Protein AF-A0A7V4EL95-F1 (afdb_monomer_lite)

Secondary structure (DSSP, 8-state):
--------------------------HHHHHS---GGGTEEETTEE-HHHHHHHHTTS---TT----TT---GGG--EEEEEEEEEE---SSS---EEEEEEEEEEESSPPPSSEEEEEEEEEEETTEEEEEEEEEEEE-SSTTPPPEEEE------S-HHHHHHTHHHHHHHHHHHTT--THHHHHHHHHHHHTT----HHHHHHHHHHS-B-B-BTTTSSB-HHHHHHTTHHHHHHHHTGGGS-TT-B-TTSSBHHHHHTT---S-TTTB--TTS-SBSS-S-EEEEETTEEEEEEE-GGGS-GGGSEEEEEEEEESSHHHHHHHTT-TTS---TT-EEEE-S-STTTTTS--S--SPPPPHHHHHTT-----EEESS---TT--SSEEEEEES-GGGT-GGGG--TT-EEEEETTTTEEEE-S-HHHHHHHHHH--PPPPS-SSHHHHHHHHHBPPGGGTT-BGGG-S---

Foldseek 3Di:
DDDDDDDDDDDDDPPPPDPPPPPPDDPLCVVPVDDPVQQAPDPPHGDPRVVVCVVVVVDDDPVPDDDPPDDDPVPWPKDWDFDWDWDDDPDPDDDTDTDGPDIDIDTDDDDPQWDKDKDWDWDDDPNDTDGPWIKMWIDHGDDDTDIDIDIDDPPPDDPLVVVCVLVQQQVLLLCFQQLFFPLVLLQVLQVCQQAVHHDFPVSSQVSQLQRFHFFQDAPLHDHHVVVCVVQQHSLQLSQLCCVRHDQCCQDPVRGGSCVVSVPTHGPDCRGGPRPVGGPGRGTQKHWADEQQFPSTWMWGPSQADPVPLWAKAWEDEQAAPVSLVVPLQDPPRPDDQRYAYAHALQACQSVNPQEQCQLRDHHVVNVVVVRPEHHTEACHGHDRNDGYNTIYQRPPGLLVLRSSVLGDTGFMWTRNNVVSYTYGPDDPVSSVVSSVVDDHDPGPDPDDPSVQLNVFFDGSSNSRDGPVSGDYDD

Structure (mmCIF, N/CA/C/O backbone):
data_AF-A0A7V4EL95-F1
#
_entry.id   AF-A0A7V4EL95-F1
#
loop_
_atom_site.group_PDB
_atom_site.id
_atom_site.type_symbol
_atom_site.label_atom_id
_atom_site.label_alt_id
_atom_site.label_comp_id
_atom_site.label_asym_id
_atom_site.label_entity_id
_atom_site.label_seq_id
_atom_site.pdbx_PDB_ins_code
_atom_site.Cartn_x
_atom_site.Cartn_y
_atom_site.Cartn_z
_atom_site.occupancy
_atom_site.B_iso_or_equiv
_atom_site.auth_seq_id
_atom_site.auth_comp_id
_atom_site.auth_asym_id
_atom_site.auth_atom_id
_atom_site.pdbx_PDB_model_num
ATOM 1 N N . MET A 1 1 ? 54.775 64.618 5.449 1.00 32.75 1 MET A N 1
ATOM 2 C CA . MET A 1 1 ? 54.115 64.941 6.729 1.00 32.75 1 MET A CA 1
ATOM 3 C C . MET A 1 1 ? 52.869 64.082 6.859 1.00 32.75 1 MET A C 1
ATOM 5 O O . MET A 1 1 ? 52.110 64.027 5.906 1.00 32.75 1 MET A O 1
ATOM 9 N N . ALA A 1 2 ? 52.730 63.454 8.031 1.00 33.62 2 ALA A N 1
ATOM 10 C CA . ALA A 1 2 ? 51.555 62.782 8.597 1.00 33.62 2 ALA A CA 1
ATOM 11 C C . ALA A 1 2 ? 51.070 61.446 7.983 1.00 33.62 2 ALA A C 1
ATOM 13 O O . ALA A 1 2 ? 50.309 61.424 7.024 1.00 33.62 2 ALA A O 1
ATOM 14 N N . GLY A 1 3 ? 51.390 60.346 8.683 1.00 28.75 3 GLY A N 1
ATOM 15 C CA . GLY A 1 3 ? 50.308 59.630 9.375 1.00 28.75 3 GLY A CA 1
ATOM 16 C C . GLY A 1 3 ? 50.211 58.108 9.233 1.00 28.75 3 GLY A C 1
ATOM 17 O O . GLY A 1 3 ? 49.153 57.618 8.861 1.00 28.75 3 GLY A O 1
ATOM 18 N N . MET A 1 4 ? 51.261 57.358 9.587 1.00 33.44 4 MET A N 1
ATOM 19 C CA . MET A 1 4 ? 51.120 55.966 10.047 1.00 33.44 4 MET A CA 1
ATOM 20 C C . MET A 1 4 ? 50.702 55.917 11.530 1.00 33.44 4 MET A C 1
ATOM 22 O O . MET A 1 4 ? 51.108 56.778 12.306 1.00 33.44 4 MET A O 1
ATOM 26 N N . ALA A 1 5 ? 50.036 54.808 11.880 1.00 30.95 5 ALA A N 1
ATOM 27 C CA . ALA A 1 5 ? 49.885 54.183 13.202 1.00 30.95 5 ALA A CA 1
ATOM 28 C C . ALA A 1 5 ? 48.744 54.657 14.125 1.00 30.95 5 ALA A C 1
ATOM 30 O O . ALA A 1 5 ? 48.794 55.737 14.698 1.00 30.95 5 ALA A O 1
ATOM 31 N N . ALA A 1 6 ? 47.802 53.743 14.394 1.00 28.28 6 ALA A N 1
ATOM 32 C CA . ALA A 1 6 ? 47.385 53.415 15.759 1.00 28.28 6 ALA A CA 1
ATOM 33 C C . ALA A 1 6 ? 46.679 52.049 15.798 1.00 28.28 6 ALA A C 1
ATOM 35 O O . ALA A 1 6 ? 45.597 51.844 15.255 1.00 28.28 6 ALA A O 1
ATOM 36 N N . ILE A 1 7 ? 47.363 51.124 16.458 1.00 36.16 7 ILE A N 1
ATOM 37 C CA . ILE A 1 7 ? 46.903 49.840 16.970 1.00 36.16 7 ILE A CA 1
ATOM 38 C C . ILE A 1 7 ? 45.733 50.079 17.933 1.00 36.16 7 ILE A C 1
ATOM 40 O O . ILE A 1 7 ? 45.865 50.862 18.869 1.00 36.16 7 ILE A O 1
ATOM 44 N N . ALA A 1 8 ? 44.629 49.356 17.754 1.00 27.86 8 ALA A N 1
ATOM 45 C CA . ALA A 1 8 ? 43.612 49.189 18.787 1.00 27.86 8 ALA A CA 1
ATOM 46 C C . ALA A 1 8 ? 43.347 47.693 18.981 1.00 27.86 8 ALA A C 1
ATOM 48 O O . ALA A 1 8 ? 42.418 47.107 18.431 1.00 27.86 8 ALA A O 1
ATOM 49 N N . CYS A 1 9 ? 44.224 47.076 19.775 1.00 30.22 9 CYS A N 1
ATOM 50 C CA . CYS A 1 9 ? 43.921 45.859 20.508 1.00 30.22 9 CYS A CA 1
ATOM 51 C C . CYS A 1 9 ? 42.709 46.124 21.404 1.00 30.22 9 CYS A C 1
ATOM 53 O O . CYS A 1 9 ? 42.774 46.942 22.319 1.00 30.22 9 CYS A O 1
ATOM 55 N N . SER A 1 10 ? 41.615 45.407 21.182 1.00 30.09 10 SER A N 1
ATOM 56 C CA . SER A 1 10 ? 40.566 45.226 22.182 1.00 30.09 10 SER A CA 1
ATOM 57 C C . SER A 1 10 ? 39.974 43.838 21.998 1.00 30.09 10 SER A C 1
ATOM 59 O O . SER A 1 10 ? 39.140 43.595 21.135 1.00 30.09 10 SER A O 1
ATOM 61 N N . ALA A 1 11 ? 40.546 42.926 22.782 1.00 35.44 11 ALA A N 1
ATOM 62 C CA . ALA A 1 11 ? 40.002 41.668 23.263 1.00 35.44 11 ALA A CA 1
ATOM 63 C C . ALA A 1 11 ? 38.585 41.306 22.782 1.00 35.44 11 ALA A C 1
ATOM 65 O O . ALA A 1 11 ? 37.594 41.803 23.311 1.00 35.44 11 ALA A O 1
ATOM 66 N N . VAL A 1 12 ? 38.495 40.305 21.907 1.00 31.30 12 VAL A N 1
ATOM 67 C CA . VAL A 1 12 ? 37.400 39.339 21.993 1.00 31.30 12 VAL A CA 1
ATOM 68 C C . VAL A 1 12 ? 38.033 38.017 22.376 1.00 31.30 12 VAL A C 1
ATOM 70 O O . VAL A 1 12 ? 38.687 37.342 21.586 1.00 31.30 12 VAL A O 1
ATOM 73 N N . TRP A 1 13 ? 37.899 37.747 23.668 1.00 31.55 13 TRP A N 1
ATOM 74 C CA . TRP A 1 13 ? 38.055 36.458 24.304 1.00 31.55 13 TRP A CA 1
ATOM 75 C C . TRP A 1 13 ? 37.705 35.305 23.357 1.00 31.55 13 TRP A C 1
ATOM 77 O O . TRP A 1 13 ? 36.546 35.096 22.999 1.00 31.55 13 TRP A O 1
ATOM 87 N N . LEU A 1 14 ? 38.725 34.515 23.031 1.00 32.78 14 LEU A N 1
ATOM 88 C CA . LEU A 1 14 ? 38.597 33.111 22.670 1.00 32.78 14 LEU A CA 1
ATOM 89 C C . LEU A 1 14 ? 38.022 32.368 23.884 1.00 32.78 14 LEU A C 1
ATOM 91 O O . LEU A 1 14 ? 38.728 31.676 24.612 1.00 32.78 14 LEU A O 1
ATOM 95 N N . VAL A 1 15 ? 36.715 32.509 24.110 1.00 33.03 15 VAL A N 1
ATOM 96 C CA . VAL A 1 15 ? 35.971 31.447 24.775 1.00 33.03 15 VAL A CA 1
ATOM 97 C C . VAL A 1 15 ? 35.810 30.373 23.718 1.00 33.03 15 VAL A C 1
ATOM 99 O O . VAL A 1 15 ? 34.860 30.359 22.938 1.00 33.03 15 VAL A O 1
ATOM 102 N N . ILE A 1 16 ? 36.781 29.466 23.693 1.00 36.12 16 ILE A N 1
ATOM 103 C CA . ILE A 1 16 ? 36.550 28.096 23.261 1.00 36.12 16 ILE A CA 1
ATOM 104 C C . ILE A 1 16 ? 35.526 27.543 24.263 1.00 36.12 16 ILE A C 1
ATOM 106 O O . ILE A 1 16 ? 35.873 26.849 25.216 1.00 36.12 16 ILE A O 1
ATOM 110 N N . VAL A 1 17 ? 34.249 27.908 24.094 1.00 33.19 17 VAL A N 1
ATOM 111 C CA . VAL A 1 17 ? 33.162 27.073 24.586 1.00 33.19 17 VAL A CA 1
ATOM 112 C C . VAL A 1 17 ? 33.240 25.866 23.686 1.00 33.19 17 VAL A C 1
ATOM 114 O O . VAL A 1 17 ? 32.842 25.896 22.525 1.00 33.19 17 VAL A O 1
ATOM 117 N N . SER A 1 18 ? 33.885 24.852 24.238 1.00 38.53 18 SER A N 1
ATOM 118 C CA . SER A 1 18 ? 33.745 23.445 23.938 1.00 38.53 18 SER A CA 1
ATOM 119 C C . SER A 1 18 ? 32.467 23.165 23.143 1.00 38.53 18 SER A C 1
ATOM 121 O O . SER A 1 18 ? 31.408 22.911 23.716 1.00 38.53 18 SER A O 1
ATOM 123 N N . ILE A 1 19 ? 32.563 23.161 21.812 1.00 33.53 19 ILE A N 1
ATOM 124 C CA . ILE A 1 19 ? 31.626 22.387 21.009 1.00 33.53 19 ILE A CA 1
ATOM 125 C C . ILE A 1 19 ? 32.013 20.947 21.311 1.00 33.53 19 ILE A C 1
ATOM 127 O O . ILE A 1 19 ? 32.903 20.372 20.686 1.00 33.53 19 ILE A O 1
ATOM 131 N N . GLN A 1 20 ? 31.408 20.395 22.360 1.00 34.44 20 GLN A N 1
ATOM 132 C CA . GLN A 1 20 ? 31.413 18.964 22.564 1.00 34.44 20 GLN A CA 1
ATOM 133 C C . GLN A 1 20 ? 30.711 18.366 21.352 1.00 34.44 20 GLN A C 1
ATOM 135 O O . GLN A 1 20 ? 29.486 18.412 21.237 1.00 34.44 20 GLN A O 1
ATOM 140 N N . THR A 1 21 ? 31.491 17.794 20.443 1.00 36.81 21 THR A N 1
ATOM 141 C CA . THR A 1 21 ? 31.006 16.783 19.516 1.00 36.81 21 THR A CA 1
ATOM 142 C C . THR A 1 21 ? 30.572 15.582 20.348 1.00 36.81 21 THR A C 1
ATOM 144 O O . THR A 1 21 ? 31.295 14.612 20.546 1.00 36.81 21 THR A O 1
ATOM 147 N N . THR A 1 22 ? 29.355 15.643 20.878 1.00 38.53 22 THR A N 1
ATOM 148 C CA . THR A 1 22 ? 28.668 14.475 21.423 1.00 38.53 22 THR A CA 1
ATOM 149 C C . THR A 1 22 ? 28.094 13.675 20.263 1.00 38.53 22 THR A C 1
ATOM 151 O O . THR A 1 22 ? 26.892 13.535 20.079 1.00 38.53 22 THR A O 1
ATOM 154 N N . THR A 1 23 ? 28.982 13.096 19.462 1.00 45.16 23 THR A N 1
ATOM 155 C CA . THR A 1 23 ? 28.649 11.839 18.799 1.00 45.16 23 THR A CA 1
ATOM 156 C C . THR A 1 23 ? 28.744 10.780 19.877 1.00 45.16 23 THR A C 1
ATOM 158 O O . THR A 1 23 ? 29.808 10.637 20.477 1.00 45.16 23 THR A O 1
ATOM 161 N N . ALA A 1 24 ? 27.648 10.085 20.175 1.00 47.34 24 ALA A N 1
ATOM 162 C CA . ALA A 1 24 ? 27.628 8.992 21.136 1.00 47.34 24 ALA A CA 1
ATOM 163 C C . ALA A 1 24 ? 28.669 7.932 20.738 1.00 47.34 24 ALA A C 1
ATOM 165 O O . ALA A 1 24 ? 28.384 7.016 19.971 1.00 47.34 24 ALA A O 1
ATOM 166 N N . THR A 1 25 ? 29.902 8.072 21.229 1.00 50.28 25 THR A N 1
ATOM 167 C CA . THR A 1 25 ? 30.954 7.084 21.026 1.00 50.28 25 THR A CA 1
ATOM 168 C C . THR A 1 25 ? 30.463 5.812 21.716 1.00 50.28 25 THR A C 1
ATOM 170 O O . THR A 1 25 ? 30.098 5.876 22.896 1.00 50.28 25 THR A O 1
ATOM 173 N N . PRO A 1 26 ? 30.384 4.659 21.041 1.00 56.19 26 PRO A N 1
ATOM 174 C CA . PRO A 1 26 ? 30.002 3.423 21.706 1.00 56.19 26 PRO A CA 1
ATOM 175 C C . PRO A 1 26 ? 30.938 3.168 22.896 1.00 56.19 26 PRO A C 1
ATOM 177 O O . PRO A 1 26 ? 32.137 3.434 22.805 1.00 56.19 26 PRO A O 1
ATOM 180 N N . TYR A 1 27 ? 30.410 2.664 24.017 1.00 59.59 27 TYR A N 1
ATOM 181 C CA . TYR A 1 27 ? 31.194 2.369 25.232 1.00 59.59 27 TYR A CA 1
ATOM 182 C C . TYR A 1 27 ? 32.474 1.568 24.925 1.00 59.59 27 TYR A C 1
ATOM 184 O O . TYR A 1 27 ? 33.525 1.828 25.503 1.00 59.59 27 TYR A O 1
ATOM 192 N N . PHE A 1 28 ? 32.390 0.670 23.943 1.00 68.19 28 PHE A N 1
ATOM 193 C CA . PHE A 1 28 ? 33.501 -0.090 23.379 1.00 68.19 28 PHE A CA 1
ATOM 194 C C . PHE A 1 28 ? 34.683 0.778 22.916 1.00 68.19 28 PHE A C 1
ATOM 196 O O . PHE A 1 28 ? 35.798 0.590 23.394 1.00 68.19 28 PHE A O 1
ATOM 203 N N . SER A 1 29 ? 34.435 1.754 22.037 1.00 62.38 29 SER A N 1
ATOM 204 C CA . SER A 1 29 ? 35.480 2.623 21.482 1.00 62.38 29 SER A CA 1
ATOM 205 C C . SER A 1 29 ? 36.148 3.492 22.544 1.00 62.38 29 SER A C 1
ATOM 207 O O . SER A 1 29 ? 37.305 3.854 22.382 1.00 62.38 29 SER A O 1
ATOM 209 N N . ARG A 1 30 ? 35.446 3.793 23.646 1.00 65.62 30 ARG A N 1
ATOM 210 C CA . ARG A 1 30 ? 36.040 4.483 24.802 1.00 65.62 30 ARG A CA 1
ATOM 211 C C . ARG A 1 30 ? 36.877 3.560 25.681 1.00 65.62 30 ARG A C 1
ATOM 213 O O . ARG A 1 30 ? 37.902 3.985 26.184 1.00 65.62 30 ARG A O 1
ATOM 220 N N . LYS A 1 31 ? 36.424 2.324 25.902 1.00 68.31 31 LYS A N 1
ATOM 221 C CA . LYS A 1 31 ? 37.093 1.378 26.803 1.00 68.31 31 LYS A CA 1
ATOM 222 C C . LYS A 1 31 ? 38.404 0.838 26.226 1.00 68.31 31 LYS A C 1
ATOM 224 O O . LYS A 1 31 ? 39.326 0.583 26.988 1.00 68.31 31 LYS A O 1
ATOM 229 N N . TYR A 1 32 ? 38.453 0.636 24.911 1.00 71.69 32 TYR A N 1
ATOM 230 C CA . TYR A 1 32 ? 39.578 -0.003 24.218 1.00 71.69 32 TYR A CA 1
ATOM 231 C C . TYR A 1 32 ? 40.268 0.919 23.201 1.00 71.69 32 TYR A C 1
ATOM 233 O O . TYR A 1 32 ? 41.041 0.438 22.383 1.00 71.69 32 TYR A O 1
ATOM 241 N N . GLU A 1 33 ? 39.945 2.218 23.211 1.00 68.19 33 GLU A N 1
ATOM 242 C CA . GLU A 1 33 ? 40.554 3.254 22.354 1.00 68.19 33 GLU A CA 1
ATOM 243 C C . GLU A 1 33 ? 40.607 2.897 20.856 1.00 68.19 33 GLU A C 1
ATOM 245 O O . GLU A 1 33 ? 41.557 3.208 20.143 1.00 68.19 33 GLU A O 1
ATOM 250 N N . THR A 1 34 ? 39.567 2.226 20.350 1.00 68.25 34 THR A N 1
ATOM 251 C CA . THR A 1 34 ? 39.580 1.650 19.000 1.00 68.25 34 THR A CA 1
ATOM 252 C C . THR A 1 34 ? 38.309 1.949 18.202 1.00 68.25 34 THR A C 1
ATOM 254 O O . THR A 1 34 ? 37.228 2.173 18.756 1.00 68.25 34 THR A O 1
ATOM 257 N N . GLY A 1 35 ? 38.426 1.990 16.873 1.00 68.56 35 GLY A N 1
ATOM 258 C CA . GLY A 1 35 ? 37.335 2.339 15.961 1.00 68.56 35 GLY A CA 1
ATOM 259 C C . GLY A 1 35 ? 36.354 1.191 15.697 1.00 68.56 35 GLY A C 1
ATOM 260 O O . GLY A 1 35 ? 36.624 0.024 15.965 1.00 68.56 35 GLY A O 1
ATOM 261 N N . CYS A 1 36 ? 35.200 1.502 15.099 1.00 66.25 36 CYS A N 1
ATOM 262 C CA . CYS A 1 36 ? 34.222 0.477 14.700 1.00 66.25 36 CYS A CA 1
ATOM 263 C C . CYS A 1 36 ? 34.787 -0.516 13.663 1.00 66.25 36 CYS A C 1
ATOM 265 O O . CYS A 1 36 ? 34.379 -1.675 13.626 1.00 66.25 36 CYS A O 1
ATOM 267 N N . SER A 1 37 ? 35.751 -0.081 12.849 1.00 68.56 37 SER A N 1
ATOM 268 C CA . SER A 1 37 ? 36.452 -0.904 11.855 1.00 68.56 37 SER A CA 1
ATOM 269 C C . SER A 1 37 ? 37.306 -2.017 12.465 1.00 68.56 37 SER A C 1
ATOM 271 O O . SER A 1 37 ? 37.661 -2.962 11.770 1.00 68.56 37 SER A O 1
ATOM 273 N N . THR A 1 38 ? 37.611 -1.946 13.762 1.00 73.75 38 THR A N 1
ATOM 274 C CA . THR A 1 38 ? 38.392 -2.976 14.457 1.00 73.75 38 THR A CA 1
ATOM 275 C C . THR A 1 38 ? 37.622 -4.290 14.538 1.00 73.75 38 THR A C 1
ATOM 277 O O . THR A 1 38 ? 38.194 -5.352 14.319 1.00 73.75 38 THR A O 1
ATOM 280 N N . CYS A 1 39 ? 36.304 -4.234 14.760 1.00 68.38 39 CYS A N 1
ATOM 281 C CA . CYS A 1 39 ? 35.448 -5.424 14.834 1.00 68.38 39 CYS A CA 1
ATOM 282 C C . CYS A 1 39 ? 34.650 -5.691 13.549 1.00 68.38 39 CYS A C 1
ATOM 284 O O . CYS A 1 39 ? 34.125 -6.789 13.376 1.00 68.38 39 CYS A O 1
ATOM 286 N N . HIS A 1 40 ? 34.530 -4.717 12.643 1.00 70.69 40 HIS A N 1
ATOM 287 C CA . HIS A 1 40 ? 33.654 -4.813 11.475 1.00 70.69 40 HIS A CA 1
ATOM 288 C C . HIS A 1 40 ? 34.405 -4.609 10.158 1.00 70.69 40 HIS A C 1
ATOM 290 O O . HIS A 1 40 ? 35.148 -3.645 10.007 1.00 70.69 40 HIS A O 1
ATOM 296 N N . TRP A 1 41 ? 34.122 -5.459 9.164 1.00 53.84 41 TRP A N 1
ATOM 297 C CA . TRP A 1 41 ? 34.497 -5.181 7.767 1.00 53.84 41 TRP A CA 1
ATOM 298 C C . TRP A 1 41 ? 33.646 -4.050 7.185 1.00 53.84 41 TRP A C 1
ATOM 300 O O . TRP A 1 41 ? 34.136 -3.163 6.496 1.00 53.84 41 TRP A O 1
ATOM 310 N N . GLN A 1 42 ? 32.352 -4.105 7.479 1.00 56.69 42 GLN A N 1
ATOM 311 C CA . GLN A 1 42 ? 31.336 -3.126 7.128 1.00 56.69 42 GLN A CA 1
ATOM 312 C C . GLN A 1 42 ? 30.189 -3.380 8.096 1.00 56.69 42 GLN A C 1
ATOM 314 O O . GLN A 1 42 ? 29.756 -4.524 8.222 1.00 56.69 42 GLN A O 1
ATOM 319 N N . GLN A 1 43 ? 29.716 -2.372 8.822 1.00 45.84 43 GLN A N 1
ATOM 320 C CA . GLN A 1 43 ? 28.612 -2.573 9.762 1.00 45.84 43 GLN A CA 1
ATOM 321 C C . GLN A 1 43 ? 27.383 -3.119 9.006 1.00 45.84 43 GLN A C 1
ATOM 323 O O . GLN A 1 43 ? 27.043 -2.573 7.956 1.00 45.84 43 GLN A O 1
ATOM 328 N N . PRO A 1 44 ? 26.728 -4.197 9.485 1.00 50.28 44 PRO A N 1
ATOM 329 C CA . PRO A 1 44 ? 26.917 -4.874 10.778 1.00 50.28 44 PRO A CA 1
ATOM 330 C C . PRO A 1 44 ? 27.846 -6.112 10.754 1.00 50.28 44 PRO A C 1
ATOM 332 O O . PRO A 1 44 ? 28.004 -6.783 11.771 1.00 50.28 44 PRO A O 1
ATOM 335 N N . LYS A 1 45 ? 28.471 -6.455 9.623 1.00 63.28 45 LYS A N 1
ATOM 336 C CA . LYS A 1 45 ? 29.267 -7.679 9.430 1.00 63.28 45 LYS A CA 1
ATOM 337 C C . LYS A 1 45 ? 30.588 -7.651 10.210 1.00 63.28 45 LYS A C 1
ATOM 339 O O . LYS A 1 45 ? 31.466 -6.831 9.934 1.00 63.28 45 LYS A O 1
ATOM 344 N N . LEU A 1 46 ? 30.739 -8.581 11.157 1.00 67.56 46 LEU A N 1
ATOM 345 C CA . LEU A 1 46 ? 31.964 -8.748 11.945 1.00 67.56 46 LEU A CA 1
ATOM 346 C C . LEU A 1 46 ? 33.107 -9.338 11.102 1.00 67.56 46 LEU A C 1
ATOM 348 O O . LEU A 1 46 ? 32.891 -10.246 10.287 1.00 67.56 46 LEU A O 1
ATOM 352 N N . ASN A 1 47 ? 34.320 -8.828 11.312 1.00 73.38 47 ASN A N 1
ATOM 353 C CA . ASN A 1 47 ? 35.550 -9.447 10.820 1.00 73.38 47 ASN A CA 1
ATOM 354 C C . ASN A 1 47 ? 35.974 -10.612 11.741 1.00 73.38 47 ASN A C 1
ATOM 356 O O . ASN A 1 47 ? 35.258 -10.953 12.683 1.00 73.38 47 ASN A O 1
ATOM 360 N N . SER A 1 48 ? 37.083 -11.286 11.433 1.00 73.94 48 SER A N 1
ATOM 361 C CA . SER A 1 48 ? 37.587 -12.407 12.246 1.00 73.94 48 SER A CA 1
ATOM 362 C C . SER A 1 48 ? 37.792 -11.996 13.705 1.00 73.94 48 SER A C 1
ATOM 364 O O . SER A 1 48 ? 37.252 -12.648 14.594 1.00 73.94 48 SER A O 1
ATOM 366 N N . PHE A 1 49 ? 38.437 -10.850 13.926 1.00 77.44 49 PHE A N 1
ATOM 367 C CA . PHE A 1 49 ? 38.640 -10.275 15.253 1.00 77.44 49 PHE A CA 1
ATOM 368 C C . PHE A 1 49 ? 37.318 -9.957 15.967 1.00 77.44 49 PHE A C 1
ATOM 370 O O . PHE A 1 49 ? 37.131 -10.313 17.120 1.00 77.44 49 PHE A O 1
ATOM 377 N N . GLY A 1 50 ? 36.352 -9.334 15.290 1.00 77.62 50 GLY A N 1
ATOM 378 C CA . GLY A 1 50 ? 35.056 -8.985 15.867 1.00 77.62 50 GLY A CA 1
ATOM 379 C C . GLY A 1 50 ? 34.222 -10.203 16.261 1.00 77.62 50 GLY A C 1
ATOM 380 O O . GLY A 1 50 ? 33.498 -10.148 17.252 1.00 77.62 50 GLY A O 1
ATOM 381 N N . LYS A 1 51 ? 34.344 -11.313 15.521 1.00 76.31 51 LYS A N 1
ATOM 382 C CA . LYS A 1 51 ? 33.736 -12.600 15.892 1.00 76.31 51 LYS A CA 1
ATOM 383 C C . LYS A 1 51 ? 34.405 -13.192 17.129 1.00 76.31 51 LYS A C 1
ATOM 385 O O . LYS A 1 51 ? 33.716 -13.677 18.015 1.00 76.31 51 LYS A O 1
ATOM 390 N N . GLU A 1 52 ? 35.726 -13.127 17.207 1.00 74.44 52 GLU A N 1
ATOM 391 C CA . GLU A 1 52 ? 36.497 -13.619 18.350 1.00 74.44 52 GLU A CA 1
ATOM 392 C C . GLU A 1 52 ? 36.252 -12.779 19.611 1.00 74.44 52 GLU A C 1
ATOM 394 O O . GLU A 1 52 ? 35.942 -13.317 20.668 1.00 74.44 52 GLU A O 1
ATOM 399 N N . PHE A 1 53 ? 36.215 -11.455 19.474 1.00 76.25 53 PHE A N 1
ATOM 400 C CA . PHE A 1 53 ? 35.810 -10.512 20.513 1.00 76.25 53 PHE A CA 1
ATOM 401 C C . PHE A 1 53 ? 34.378 -10.764 21.008 1.00 76.25 53 PHE A C 1
ATOM 403 O O . PHE A 1 53 ? 34.123 -10.739 22.214 1.00 76.25 53 PHE A O 1
ATOM 410 N N . GLN A 1 54 ? 33.439 -11.037 20.094 1.00 77.75 54 GLN A N 1
ATOM 411 C CA . GLN A 1 54 ? 32.079 -11.444 20.452 1.00 77.75 54 GLN A CA 1
ATOM 412 C C . GLN A 1 54 ? 32.083 -12.772 21.226 1.00 77.75 54 GLN A C 1
ATOM 414 O O . GLN A 1 54 ? 31.431 -12.869 22.265 1.00 77.75 54 GLN A O 1
ATOM 419 N N . ASN A 1 55 ? 32.838 -13.768 20.757 1.00 75.56 55 ASN A N 1
ATOM 420 C CA . ASN A 1 55 ? 32.956 -15.077 21.403 1.00 75.56 55 ASN A CA 1
ATOM 421 C C . ASN A 1 55 ? 33.624 -14.987 22.787 1.00 75.56 55 ASN A C 1
ATOM 423 O O . ASN A 1 55 ? 33.261 -15.738 23.688 1.00 75.56 55 ASN A O 1
ATOM 427 N N . ASN A 1 56 ? 34.510 -14.010 22.990 1.00 75.88 56 ASN A N 1
ATOM 428 C CA . ASN A 1 56 ? 35.181 -13.719 24.261 1.00 75.88 56 ASN A CA 1
ATOM 429 C C . ASN A 1 56 ? 34.362 -12.790 25.183 1.00 75.88 56 ASN A C 1
ATOM 431 O O . ASN A 1 56 ? 34.888 -12.199 26.130 1.00 75.88 56 ASN A O 1
ATOM 435 N N . GLY A 1 57 ? 33.056 -12.642 24.928 1.00 77.19 57 GLY A N 1
ATOM 436 C CA . GLY A 1 57 ? 32.148 -11.879 25.786 1.00 77.19 57 GLY A CA 1
ATOM 437 C C . GLY A 1 57 ? 32.392 -10.369 25.755 1.00 77.19 57 GLY A C 1
ATOM 438 O O . GLY A 1 57 ? 32.197 -9.693 26.767 1.00 77.19 57 GLY A O 1
ATOM 439 N N . PHE A 1 58 ? 32.820 -9.838 24.606 1.00 77.81 58 PHE A N 1
ATOM 440 C CA . PHE A 1 58 ? 33.117 -8.421 24.381 1.00 77.81 58 PHE A CA 1
ATOM 441 C C . PHE A 1 58 ? 34.250 -7.882 25.274 1.00 77.81 58 PHE A C 1
ATOM 443 O O . PHE A 1 58 ? 34.180 -6.762 25.799 1.00 77.81 58 PHE A O 1
ATOM 450 N N . ARG A 1 59 ? 35.313 -8.678 25.448 1.00 76.06 59 ARG A N 1
ATOM 451 C CA . ARG A 1 59 ? 36.539 -8.299 26.167 1.00 76.06 59 ARG A CA 1
ATOM 452 C C . ARG A 1 59 ? 37.770 -8.544 25.292 1.00 76.06 59 ARG A C 1
ATOM 454 O O . ARG A 1 59 ? 37.866 -9.594 24.675 1.00 76.06 59 ARG A O 1
ATOM 461 N N . MET A 1 60 ? 38.692 -7.580 25.252 1.00 70.00 60 MET A N 1
ATOM 462 C CA . MET A 1 60 ? 40.041 -7.767 24.694 1.00 70.00 60 MET A CA 1
ATOM 463 C C . MET A 1 60 ? 41.004 -8.148 25.821 1.00 70.00 60 MET A C 1
ATOM 465 O O . MET A 1 60 ? 40.871 -7.592 26.921 1.00 70.00 60 MET A O 1
ATOM 469 N N . THR A 1 61 ? 41.951 -9.056 25.577 1.00 60.91 61 THR A N 1
ATOM 470 C CA . THR A 1 61 ? 43.083 -9.242 26.495 1.00 60.91 61 THR A CA 1
ATOM 471 C C . THR A 1 61 ? 44.176 -8.198 26.198 1.00 60.91 61 THR A C 1
ATOM 473 O O . THR A 1 61 ? 44.238 -7.694 25.075 1.00 60.91 61 THR A O 1
ATOM 476 N N . PRO A 1 62 ? 45.001 -7.794 27.186 1.00 53.44 62 PRO A N 1
ATOM 477 C CA . PRO A 1 62 ? 45.963 -6.691 27.031 1.00 53.44 62 PRO A CA 1
ATOM 478 C C . PRO A 1 62 ? 46.976 -6.862 25.888 1.00 53.44 62 PRO A C 1
ATOM 480 O O . PRO A 1 62 ? 47.490 -5.864 25.391 1.00 53.44 62 PRO A O 1
ATOM 483 N N . ASP A 1 63 ? 47.217 -8.099 25.449 1.00 56.03 63 ASP A N 1
ATOM 484 C CA . ASP A 1 63 ? 48.251 -8.448 24.469 1.00 56.03 63 ASP A CA 1
ATOM 485 C C . ASP A 1 63 ? 47.710 -8.592 23.027 1.00 56.03 63 ASP A C 1
ATOM 487 O O . ASP A 1 63 ? 48.466 -8.894 22.107 1.00 56.03 63 ASP A O 1
ATOM 491 N N . GLU A 1 64 ? 46.408 -8.365 22.801 1.00 56.41 64 GLU A N 1
ATOM 492 C CA . GLU A 1 64 ? 45.722 -8.617 21.518 1.00 56.41 64 GLU A CA 1
ATOM 493 C C . GLU A 1 64 ? 45.405 -7.353 20.699 1.00 56.41 64 GLU A C 1
ATOM 495 O O . GLU A 1 64 ? 44.675 -7.431 19.708 1.00 56.41 64 GLU A O 1
ATOM 500 N N . ALA A 1 65 ? 45.915 -6.177 21.080 1.00 52.44 65 ALA A N 1
ATOM 501 C CA . ALA A 1 65 ? 45.689 -4.956 20.304 1.00 52.44 65 ALA A CA 1
ATOM 502 C C . ALA A 1 65 ? 46.305 -5.103 18.893 1.00 52.44 65 ALA A C 1
ATOM 504 O O . ALA A 1 65 ? 47.526 -5.236 18.775 1.00 52.44 65 ALA A O 1
ATOM 505 N N . PRO A 1 66 ? 45.502 -5.091 17.810 1.00 48.06 66 PRO A N 1
ATOM 506 C CA . PRO A 1 66 ? 46.039 -5.273 16.474 1.00 48.06 66 PRO A CA 1
ATOM 507 C C . PRO A 1 66 ? 46.864 -4.055 16.059 1.00 48.06 66 PRO A C 1
ATOM 509 O O . PRO A 1 66 ? 46.451 -2.907 16.241 1.00 48.06 66 PRO A O 1
ATOM 512 N N . ASP A 1 67 ? 48.019 -4.334 15.458 1.00 43.41 67 ASP A N 1
ATOM 513 C CA . ASP A 1 67 ? 48.869 -3.344 14.813 1.00 43.41 67 ASP A CA 1
ATOM 514 C C . ASP A 1 67 ? 48.056 -2.527 13.792 1.00 43.41 67 ASP A C 1
ATOM 516 O O . ASP A 1 67 ? 47.289 -3.053 12.980 1.00 43.41 67 ASP A O 1
ATOM 520 N N . SER A 1 68 ? 48.216 -1.208 13.854 1.00 44.88 68 SER A N 1
ATOM 521 C CA . SER A 1 68 ? 47.440 -0.189 13.131 1.00 44.88 68 SER A CA 1
ATOM 522 C C . SER A 1 68 ? 47.672 -0.158 11.606 1.00 44.88 68 SER A C 1
ATOM 524 O O . SER A 1 68 ? 47.368 0.828 10.930 1.00 44.88 68 SER A O 1
ATOM 526 N N . SER A 1 69 ? 48.210 -1.233 11.030 1.00 37.91 69 SER A N 1
ATOM 527 C CA . SER A 1 69 ? 48.771 -1.276 9.680 1.00 37.91 69 SER A CA 1
ATOM 528 C C . SER A 1 69 ? 47.779 -1.651 8.563 1.00 37.91 69 SER A C 1
ATOM 530 O O . SER A 1 69 ? 48.133 -1.573 7.385 1.00 37.91 69 SER A O 1
ATOM 532 N N . PHE A 1 70 ? 46.501 -1.928 8.856 1.00 34.44 70 PHE A N 1
ATOM 533 C CA . PHE A 1 70 ? 45.476 -2.135 7.817 1.00 34.44 70 PHE A CA 1
ATOM 534 C C . PHE A 1 70 ? 44.879 -0.810 7.299 1.00 34.44 70 PHE A C 1
ATOM 536 O O . PHE A 1 70 ? 43.829 -0.338 7.742 1.00 34.44 70 PHE A O 1
ATOM 543 N N . LYS A 1 71 ? 45.541 -0.202 6.306 1.00 36.81 71 LYS A N 1
ATOM 544 C CA . LYS A 1 71 ? 45.013 0.948 5.551 1.00 36.81 71 LYS A CA 1
ATOM 545 C C . LYS A 1 71 ? 43.990 0.483 4.507 1.00 36.81 71 LYS A C 1
ATOM 547 O O . LYS A 1 71 ? 44.354 -0.046 3.462 1.00 36.81 71 LYS A O 1
ATOM 552 N N . SER A 1 72 ? 42.706 0.710 4.783 1.00 36.25 72 SER A N 1
ATOM 553 C CA . SER A 1 72 ? 41.649 0.669 3.764 1.00 36.25 72 SER A CA 1
ATOM 554 C C . SER A 1 72 ? 41.747 1.878 2.814 1.00 36.25 72 SER A C 1
ATOM 556 O O . SER A 1 72 ? 42.428 2.862 3.107 1.00 36.25 72 SER A O 1
ATOM 558 N N . ILE A 1 73 ? 41.041 1.800 1.684 1.00 39.53 73 ILE A N 1
ATOM 559 C CA . ILE A 1 73 ? 41.008 2.724 0.527 1.00 39.53 73 ILE A CA 1
ATOM 560 C C . ILE A 1 73 ? 40.770 4.208 0.900 1.00 39.53 73 ILE A C 1
ATOM 562 O O . ILE A 1 73 ? 41.050 5.102 0.107 1.00 39.53 73 ILE A O 1
ATOM 566 N N . ASN A 1 74 ? 40.361 4.499 2.136 1.00 37.25 74 ASN A N 1
ATOM 567 C CA . ASN A 1 74 ? 40.220 5.857 2.668 1.00 37.25 74 ASN A CA 1
ATOM 568 C C . ASN A 1 74 ? 41.553 6.621 2.847 1.00 37.25 74 ASN A C 1
ATOM 570 O O . ASN A 1 74 ? 41.518 7.804 3.166 1.00 37.25 74 ASN A O 1
ATOM 574 N N . ASN A 1 75 ? 42.708 5.974 2.633 1.00 37.97 75 ASN A N 1
ATOM 575 C CA . ASN A 1 75 ? 44.046 6.577 2.727 1.00 37.97 75 ASN A CA 1
ATOM 576 C C . ASN A 1 75 ? 44.802 6.662 1.383 1.00 37.97 75 ASN A C 1
ATOM 578 O O . ASN A 1 75 ? 46.025 6.811 1.391 1.00 37.97 75 ASN A O 1
ATOM 582 N N . MET A 1 76 ? 44.130 6.568 0.228 1.00 39.47 76 MET A N 1
ATOM 583 C CA . MET A 1 76 ? 44.779 6.922 -1.044 1.00 39.47 76 MET A CA 1
ATOM 584 C C . MET A 1 76 ? 45.108 8.425 -1.031 1.00 39.47 76 MET A C 1
ATOM 586 O O . MET A 1 76 ? 44.177 9.226 -0.924 1.00 39.47 76 MET A O 1
ATOM 590 N N . PRO A 1 77 ? 46.384 8.846 -1.152 1.00 35.44 77 PRO A N 1
ATOM 591 C CA . PRO A 1 77 ? 46.707 10.248 -1.369 1.00 35.44 77 PRO A CA 1
ATOM 592 C C . PRO A 1 77 ? 46.239 10.606 -2.784 1.00 35.44 77 PRO A C 1
ATOM 594 O O . PRO A 1 77 ? 46.933 10.369 -3.775 1.00 35.44 77 PRO A O 1
ATOM 597 N N . LEU A 1 78 ? 45.001 11.087 -2.864 1.00 38.25 78 LEU A N 1
ATOM 598 C CA . LEU A 1 78 ? 44.372 11.570 -4.078 1.00 38.25 78 LEU A CA 1
ATOM 599 C C . LEU A 1 78 ? 44.680 13.061 -4.202 1.00 38.25 78 LEU A C 1
ATOM 601 O O . LEU A 1 78 ? 44.235 13.866 -3.385 1.00 38.25 78 LEU A O 1
ATOM 605 N N . SER A 1 79 ? 45.446 13.420 -5.224 1.00 34.09 79 SER A N 1
ATOM 606 C CA . SER A 1 79 ? 45.682 14.809 -5.605 1.00 34.09 79 SER A CA 1
ATOM 607 C C . SER A 1 79 ? 44.837 15.122 -6.837 1.00 34.09 79 SER A C 1
ATOM 609 O O . SER A 1 79 ? 44.968 14.465 -7.874 1.00 34.09 79 SER A O 1
ATOM 611 N N . LEU A 1 80 ? 43.954 16.115 -6.711 1.00 37.97 80 LEU A N 1
ATOM 612 C CA . LEU A 1 80 ? 43.204 16.688 -7.823 1.00 37.97 80 LEU A CA 1
ATOM 613 C C . LEU A 1 80 ? 43.751 18.089 -8.090 1.00 37.97 80 LEU A C 1
ATOM 615 O O . LEU A 1 80 ? 43.537 19.003 -7.292 1.00 37.97 80 LEU A O 1
ATOM 619 N N . LYS A 1 81 ? 44.438 18.267 -9.221 1.00 30.89 81 LYS A N 1
ATOM 620 C CA . LYS A 1 81 ? 44.880 19.588 -9.675 1.00 30.89 81 LYS A CA 1
ATOM 621 C C . LYS A 1 81 ? 43.965 20.064 -10.800 1.00 30.89 81 LYS A C 1
ATOM 623 O O . LYS A 1 81 ? 43.820 19.399 -11.824 1.00 30.89 81 LYS A O 1
ATOM 628 N N . MET A 1 82 ? 43.349 21.226 -10.600 1.00 37.72 82 MET A N 1
ATOM 629 C CA . MET A 1 82 ? 42.531 21.903 -11.606 1.00 37.72 82 MET A CA 1
ATOM 630 C C . MET A 1 82 ? 43.188 23.237 -11.956 1.00 37.72 82 MET A C 1
ATOM 632 O O . MET A 1 82 ? 43.468 24.035 -11.064 1.00 37.72 82 MET A O 1
ATOM 636 N N . GLU A 1 83 ? 43.411 23.498 -13.244 1.00 32.62 83 GLU A N 1
ATOM 637 C CA . GLU A 1 83 ? 43.928 24.783 -13.733 1.00 32.62 83 GLU A CA 1
ATOM 638 C C . GLU A 1 83 ? 42.838 25.525 -14.521 1.00 32.62 83 GLU A C 1
ATOM 640 O O . GLU A 1 83 ? 42.768 25.426 -15.751 1.00 32.62 83 GLU A O 1
ATOM 645 N N . PRO A 1 84 ? 41.931 26.251 -13.842 1.00 37.50 84 PRO A N 1
ATOM 646 C CA . PRO A 1 84 ? 40.955 27.071 -14.535 1.00 37.50 84 PRO A CA 1
ATOM 647 C C . PRO A 1 84 ? 41.620 28.350 -15.056 1.00 37.50 84 PRO A C 1
ATOM 649 O O . PRO A 1 84 ? 42.318 29.052 -14.321 1.00 37.50 84 PRO A O 1
ATOM 652 N N . ARG A 1 85 ? 41.360 28.699 -16.320 1.00 37.25 85 ARG A N 1
ATOM 653 C CA . ARG A 1 85 ? 41.719 30.007 -16.879 1.00 37.25 85 ARG A CA 1
ATOM 654 C C . ARG A 1 85 ? 40.455 30.778 -17.223 1.00 37.25 85 ARG A C 1
ATOM 656 O O . ARG A 1 85 ? 39.656 30.347 -18.050 1.00 37.25 85 ARG A O 1
ATOM 663 N N . PHE A 1 86 ? 40.298 31.936 -16.597 1.00 42.09 86 PHE A N 1
ATOM 664 C CA . PHE A 1 86 ? 39.203 32.854 -16.875 1.00 42.09 86 PHE A CA 1
ATOM 665 C C . PHE A 1 86 ? 39.699 33.931 -17.833 1.00 42.09 86 PHE A C 1
ATOM 667 O O . PHE A 1 86 ? 40.593 34.705 -17.496 1.00 42.09 86 PHE A O 1
ATOM 674 N N . VAL A 1 87 ? 39.127 33.979 -19.034 1.00 41.97 87 VAL A N 1
ATOM 675 C CA . VAL A 1 87 ? 39.364 35.072 -19.979 1.00 41.97 87 VAL A CA 1
ATOM 676 C C . VAL A 1 87 ? 38.059 35.839 -20.123 1.00 41.97 87 VAL A C 1
ATOM 678 O O . VAL A 1 87 ? 37.176 35.458 -20.887 1.00 41.97 87 VAL A O 1
ATOM 681 N N . ALA A 1 88 ? 37.928 36.921 -19.359 1.00 42.59 88 ALA A N 1
ATOM 682 C CA . ALA A 1 88 ? 36.857 37.885 -19.548 1.00 42.59 88 ALA A CA 1
ATOM 683 C C . ALA A 1 88 ? 37.279 38.856 -20.658 1.00 42.59 88 ALA A C 1
ATOM 685 O O . ALA A 1 88 ? 38.109 39.738 -20.439 1.00 42.59 88 ALA A O 1
ATOM 686 N N . LYS A 1 89 ? 36.743 38.687 -21.871 1.00 42.75 89 LYS A N 1
ATOM 687 C CA . LYS A 1 89 ? 36.855 39.719 -22.909 1.00 42.75 89 LYS A CA 1
ATOM 688 C C . LYS A 1 89 ? 35.727 40.719 -22.704 1.00 42.75 89 LYS A C 1
ATOM 690 O O . LYS A 1 89 ? 34.567 40.398 -22.935 1.00 42.75 89 LYS A O 1
ATOM 695 N N . ASN A 1 90 ? 36.077 41.922 -22.258 1.00 46.00 90 ASN A N 1
ATOM 696 C CA . ASN A 1 90 ? 35.123 43.014 -22.144 1.00 46.00 90 ASN A CA 1
ATOM 697 C C . ASN A 1 90 ? 34.933 43.664 -23.522 1.00 46.00 90 ASN A C 1
ATOM 699 O O . ASN A 1 90 ? 35.626 44.607 -23.893 1.00 46.00 90 ASN A O 1
ATOM 703 N N . THR A 1 91 ? 34.022 43.104 -24.306 1.00 45.31 91 THR A N 1
ATOM 704 C CA . THR A 1 91 ? 33.422 43.750 -25.478 1.00 45.31 91 THR A CA 1
ATOM 705 C C . THR A 1 91 ? 31.913 43.577 -25.351 1.00 45.31 91 THR A C 1
ATOM 707 O O . THR A 1 91 ? 31.492 42.557 -24.816 1.00 45.31 91 THR A O 1
ATOM 710 N N . ASN A 1 92 ? 31.119 44.549 -25.817 1.00 48.88 92 ASN A N 1
ATOM 711 C CA . ASN A 1 92 ? 29.654 44.709 -25.652 1.00 48.88 92 ASN A CA 1
ATOM 712 C C . ASN A 1 92 ? 28.740 43.524 -26.070 1.00 48.88 92 ASN A C 1
ATOM 714 O O . ASN A 1 92 ? 27.533 43.683 -26.213 1.00 48.88 92 ASN A O 1
ATOM 718 N N . THR A 1 93 ? 29.280 42.327 -26.244 1.00 47.53 93 THR A N 1
ATOM 719 C CA . THR A 1 93 ? 28.572 41.059 -26.368 1.00 47.53 93 THR A CA 1
ATOM 720 C C . THR A 1 93 ? 29.023 40.163 -25.218 1.00 47.53 93 THR A C 1
ATOM 722 O O . THR A 1 93 ? 30.161 39.694 -25.199 1.00 47.53 93 THR A O 1
ATOM 725 N N . SER A 1 94 ? 28.150 39.939 -24.238 1.00 44.62 94 SER A N 1
ATOM 726 C CA . SER A 1 94 ? 28.408 39.085 -23.077 1.00 44.62 94 SER A CA 1
ATOM 727 C C . SER A 1 94 ? 28.609 37.625 -23.495 1.00 44.62 94 SER A C 1
ATOM 729 O O . SER A 1 94 ? 27.665 36.840 -23.524 1.00 44.62 94 SER A O 1
ATOM 731 N N . SER A 1 95 ? 29.848 37.259 -23.817 1.00 39.66 95 SER A N 1
ATOM 732 C CA . SER A 1 95 ? 30.280 35.871 -23.960 1.00 39.66 95 SER A CA 1
ATOM 733 C C . SER A 1 95 ? 31.441 35.602 -23.007 1.00 39.66 95 SER A C 1
ATOM 735 O O . SER A 1 95 ? 32.584 35.977 -23.273 1.00 39.66 95 SER A O 1
ATOM 737 N N . SER A 1 96 ? 31.144 34.934 -21.897 1.00 41.22 96 SER A N 1
ATOM 738 C CA . SER A 1 96 ? 32.152 34.347 -21.015 1.00 41.22 96 SER A CA 1
ATOM 739 C C . SER A 1 96 ? 32.459 32.942 -21.528 1.00 41.22 96 SER A C 1
ATOM 741 O O . SER A 1 96 ? 31.594 32.071 -21.484 1.00 41.22 96 SER A O 1
ATOM 743 N N . SER A 1 97 ? 33.668 32.698 -22.035 1.00 41.22 97 SER A N 1
ATOM 744 C CA . SER A 1 97 ? 34.079 31.346 -22.424 1.00 41.22 97 SER A CA 1
ATOM 745 C C . SER A 1 97 ? 34.793 30.661 -21.262 1.00 41.22 97 SER A C 1
ATOM 747 O O . SER A 1 97 ? 35.890 31.071 -20.880 1.00 41.22 97 SER A O 1
ATOM 749 N N . PHE A 1 98 ? 34.188 29.605 -20.722 1.00 38.97 98 PHE A N 1
ATOM 750 C CA . PHE A 1 98 ? 34.847 28.687 -19.797 1.00 38.97 98 PHE A CA 1
ATOM 751 C C . PHE A 1 98 ? 35.564 27.599 -20.602 1.00 38.97 98 PHE A C 1
ATOM 753 O O . PHE A 1 98 ? 34.918 26.813 -21.295 1.00 38.97 98 PHE A O 1
ATOM 760 N N . GLN A 1 99 ? 36.893 27.553 -20.523 1.00 39.84 99 GLN A N 1
ATOM 761 C CA . GLN A 1 99 ? 37.689 26.474 -21.105 1.00 39.84 99 GLN A CA 1
ATOM 762 C C . GLN A 1 99 ? 38.445 25.746 -19.994 1.00 39.84 99 GLN A C 1
ATOM 764 O O . GLN A 1 99 ? 39.273 26.335 -19.300 1.00 39.84 99 GLN A O 1
ATOM 769 N N . LEU A 1 100 ? 38.139 24.458 -19.824 1.00 37.81 100 LEU A N 1
ATOM 770 C CA . LEU A 1 100 ? 38.851 23.566 -18.915 1.00 37.81 100 LEU A CA 1
ATOM 771 C C . LEU A 1 100 ? 39.990 22.908 -19.696 1.00 37.81 100 LEU A C 1
ATOM 773 O O . LEU A 1 100 ? 39.743 22.055 -20.545 1.00 37.81 100 LEU A O 1
ATOM 777 N N . HIS A 1 101 ? 41.218 23.360 -19.455 1.00 36.53 101 HIS A N 1
ATOM 778 C CA . HIS A 1 101 ? 42.373 22.971 -20.266 1.00 36.53 101 HIS A CA 1
ATOM 779 C C . HIS A 1 101 ? 42.899 21.567 -19.934 1.00 36.53 101 HIS A C 1
ATOM 781 O O . HIS A 1 101 ? 43.312 20.840 -20.836 1.00 36.53 101 HIS A O 1
ATOM 787 N N . SER A 1 102 ? 42.868 21.173 -18.659 1.00 37.00 102 SER A N 1
ATOM 788 C CA . SER A 1 102 ? 43.246 19.836 -18.200 1.00 37.00 102 SER A CA 1
ATOM 789 C C . SER A 1 102 ? 42.570 19.500 -16.867 1.00 37.00 102 SER A C 1
ATOM 791 O O . SER A 1 102 ? 42.272 20.378 -16.054 1.00 37.00 102 SER A O 1
ATOM 793 N N . ILE A 1 103 ? 42.313 18.209 -16.657 1.00 43.44 103 ILE A N 1
ATOM 794 C CA . ILE A 1 103 ? 42.050 17.619 -15.342 1.00 43.44 103 ILE A CA 1
ATOM 795 C C . ILE A 1 103 ? 43.139 16.572 -15.156 1.00 43.44 103 ILE A C 1
ATOM 797 O O . ILE A 1 103 ? 43.233 15.648 -15.964 1.00 43.44 103 ILE A O 1
ATOM 801 N N . GLU A 1 104 ? 43.956 16.718 -14.120 1.00 36.38 104 GLU A N 1
ATOM 802 C CA . GLU A 1 104 ? 45.007 15.754 -13.811 1.00 36.38 104 GLU A CA 1
ATOM 803 C C . GLU A 1 104 ? 44.718 15.104 -12.458 1.00 36.38 104 GLU A C 1
ATOM 805 O O . GLU A 1 104 ? 44.563 15.784 -11.439 1.00 36.38 104 GLU A O 1
ATOM 810 N N . LEU A 1 105 ? 44.601 13.775 -12.473 1.00 42.34 105 LEU A N 1
ATOM 811 C CA . LEU A 1 105 ? 44.361 12.956 -11.293 1.00 42.34 105 LEU A CA 1
ATOM 812 C C . LEU A 1 105 ? 45.647 12.202 -10.970 1.00 42.34 105 LEU A C 1
ATOM 814 O O . LEU A 1 105 ? 46.072 11.344 -11.744 1.00 42.34 105 LEU A O 1
ATOM 818 N N . GLN A 1 106 ? 46.260 12.517 -9.834 1.00 38.38 106 GLN A N 1
ATOM 819 C CA . GLN A 1 106 ? 47.479 11.852 -9.387 1.00 38.38 106 GLN A CA 1
ATOM 820 C C . GLN A 1 106 ? 47.184 11.013 -8.147 1.00 38.38 106 GLN A C 1
ATOM 822 O O . GLN A 1 106 ? 46.549 11.470 -7.194 1.00 38.38 106 GLN A O 1
ATOM 827 N N . ILE A 1 107 ? 47.638 9.762 -8.186 1.00 42.25 107 ILE A N 1
ATOM 828 C CA . ILE A 1 107 ? 47.409 8.759 -7.150 1.00 42.25 107 ILE A CA 1
ATOM 829 C C . ILE A 1 107 ? 48.772 8.288 -6.652 1.00 42.25 107 ILE A C 1
ATOM 831 O O . ILE A 1 107 ? 49.567 7.754 -7.424 1.00 42.25 107 ILE A O 1
ATOM 835 N N . GLY A 1 108 ? 49.041 8.454 -5.358 1.00 33.75 108 GLY A N 1
ATOM 836 C CA . GLY A 1 108 ? 50.214 7.844 -4.727 1.00 33.75 108 GLY A CA 1
ATOM 837 C C . GLY A 1 108 ? 49.925 6.400 -4.321 1.00 33.75 108 GLY A C 1
ATOM 838 O O . GLY A 1 108 ? 49.512 6.149 -3.192 1.00 33.75 108 GLY A O 1
ATOM 839 N N . GLY A 1 109 ? 50.118 5.458 -5.247 1.00 44.25 109 GLY A N 1
ATOM 840 C CA . GLY A 1 109 ? 49.970 4.021 -4.999 1.00 44.25 109 GLY A CA 1
ATOM 841 C C . GLY A 1 109 ? 49.527 3.229 -6.230 1.00 44.25 109 GLY A C 1
ATOM 842 O O . GLY A 1 109 ? 49.210 3.796 -7.275 1.00 44.25 109 GLY A O 1
ATOM 843 N N . SER A 1 110 ? 49.508 1.902 -6.110 1.00 40.38 110 SER A N 1
ATOM 844 C CA . SER A 1 110 ? 49.042 0.998 -7.167 1.00 40.38 110 SER A CA 1
ATOM 845 C C . SER A 1 110 ? 47.513 1.020 -7.257 1.00 40.38 110 SER A C 1
ATOM 847 O O . SER A 1 110 ? 46.830 0.856 -6.246 1.00 40.38 110 SER A O 1
ATOM 849 N N . LEU A 1 111 ? 46.968 1.215 -8.462 1.00 48.09 111 LEU A N 1
ATOM 850 C CA . LEU A 1 111 ? 45.531 1.066 -8.705 1.00 48.09 111 LEU A CA 1
ATOM 851 C C . LEU A 1 111 ? 45.098 -0.394 -8.465 1.00 48.09 111 LEU A C 1
ATOM 853 O O . LEU A 1 111 ? 45.859 -1.304 -8.796 1.00 48.09 111 LEU A O 1
ATOM 857 N N . PRO A 1 112 ? 43.880 -0.633 -7.945 1.00 51.41 112 PRO A N 1
ATOM 858 C CA . PRO A 1 112 ? 43.303 -1.973 -7.899 1.00 51.41 112 PRO A CA 1
ATOM 859 C C . PRO A 1 112 ? 43.182 -2.591 -9.303 1.00 51.41 112 PRO A C 1
ATOM 861 O O . PRO A 1 112 ? 43.046 -1.869 -10.299 1.00 51.41 112 PRO A O 1
ATOM 864 N N . ASP A 1 113 ? 43.164 -3.926 -9.371 1.00 46.72 113 ASP A N 1
ATOM 865 C CA . ASP A 1 113 ? 42.963 -4.708 -10.598 1.00 46.72 113 ASP A CA 1
ATOM 866 C C . ASP A 1 113 ? 41.529 -4.553 -11.139 1.00 46.72 113 ASP A C 1
ATOM 868 O O . ASP A 1 113 ? 40.683 -5.437 -11.031 1.00 46.72 113 ASP A O 1
ATOM 872 N N . GLY A 1 114 ? 41.269 -3.400 -11.753 1.00 49.34 114 GLY A N 1
ATOM 873 C CA . GLY A 1 114 ? 39.997 -3.006 -12.346 1.00 49.34 114 GLY A CA 1
ATOM 874 C C . GLY A 1 114 ? 39.157 -2.099 -11.443 1.00 49.34 114 GLY A C 1
ATOM 875 O O . GLY A 1 114 ? 39.080 -2.283 -10.230 1.00 49.34 114 GLY A O 1
ATOM 876 N N . GLY A 1 115 ? 38.495 -1.113 -12.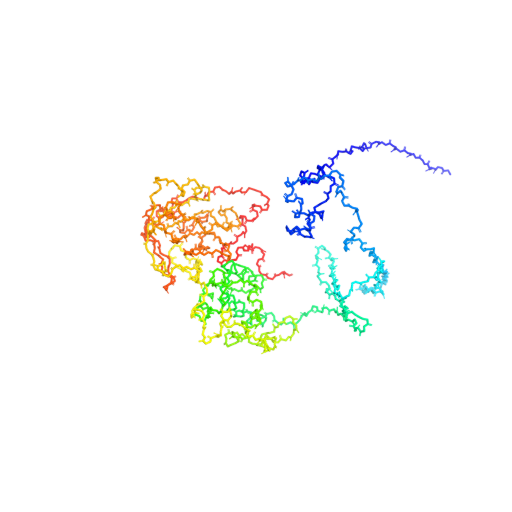048 1.00 51.47 115 GLY A N 1
ATOM 877 C CA . GLY A 1 115 ? 37.649 -0.168 -11.325 1.00 51.47 115 GLY A CA 1
ATOM 878 C C . GLY A 1 115 ? 36.920 0.818 -12.234 1.00 51.47 115 GLY A C 1
ATOM 879 O O . GLY A 1 115 ? 37.210 0.942 -13.425 1.00 51.47 115 GLY A O 1
ATOM 880 N N . THR A 1 116 ? 35.921 1.498 -11.670 1.00 44.88 116 THR A N 1
ATOM 881 C CA . THR A 1 116 ? 35.196 2.590 -12.336 1.00 44.88 116 THR A CA 1
ATOM 882 C C . THR A 1 116 ? 35.190 3.812 -11.432 1.00 44.88 116 THR A C 1
ATOM 884 O O . THR A 1 116 ? 34.782 3.722 -10.277 1.00 44.88 116 THR A O 1
ATOM 887 N N . LEU A 1 117 ? 35.631 4.944 -11.971 1.00 50.12 117 LEU A N 1
ATOM 888 C CA . LEU A 1 117 ? 35.553 6.252 -11.339 1.00 50.12 117 LEU A CA 1
ATOM 889 C C . LEU A 1 117 ? 34.386 7.031 -11.950 1.00 50.12 117 LEU A C 1
ATOM 891 O O . LEU A 1 117 ? 34.316 7.174 -13.173 1.00 50.12 117 LEU A O 1
ATOM 895 N N . PHE A 1 118 ? 33.504 7.542 -11.094 1.00 42.59 118 PHE A N 1
ATOM 896 C CA . PHE A 1 118 ? 32.402 8.427 -11.464 1.00 42.59 118 PHE A CA 1
ATOM 897 C C . PHE A 1 118 ? 32.699 9.852 -11.005 1.00 42.59 118 PHE A C 1
ATOM 899 O O . PHE A 1 118 ? 33.191 10.059 -9.896 1.00 42.59 118 PHE A O 1
ATOM 906 N N . ILE A 1 119 ? 32.408 10.823 -11.868 1.00 50.62 119 ILE A N 1
ATOM 907 C CA . ILE A 1 119 ? 32.581 12.248 -11.598 1.00 50.62 119 ILE A CA 1
ATOM 908 C C . ILE A 1 119 ? 31.246 12.936 -11.878 1.00 50.62 119 ILE A C 1
ATOM 910 O O . ILE A 1 119 ? 30.803 12.988 -13.027 1.00 50.62 119 ILE A O 1
ATOM 914 N N . GLU A 1 120 ? 30.630 13.474 -10.830 1.00 41.50 120 GLU A N 1
ATOM 915 C CA . GLU A 1 120 ? 29.420 14.293 -10.924 1.00 41.50 120 GLU A CA 1
ATOM 916 C C . GLU A 1 120 ? 29.801 15.774 -10.929 1.00 41.50 120 GLU A C 1
ATOM 918 O O . GLU A 1 120 ? 30.603 16.223 -10.103 1.00 41.50 120 GLU A O 1
ATOM 923 N N . LYS A 1 121 ? 29.236 16.549 -11.862 1.00 44.94 121 LYS A N 1
ATOM 924 C CA . LYS A 1 121 ? 29.495 17.987 -11.966 1.00 44.94 121 LYS A CA 1
ATOM 925 C C . LYS A 1 121 ? 28.221 18.789 -11.729 1.00 44.94 121 LYS A C 1
ATOM 927 O O . LYS A 1 121 ? 27.304 18.784 -12.547 1.00 44.94 121 LYS A O 1
ATOM 932 N N . TYR A 1 122 ? 28.238 19.593 -10.674 1.00 37.41 122 TYR A N 1
ATOM 933 C CA . TYR A 1 122 ? 27.198 20.576 -10.390 1.00 37.41 122 TYR A CA 1
ATOM 934 C C . TYR A 1 122 ? 27.700 21.972 -10.774 1.00 37.41 122 TYR A C 1
ATOM 936 O O . TYR A 1 122 ? 28.800 22.371 -10.392 1.00 37.41 122 TYR A O 1
ATOM 944 N N . LEU A 1 123 ? 26.915 22.700 -11.568 1.00 37.97 123 LEU A N 1
ATOM 945 C CA . LEU A 1 123 ? 27.112 24.126 -11.813 1.00 37.97 123 LEU A CA 1
ATOM 946 C C . LEU A 1 123 ? 26.088 24.878 -10.967 1.00 37.97 123 LEU A C 1
ATOM 948 O O . LEU A 1 123 ? 24.882 24.709 -11.147 1.00 37.97 123 LEU A O 1
ATOM 952 N N . GLU A 1 124 ? 26.580 25.675 -10.025 1.00 33.94 124 GLU A N 1
ATOM 953 C CA . GLU A 1 124 ? 25.748 26.577 -9.240 1.00 33.94 124 GLU A CA 1
ATOM 954 C C . GLU A 1 124 ? 25.688 27.926 -9.954 1.00 33.94 124 GLU A C 1
ATOM 956 O O . GLU A 1 124 ? 26.697 28.619 -10.094 1.00 33.94 124 GLU A O 1
ATOM 961 N N . GLU A 1 125 ? 24.500 28.300 -10.422 1.00 33.12 125 GLU A N 1
ATOM 962 C CA . GLU A 1 125 ? 24.263 29.616 -11.004 1.00 33.12 125 GLU A CA 1
ATOM 963 C C . GLU A 1 125 ? 23.083 30.260 -10.275 1.00 33.12 125 GLU A C 1
ATOM 965 O O . GLU A 1 125 ? 21.968 29.742 -10.280 1.00 33.12 125 GLU A O 1
ATOM 970 N N . ARG A 1 126 ? 23.343 31.383 -9.589 1.00 33.06 126 ARG A N 1
ATOM 971 C CA . ARG A 1 126 ? 22.343 32.149 -8.816 1.00 33.06 126 ARG A CA 1
ATOM 972 C C . ARG A 1 126 ? 21.558 31.314 -7.786 1.00 33.06 126 ARG A C 1
ATOM 974 O O . ARG A 1 126 ? 20.362 31.524 -7.606 1.00 33.06 126 ARG A O 1
ATOM 981 N N . GLY A 1 127 ? 22.233 30.393 -7.096 1.00 33.25 127 GLY A N 1
ATOM 982 C CA . GLY A 1 127 ? 21.639 29.583 -6.026 1.00 33.25 127 GLY A CA 1
ATOM 983 C C . GLY A 1 127 ? 20.778 28.408 -6.505 1.00 33.25 127 GLY A C 1
ATOM 984 O O . GLY A 1 127 ? 20.119 27.771 -5.687 1.00 33.25 127 GLY A O 1
ATOM 985 N N . ALA A 1 128 ? 20.783 28.101 -7.807 1.00 30.16 128 ALA A N 1
ATOM 986 C CA . ALA A 1 128 ? 20.210 26.877 -8.356 1.00 30.16 128 ALA A CA 1
ATOM 987 C C . ALA A 1 128 ? 21.329 25.912 -8.781 1.00 30.16 128 ALA A C 1
ATOM 989 O O . ALA A 1 128 ? 22.245 26.290 -9.516 1.00 30.16 128 ALA A O 1
ATOM 990 N N . TYR A 1 129 ? 21.245 24.657 -8.330 1.00 38.88 129 TYR A N 1
ATOM 991 C CA . TYR A 1 129 ? 22.135 23.581 -8.766 1.00 38.88 129 TYR A CA 1
ATOM 992 C C . TYR A 1 129 ? 21.630 22.995 -10.083 1.00 38.88 129 TYR A C 1
ATOM 994 O O . TYR A 1 129 ? 20.627 22.284 -10.107 1.00 38.88 129 TYR A O 1
ATOM 1002 N N . ASN A 1 130 ? 22.348 23.251 -11.173 1.00 39.06 130 ASN A N 1
ATOM 1003 C CA . ASN A 1 130 ? 22.102 22.600 -12.454 1.00 39.06 130 ASN A CA 1
ATOM 1004 C C . ASN A 1 130 ? 23.143 21.489 -12.658 1.00 39.06 130 ASN A C 1
ATOM 1006 O O . ASN A 1 130 ? 24.349 21.750 -12.646 1.00 39.06 130 ASN A O 1
ATOM 1010 N N . ASN A 1 131 ? 22.691 20.238 -12.831 1.00 43.59 131 ASN A N 1
ATOM 1011 C CA . ASN A 1 131 ? 23.588 19.133 -13.187 1.00 43.59 131 ASN A CA 1
ATOM 1012 C C . ASN A 1 131 ? 24.145 19.397 -14.597 1.00 43.59 131 ASN A C 1
ATOM 1014 O O . ASN A 1 131 ? 23.399 19.450 -15.577 1.00 43.59 131 ASN A O 1
ATOM 1018 N N . ALA A 1 132 ? 25.459 19.591 -14.687 1.00 41.78 132 ALA A N 1
ATOM 1019 C CA . ALA A 1 132 ? 26.157 19.921 -15.925 1.00 41.78 132 ALA A CA 1
ATOM 1020 C C . ALA A 1 132 ? 26.656 18.683 -16.694 1.00 41.78 132 ALA A C 1
ATOM 1022 O O . ALA A 1 132 ? 27.328 18.827 -17.720 1.00 41.78 132 ALA A O 1
ATOM 1023 N N . GLY A 1 133 ? 26.310 17.485 -16.220 1.00 48.38 133 GLY A N 1
ATOM 1024 C CA . GLY A 1 133 ? 26.590 16.196 -16.839 1.00 48.38 133 GLY A CA 1
ATOM 1025 C C . GLY A 1 133 ? 27.540 15.334 -16.010 1.00 48.38 133 GLY A C 1
ATOM 1026 O O . GLY A 1 133 ? 28.451 15.837 -15.351 1.00 48.38 133 GLY A O 1
ATOM 1027 N N . ASP A 1 134 ? 27.344 14.022 -16.120 1.00 50.53 134 ASP A N 1
ATOM 1028 C CA . ASP A 1 134 ? 28.126 13.009 -15.414 1.00 50.53 134 ASP A CA 1
ATOM 1029 C C . ASP A 1 134 ? 29.204 12.440 -16.348 1.00 50.53 134 ASP A C 1
ATOM 1031 O O . ASP A 1 134 ? 28.965 12.220 -17.542 1.00 50.53 134 ASP A O 1
ATOM 1035 N N . ALA A 1 135 ? 30.398 12.176 -15.822 1.00 53.31 135 ALA A N 1
ATOM 1036 C CA . ALA A 1 135 ? 31.475 11.517 -16.557 1.00 53.31 135 ALA A CA 1
ATOM 1037 C C . ALA A 1 135 ? 31.929 10.245 -15.839 1.00 53.31 135 ALA A C 1
ATOM 1039 O O . ALA A 1 135 ? 31.873 10.150 -14.612 1.00 53.31 135 ALA A O 1
ATOM 1040 N N . PHE A 1 136 ? 32.400 9.267 -16.611 1.00 53.09 136 PHE A N 1
ATOM 1041 C CA . PHE A 1 136 ? 32.945 8.031 -16.063 1.00 53.09 136 PHE A CA 1
ATOM 1042 C C . PHE A 1 136 ? 34.237 7.618 -16.761 1.00 53.09 136 PHE A C 1
ATOM 1044 O O . PHE A 1 136 ? 34.428 7.840 -17.962 1.00 53.09 136 PHE A O 1
ATOM 1051 N N . VAL A 1 137 ? 35.104 6.958 -15.999 1.00 47.50 137 VAL A N 1
ATOM 1052 C CA . VAL A 1 137 ? 36.293 6.271 -16.503 1.00 47.50 137 VAL A CA 1
ATOM 1053 C C . VAL A 1 137 ? 36.318 4.867 -15.920 1.00 47.50 137 VAL A C 1
ATOM 1055 O O . VAL A 1 137 ? 36.293 4.694 -14.706 1.00 47.50 137 VAL A O 1
ATOM 1058 N N . THR A 1 138 ? 36.390 3.860 -16.782 1.00 46.22 138 THR A N 1
ATOM 1059 C CA . THR A 1 138 ? 36.483 2.450 -16.403 1.00 46.22 138 THR A CA 1
ATOM 1060 C C . THR A 1 138 ? 37.795 1.875 -16.912 1.00 46.22 138 THR A C 1
ATOM 1062 O O . THR A 1 138 ? 38.099 1.976 -18.106 1.00 46.22 138 THR A O 1
ATOM 1065 N N . TRP A 1 139 ? 38.543 1.208 -16.035 1.00 67.00 139 TRP A N 1
ATOM 1066 C CA . TRP A 1 139 ? 39.659 0.360 -16.438 1.00 67.00 139 TRP A CA 1
ATOM 1067 C C . TRP A 1 139 ? 39.381 -1.098 -16.045 1.00 67.00 139 TRP A C 1
ATOM 1069 O O . TRP A 1 139 ? 38.855 -1.365 -14.964 1.00 67.00 139 TRP A O 1
ATOM 1079 N N . PRO A 1 140 ? 39.667 -2.056 -16.936 1.00 52.09 140 PRO A N 1
ATOM 1080 C CA . PRO A 1 140 ? 39.477 -3.479 -16.663 1.00 52.09 140 PRO A CA 1
ATOM 1081 C C . PRO A 1 140 ? 40.605 -4.055 -15.793 1.00 52.09 140 PRO A C 1
ATOM 1083 O O . PRO A 1 140 ? 41.691 -3.486 -15.704 1.00 52.09 140 PRO A O 1
ATOM 1086 N N . ALA A 1 141 ? 40.348 -5.218 -15.194 1.00 47.53 141 ALA A N 1
ATOM 1087 C CA . ALA A 1 141 ? 41.341 -5.976 -14.440 1.00 47.53 141 ALA A CA 1
ATOM 1088 C C . ALA A 1 141 ? 42.418 -6.571 -15.368 1.00 47.53 141 ALA A C 1
ATOM 1090 O O . ALA A 1 141 ? 42.093 -7.222 -16.365 1.00 47.53 141 ALA A O 1
ATOM 1091 N N . GLY A 1 142 ? 43.695 -6.375 -15.025 1.00 51.56 142 GLY A N 1
ATOM 1092 C CA . GLY A 1 142 ? 44.842 -6.990 -15.699 1.00 51.56 142 GLY A CA 1
ATOM 1093 C C . GLY A 1 142 ? 45.565 -6.128 -16.759 1.00 51.56 142 GLY A C 1
ATOM 1094 O O . GLY A 1 142 ? 45.054 -5.113 -17.233 1.00 51.56 142 GLY A O 1
ATOM 1095 N N . PRO A 1 143 ? 46.776 -6.543 -17.183 1.00 42.38 143 PRO A N 1
ATOM 1096 C CA . PRO A 1 143 ? 47.788 -5.671 -17.802 1.00 42.38 143 PRO A CA 1
ATOM 1097 C C . PRO A 1 143 ? 47.551 -5.277 -19.275 1.00 42.38 143 PRO A C 1
ATOM 1099 O O . PRO A 1 143 ? 48.410 -4.638 -19.878 1.00 42.38 143 PRO A O 1
ATOM 1102 N N . ARG A 1 144 ? 46.436 -5.678 -19.904 1.00 45.59 144 ARG A N 1
ATOM 1103 C CA . ARG A 1 144 ? 46.207 -5.493 -21.359 1.00 45.59 144 ARG A CA 1
ATOM 1104 C C . ARG A 1 144 ? 44.823 -4.978 -21.747 1.00 45.59 144 ARG A C 1
ATOM 1106 O O . ARG A 1 144 ? 44.423 -5.093 -22.905 1.00 45.59 144 ARG A O 1
ATOM 1113 N N . GLY A 1 145 ? 44.061 -4.427 -20.814 1.00 50.38 145 GLY A N 1
ATOM 1114 C CA . GLY A 1 145 ? 42.727 -3.945 -21.142 1.00 50.38 145 GLY A CA 1
ATOM 1115 C C . GLY A 1 145 ? 42.689 -2.468 -21.554 1.00 50.38 145 GLY A C 1
ATOM 1116 O O . GLY A 1 145 ? 43.415 -1.634 -21.022 1.00 50.38 145 GLY A O 1
ATOM 1117 N N . ARG A 1 146 ? 41.837 -2.133 -22.531 1.00 47.22 146 ARG A N 1
ATOM 1118 C CA . ARG A 1 146 ? 41.620 -0.743 -22.965 1.00 47.22 146 ARG A CA 1
ATOM 1119 C C . ARG A 1 146 ? 40.801 0.011 -21.918 1.00 47.22 146 ARG A C 1
ATOM 1121 O O . ARG A 1 146 ? 39.683 -0.402 -21.607 1.00 47.22 146 ARG A O 1
ATOM 1128 N N . ILE A 1 147 ? 41.335 1.130 -21.435 1.00 48.66 147 ILE A N 1
ATOM 1129 C CA . ILE A 1 147 ? 40.606 2.095 -20.603 1.00 48.66 147 ILE A CA 1
ATOM 1130 C C . ILE A 1 147 ? 39.474 2.700 -21.443 1.00 48.66 147 ILE A C 1
ATOM 1132 O O . ILE A 1 147 ? 39.689 3.103 -22.588 1.00 48.66 147 ILE A O 1
ATOM 1136 N N . LYS A 1 148 ? 38.260 2.741 -20.887 1.00 41.59 148 LYS A N 1
ATOM 1137 C CA . LYS A 1 148 ? 37.090 3.380 -21.499 1.00 41.59 148 LYS A CA 1
ATOM 1138 C C . LYS A 1 148 ? 36.728 4.623 -20.698 1.00 41.59 148 LYS A C 1
ATOM 1140 O O . LYS A 1 148 ? 36.592 4.541 -19.484 1.00 41.59 148 LYS A O 1
ATOM 1145 N N . ALA A 1 149 ? 36.531 5.746 -21.376 1.00 43.12 149 ALA A N 1
ATOM 1146 C CA . ALA A 1 149 ? 36.033 6.977 -20.774 1.00 43.12 149 ALA A CA 1
ATOM 1147 C C . ALA A 1 149 ? 34.822 7.483 -21.566 1.00 43.12 149 ALA A C 1
ATOM 1149 O O . ALA A 1 149 ? 34.778 7.327 -22.789 1.00 43.12 149 ALA A O 1
ATOM 1150 N N . GLY A 1 150 ? 33.841 8.065 -20.877 1.00 43.38 150 GLY A N 1
ATOM 1151 C CA . GLY A 1 150 ? 32.627 8.592 -21.494 1.00 43.38 150 GLY A CA 1
ATOM 1152 C C . GLY A 1 150 ? 31.986 9.710 -20.676 1.00 43.38 150 GLY A C 1
ATOM 1153 O O . GLY A 1 150 ? 32.246 9.858 -19.484 1.00 43.38 150 GLY A O 1
ATOM 1154 N N . GLN A 1 151 ? 31.139 10.496 -21.336 1.00 41.88 151 GLN A N 1
ATOM 1155 C CA . GLN A 1 151 ? 30.329 11.549 -20.727 1.00 41.88 151 GLN A CA 1
ATOM 1156 C C . GLN A 1 151 ? 28.858 11.284 -21.050 1.00 41.88 151 GLN A C 1
ATOM 1158 O O . GLN A 1 151 ? 28.513 11.007 -22.203 1.00 41.88 151 GLN A O 1
ATOM 1163 N N . PHE A 1 152 ? 27.984 11.392 -20.056 1.00 41.38 152 PHE A N 1
ATOM 1164 C CA . PHE A 1 152 ? 26.548 11.420 -20.282 1.00 41.38 152 PHE A CA 1
ATOM 1165 C C . PHE A 1 152 ? 26.169 12.814 -20.777 1.00 41.38 152 PHE A C 1
ATOM 1167 O O . PHE A 1 152 ? 26.253 13.804 -20.051 1.00 41.38 152 PHE A O 1
ATOM 1174 N N . LYS A 1 153 ? 25.753 12.907 -22.041 1.00 35.84 153 LYS A N 1
ATOM 1175 C CA . LYS A 1 153 ? 25.073 14.102 -22.536 1.00 35.84 153 LYS A CA 1
ATOM 1176 C C . LYS A 1 153 ? 23.653 14.049 -21.981 1.00 35.84 153 LYS A C 1
ATOM 1178 O O . LYS A 1 153 ? 22.938 13.083 -22.253 1.00 35.84 153 LYS A O 1
ATOM 1183 N N . THR A 1 154 ? 23.239 15.054 -21.216 1.00 36.25 154 THR A N 1
ATOM 1184 C CA . THR A 1 154 ? 21.822 15.261 -20.909 1.00 36.25 154 THR A CA 1
ATOM 1185 C C . THR A 1 154 ? 21.082 15.340 -22.242 1.00 36.25 154 THR A C 1
ATOM 1187 O O . THR A 1 154 ? 21.238 16.287 -23.009 1.00 36.25 154 THR A O 1
ATOM 1190 N N . MET A 1 155 ? 20.347 14.281 -22.590 1.00 31.11 155 MET A N 1
ATOM 1191 C CA . MET A 1 155 ? 19.508 14.283 -23.782 1.00 31.11 155 MET A CA 1
ATOM 1192 C C . MET A 1 155 ? 18.368 15.265 -23.541 1.00 31.11 155 MET A C 1
ATOM 1194 O O . MET A 1 155 ? 17.386 14.942 -22.874 1.00 31.11 155 MET A O 1
ATOM 1198 N N . SER A 1 156 ? 18.519 16.468 -24.081 1.00 34.56 156 SER A N 1
ATOM 1199 C CA . SER A 1 156 ? 17.565 17.567 -23.985 1.00 34.56 156 SER A CA 1
ATOM 1200 C C . SER A 1 156 ? 16.397 17.479 -24.974 1.00 34.56 156 SER A C 1
ATOM 1202 O O . SER A 1 156 ? 15.651 18.441 -25.071 1.00 34.56 156 SER A O 1
ATOM 1204 N N . HIS A 1 157 ? 16.167 16.359 -25.676 1.00 37.28 157 HIS A N 1
ATOM 1205 C CA . HIS A 1 157 ? 15.070 16.262 -26.655 1.00 37.28 157 HIS A CA 1
ATOM 1206 C C . HIS A 1 157 ? 14.476 14.850 -26.812 1.00 37.28 157 HIS A C 1
ATOM 1208 O O . HIS A 1 157 ? 14.566 14.248 -27.876 1.00 37.28 157 HIS A O 1
ATOM 1214 N N . ILE A 1 158 ? 13.815 14.325 -25.775 1.00 38.62 158 ILE A N 1
ATOM 1215 C CA . ILE A 1 158 ? 12.714 13.368 -25.994 1.00 38.62 158 ILE A CA 1
ATOM 1216 C C . ILE A 1 158 ? 11.429 14.095 -25.582 1.00 38.62 158 ILE A C 1
ATOM 1218 O O . ILE A 1 158 ? 11.368 14.534 -24.433 1.00 38.62 158 ILE A O 1
ATOM 1222 N N . PRO A 1 159 ? 10.424 14.247 -26.462 1.00 39.53 159 PRO A N 1
ATOM 1223 C CA . PRO A 1 159 ? 9.147 14.849 -26.094 1.00 39.53 159 PRO A CA 1
ATOM 1224 C C . PRO A 1 159 ? 8.515 14.119 -24.897 1.00 39.53 159 PRO A C 1
ATOM 1226 O O . PRO A 1 159 ? 8.308 12.905 -24.922 1.00 39.53 159 PRO A O 1
ATOM 1229 N N . ASP A 1 160 ? 8.194 14.859 -23.835 1.00 47.28 160 ASP A N 1
ATOM 1230 C CA . ASP A 1 160 ? 7.766 14.300 -22.540 1.00 47.28 160 ASP A CA 1
ATOM 1231 C C . ASP A 1 160 ? 6.495 13.435 -22.608 1.00 47.28 160 ASP A C 1
ATOM 1233 O O . ASP A 1 160 ? 6.290 12.554 -21.770 1.00 47.28 160 ASP A O 1
ATOM 1237 N N . ALA A 1 161 ? 5.645 13.665 -23.611 1.00 39.12 161 ALA A N 1
ATOM 1238 C CA . ALA A 1 161 ? 4.420 12.900 -23.824 1.00 39.12 161 ALA A CA 1
ATOM 1239 C C . ALA A 1 161 ? 4.700 11.434 -24.219 1.00 39.12 161 ALA A C 1
ATOM 1241 O O . ALA A 1 161 ? 3.978 10.531 -23.785 1.00 39.12 161 ALA A O 1
ATOM 1242 N N . GLU A 1 162 ? 5.783 11.171 -24.962 1.00 37.44 162 GLU A N 1
ATOM 1243 C CA . GLU A 1 162 ? 6.187 9.810 -25.344 1.00 37.44 162 GLU A CA 1
ATOM 1244 C C . GLU A 1 162 ? 6.862 9.064 -24.182 1.00 37.44 162 GLU A C 1
ATOM 1246 O O . GLU A 1 162 ? 6.589 7.881 -23.975 1.00 37.44 162 GLU A O 1
ATOM 1251 N N . ARG A 1 163 ? 7.638 9.755 -23.328 1.00 43.56 163 ARG A N 1
ATOM 1252 C CA . ARG A 1 163 ? 8.278 9.159 -22.130 1.00 43.56 163 ARG A CA 1
ATOM 1253 C C . ARG A 1 163 ? 7.282 8.510 -21.161 1.00 43.56 163 ARG A C 1
ATOM 1255 O O . ARG A 1 163 ? 7.613 7.510 -20.523 1.00 43.56 163 ARG A O 1
ATOM 1262 N N . LEU A 1 164 ? 6.076 9.061 -21.028 1.00 41.66 164 LEU A N 1
ATOM 1263 C CA . LEU A 1 164 ? 5.128 8.694 -19.964 1.00 41.66 164 LEU A CA 1
ATOM 1264 C C . LEU A 1 164 ? 3.938 7.856 -20.431 1.00 41.66 164 LEU A C 1
ATOM 1266 O O . LEU A 1 164 ? 3.445 7.039 -19.656 1.00 41.66 164 LEU A O 1
ATOM 1270 N N . SER A 1 165 ? 3.534 7.973 -21.697 1.00 39.59 165 SER A N 1
ATOM 1271 C CA . SER A 1 165 ? 2.649 6.993 -22.344 1.00 39.59 165 SER A CA 1
ATOM 1272 C C . SER A 1 165 ? 3.271 5.587 -22.279 1.00 39.59 165 SER A C 1
ATOM 1274 O O . SER A 1 165 ? 2.667 4.643 -21.769 1.00 39.59 165 SER A O 1
ATOM 1276 N N . MET A 1 166 ? 4.554 5.489 -22.636 1.00 39.56 166 MET A N 1
ATOM 1277 C CA . MET A 1 166 ? 5.352 4.260 -22.594 1.00 39.56 166 MET A CA 1
ATOM 1278 C C . MET A 1 166 ? 5.731 3.826 -21.156 1.00 39.56 166 MET A C 1
ATOM 1280 O O . MET A 1 166 ? 5.882 2.637 -20.874 1.00 39.56 166 MET A O 1
ATOM 1284 N N . SER A 1 167 ? 5.755 4.801 -20.236 1.00 51.16 167 SER A N 1
ATOM 1285 C CA . SER A 1 167 ? 5.779 4.743 -18.761 1.00 51.16 167 SER A CA 1
ATOM 1286 C C . SER A 1 167 ? 4.855 3.759 -18.049 1.00 51.16 167 SER A C 1
ATOM 1288 O O . SER A 1 167 ? 5.190 3.058 -17.088 1.00 51.16 167 SER A O 1
ATOM 1290 N N . ARG A 1 168 ? 3.599 3.840 -18.493 1.00 53.53 168 ARG A N 1
ATOM 1291 C CA . ARG A 1 168 ? 2.414 3.643 -17.651 1.00 53.53 168 ARG A CA 1
ATOM 1292 C C . ARG A 1 168 ? 1.918 2.220 -17.536 1.00 53.53 168 ARG A C 1
ATOM 1294 O O . ARG A 1 168 ? 1.134 1.939 -16.645 1.00 53.53 168 ARG A O 1
ATOM 1301 N N . ASN A 1 169 ? 2.363 1.338 -18.413 1.00 59.72 169 ASN A N 1
ATOM 1302 C CA . ASN A 1 169 ? 2.119 -0.091 -18.267 1.00 59.72 169 ASN A CA 1
ATOM 1303 C C . ASN A 1 169 ? 3.400 -0.790 -17.799 1.00 59.72 169 ASN A C 1
ATOM 1305 O O . ASN A 1 169 ? 3.321 -1.704 -16.988 1.00 59.72 169 ASN A O 1
ATOM 1309 N N . LEU A 1 170 ? 4.582 -0.285 -18.192 1.00 65.00 170 LEU A N 1
ATOM 1310 C CA . LEU A 1 170 ? 5.886 -0.813 -17.780 1.00 65.00 170 LEU A CA 1
ATOM 1311 C C . LEU A 1 170 ? 6.012 -0.940 -16.269 1.00 65.00 170 LEU A C 1
ATOM 1313 O O . LEU A 1 170 ? 6.110 -2.048 -15.750 1.00 65.00 170 LEU A O 1
ATOM 1317 N N . VAL A 1 171 ? 5.999 0.180 -15.552 1.00 68.38 171 VAL A N 1
ATOM 1318 C CA . VAL A 1 171 ? 6.329 0.159 -14.124 1.00 68.38 171 VAL A CA 1
ATOM 1319 C C . VAL A 1 171 ? 5.254 -0.568 -13.313 1.00 68.38 171 VAL A C 1
ATOM 1321 O O . VAL A 1 171 ? 5.573 -1.295 -12.376 1.00 68.38 171 VAL A O 1
ATOM 1324 N N . TYR A 1 172 ? 3.989 -0.448 -13.710 1.00 75.88 172 TYR A N 1
ATOM 1325 C CA . TYR A 1 172 ? 2.849 -0.987 -12.969 1.00 75.88 172 TYR A CA 1
ATOM 1326 C C . TYR A 1 172 ? 2.628 -2.472 -13.214 1.00 75.88 172 TYR A C 1
ATOM 1328 O O . TYR A 1 172 ? 2.456 -3.207 -12.242 1.00 75.88 172 TYR A O 1
ATOM 1336 N N . ASN A 1 173 ? 2.682 -2.931 -14.467 1.00 78.75 173 ASN A N 1
ATOM 1337 C CA . ASN A 1 173 ? 2.555 -4.355 -14.768 1.00 78.75 173 ASN A CA 1
ATOM 1338 C C . ASN A 1 173 ? 3.761 -5.095 -14.200 1.00 78.75 173 ASN A C 1
ATOM 1340 O O . ASN A 1 173 ? 3.599 -6.100 -13.522 1.00 78.75 173 ASN A O 1
ATOM 1344 N N . THR A 1 174 ? 4.963 -4.528 -14.328 1.00 83.44 174 THR A N 1
ATOM 1345 C CA . THR A 1 174 ? 6.155 -5.094 -13.684 1.00 83.44 174 THR A CA 1
ATOM 1346 C C . THR A 1 174 ? 5.975 -5.191 -12.174 1.00 83.44 174 THR A C 1
ATOM 1348 O O . THR A 1 174 ? 6.095 -6.271 -11.607 1.00 83.44 174 THR A O 1
ATOM 1351 N N . ARG A 1 175 ? 5.614 -4.087 -11.508 1.00 87.25 175 ARG A N 1
ATOM 1352 C CA . ARG A 1 175 ? 5.374 -4.059 -10.059 1.00 87.25 175 ARG A CA 1
ATOM 1353 C C . ARG A 1 175 ? 4.300 -5.061 -9.631 1.00 87.25 175 ARG A C 1
ATOM 1355 O O . ARG A 1 175 ? 4.405 -5.660 -8.564 1.00 87.25 175 ARG A O 1
ATOM 1362 N N . THR A 1 176 ? 3.274 -5.247 -10.447 1.00 85.25 176 THR A N 1
ATOM 1363 C CA . THR A 1 176 ? 2.183 -6.177 -10.168 1.00 85.25 176 THR A CA 1
ATOM 1364 C C . THR A 1 176 ? 2.609 -7.631 -10.340 1.00 85.25 176 THR A C 1
ATOM 1366 O O . THR A 1 176 ? 2.352 -8.445 -9.451 1.00 85.25 176 THR A O 1
ATOM 1369 N N . ALA A 1 177 ? 3.346 -7.927 -11.407 1.00 88.75 177 ALA A N 1
ATOM 1370 C CA . ALA A 1 177 ? 3.876 -9.248 -11.704 1.00 88.75 177 ALA A CA 1
ATOM 1371 C C . ALA A 1 177 ? 4.942 -9.718 -10.715 1.00 88.75 177 ALA A C 1
ATOM 1373 O O . ALA A 1 177 ? 5.078 -10.917 -10.486 1.00 88.75 177 ALA A O 1
ATOM 1374 N N . ILE A 1 178 ? 5.677 -8.797 -10.089 1.00 90.19 178 ILE A N 1
ATOM 1375 C CA . ILE A 1 178 ? 6.637 -9.146 -9.034 1.00 90.19 178 ILE A CA 1
ATOM 1376 C C . ILE A 1 178 ? 6.017 -9.190 -7.628 1.00 90.19 178 ILE A C 1
ATOM 1378 O O . ILE A 1 178 ? 6.735 -9.401 -6.656 1.00 90.19 178 ILE A O 1
ATOM 1382 N N . GLY A 1 179 ? 4.712 -8.930 -7.478 1.00 85.06 179 GLY A N 1
ATOM 1383 C CA . GLY A 1 179 ? 4.074 -8.866 -6.158 1.00 85.06 179 GLY A CA 1
ATOM 1384 C C . GLY A 1 179 ? 4.610 -7.720 -5.293 1.00 85.06 179 GLY A C 1
ATOM 1385 O O . GLY A 1 179 ? 4.788 -7.872 -4.081 1.00 85.06 179 GLY A O 1
ATOM 1386 N N . GLY A 1 180 ? 4.902 -6.577 -5.917 1.00 84.25 180 GLY A N 1
ATOM 1387 C CA . GLY A 1 180 ? 5.588 -5.449 -5.296 1.00 84.25 180 GLY A CA 1
ATOM 1388 C C . GLY A 1 180 ? 4.833 -4.805 -4.128 1.00 84.25 180 GLY A C 1
ATOM 1389 O O . GLY A 1 180 ? 3.637 -5.014 -3.913 1.00 84.25 180 GLY A O 1
ATOM 1390 N N . SER A 1 181 ? 5.558 -3.986 -3.363 1.00 89.38 181 SER A N 1
ATOM 1391 C CA . SER A 1 181 ? 5.035 -3.288 -2.181 1.00 89.38 181 SER A CA 1
ATOM 1392 C C . SER A 1 181 ? 3.815 -2.413 -2.502 1.00 89.38 181 SER A C 1
ATOM 1394 O O . SER A 1 181 ? 3.707 -1.839 -3.591 1.00 89.38 181 SER A O 1
ATOM 1396 N N . THR A 1 182 ? 2.895 -2.277 -1.545 1.00 92.25 182 THR A N 1
ATOM 1397 C CA . THR A 1 182 ? 1.773 -1.325 -1.615 1.00 92.25 182 THR A CA 1
ATOM 1398 C C . THR A 1 182 ? 2.271 0.122 -1.640 1.00 92.25 182 THR A C 1
ATOM 1400 O O . THR A 1 182 ? 1.738 0.921 -2.404 1.00 92.25 182 THR A O 1
ATOM 1403 N N . ASN A 1 183 ? 3.382 0.426 -0.955 1.00 91.31 183 ASN A N 1
ATOM 1404 C CA . ASN A 1 183 ? 4.013 1.757 -0.943 1.00 91.31 183 ASN A CA 1
ATOM 1405 C C . ASN A 1 183 ? 4.424 2.243 -2.342 1.00 91.31 183 ASN A C 1
ATOM 1407 O O . ASN A 1 183 ? 4.451 3.445 -2.598 1.00 91.31 183 ASN A O 1
ATOM 1411 N N . ALA A 1 184 ? 4.706 1.323 -3.273 1.00 89.69 184 ALA A N 1
ATOM 1412 C CA . ALA A 1 184 ? 5.021 1.689 -4.651 1.00 89.69 184 ALA A CA 1
ATOM 1413 C C . ALA A 1 184 ? 3.872 2.466 -5.315 1.00 89.69 184 ALA A C 1
ATOM 1415 O O . ALA A 1 184 ? 4.132 3.292 -6.177 1.00 89.69 184 ALA A O 1
ATOM 1416 N N . ILE A 1 185 ? 2.617 2.249 -4.903 1.00 92.00 185 ILE A N 1
ATOM 1417 C CA . ILE A 1 185 ? 1.463 2.996 -5.421 1.00 92.00 185 ILE A CA 1
ATOM 1418 C C . ILE A 1 185 ? 1.589 4.477 -5.057 1.00 92.00 185 ILE A C 1
ATOM 1420 O O . ILE A 1 185 ? 1.545 5.319 -5.949 1.00 92.00 185 ILE A O 1
ATOM 1424 N N . ILE A 1 186 ? 1.845 4.786 -3.782 1.00 94.69 186 ILE A N 1
ATOM 1425 C CA . ILE A 1 186 ? 2.048 6.159 -3.291 1.00 94.69 186 ILE A CA 1
ATOM 1426 C C . ILE A 1 186 ? 3.200 6.825 -4.057 1.00 94.69 186 ILE A C 1
ATOM 1428 O O . ILE A 1 186 ? 3.033 7.903 -4.625 1.00 94.69 186 ILE A O 1
ATOM 1432 N N . HIS A 1 187 ? 4.352 6.154 -4.147 1.00 92.19 187 HIS A N 1
ATOM 1433 C CA . HIS A 1 187 ? 5.526 6.705 -4.828 1.00 92.19 187 HIS A CA 1
ATOM 1434 C C . HIS A 1 187 ? 5.291 6.947 -6.320 1.00 92.19 187 HIS A C 1
ATOM 1436 O O . HIS A 1 187 ? 5.717 7.969 -6.850 1.00 92.19 187 HIS A O 1
ATOM 1442 N N . LEU A 1 188 ? 4.598 6.038 -7.008 1.00 87.44 188 LEU A N 1
ATOM 1443 C CA . LEU A 1 188 ? 4.323 6.185 -8.436 1.00 87.44 188 LEU A CA 1
ATOM 1444 C C . LEU A 1 188 ? 3.309 7.292 -8.719 1.00 87.44 188 LEU A C 1
ATOM 1446 O O . LEU A 1 188 ? 3.476 8.012 -9.702 1.00 87.44 188 LEU A O 1
ATOM 1450 N N . VAL A 1 189 ? 2.311 7.479 -7.850 1.00 91.88 189 VAL A N 1
ATOM 1451 C CA . VAL A 1 189 ? 1.400 8.630 -7.929 1.00 91.88 189 VAL A CA 1
ATOM 1452 C C . VAL A 1 189 ? 2.170 9.939 -7.733 1.00 91.88 189 VAL A C 1
ATOM 1454 O O . VAL A 1 189 ? 2.001 10.853 -8.539 1.00 91.88 189 VAL A O 1
ATOM 1457 N N . ALA A 1 190 ? 3.057 10.018 -6.735 1.00 90.69 190 ALA A N 1
ATOM 1458 C CA . ALA A 1 190 ? 3.883 11.204 -6.499 1.00 90.69 190 ALA A CA 1
ATOM 1459 C C . ALA A 1 190 ? 4.793 11.514 -7.699 1.00 90.69 190 ALA A C 1
ATOM 1461 O O . ALA A 1 190 ? 4.746 12.612 -8.250 1.00 90.69 190 ALA A O 1
ATOM 1462 N N . ILE A 1 191 ? 5.553 10.522 -8.185 1.00 85.25 191 ILE A N 1
ATOM 1463 C CA . ILE A 1 191 ? 6.429 10.667 -9.361 1.00 85.25 191 ILE A CA 1
ATOM 1464 C C . ILE A 1 191 ? 5.626 11.122 -10.585 1.00 85.25 191 ILE A C 1
ATOM 1466 O O . ILE A 1 191 ? 6.056 12.034 -11.290 1.00 85.25 191 ILE A O 1
ATOM 1470 N N . ALA A 1 192 ? 4.450 10.532 -10.824 1.00 83.75 192 ALA A N 1
ATOM 1471 C CA . ALA A 1 192 ? 3.573 10.938 -11.919 1.00 83.75 192 ALA A CA 1
ATOM 1472 C C . ALA A 1 192 ? 3.115 12.401 -11.768 1.00 83.75 192 ALA A C 1
ATOM 1474 O O . ALA A 1 192 ? 3.140 13.155 -12.743 1.00 83.75 192 ALA A O 1
ATOM 1475 N N . GLY A 1 193 ? 2.787 12.837 -10.548 1.00 87.00 193 GLY A N 1
ATOM 1476 C CA . GLY A 1 193 ? 2.454 14.229 -10.237 1.00 87.00 193 GLY A CA 1
ATOM 1477 C C . GLY A 1 193 ? 3.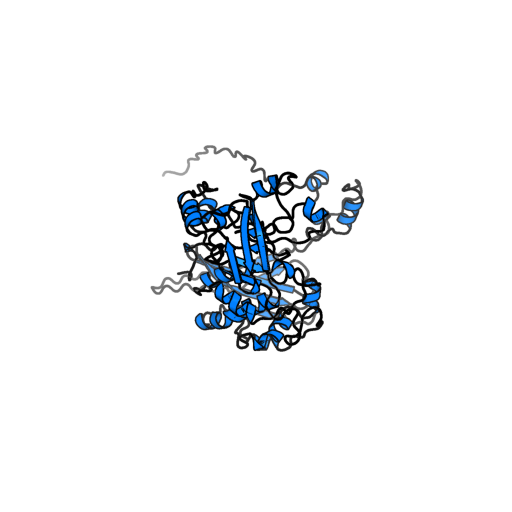586 15.215 -10.547 1.00 87.00 193 GLY A C 1
ATOM 1478 O O . GLY A 1 193 ? 3.329 16.286 -11.105 1.00 87.00 193 GLY A O 1
ATOM 1479 N N . ARG A 1 194 ? 4.844 14.841 -10.277 1.00 84.50 194 ARG A N 1
ATOM 1480 C CA . ARG A 1 194 ? 6.028 15.683 -10.549 1.00 84.50 194 ARG A CA 1
ATOM 1481 C C . ARG A 1 194 ? 6.283 15.922 -12.039 1.00 84.50 194 ARG A C 1
ATOM 1483 O O . ARG A 1 194 ? 6.817 16.955 -12.426 1.00 84.50 194 ARG A O 1
ATOM 1490 N N . VAL A 1 195 ? 5.862 14.992 -12.892 1.00 79.62 195 VAL A N 1
ATOM 1491 C CA . VAL A 1 195 ? 5.990 15.109 -14.356 1.00 79.62 195 VAL A CA 1
ATOM 1492 C C . VAL A 1 195 ? 4.699 15.579 -15.041 1.00 79.62 195 VAL A C 1
ATOM 1494 O O . VAL A 1 195 ? 4.623 15.612 -16.271 1.00 79.62 195 VAL A O 1
ATOM 1497 N N . GLY A 1 196 ? 3.686 15.981 -14.262 1.00 81.06 196 GLY A N 1
ATOM 1498 C CA . GLY A 1 196 ? 2.415 16.514 -14.766 1.00 81.06 196 GLY A CA 1
ATOM 1499 C C . GLY A 1 196 ? 1.454 15.449 -15.305 1.00 81.06 196 GLY A C 1
ATOM 1500 O O . GLY A 1 196 ? 0.616 15.740 -16.155 1.00 81.06 196 GLY A O 1
ATOM 1501 N N . VAL A 1 197 ? 1.572 14.204 -14.843 1.00 82.19 197 VAL A N 1
ATOM 1502 C CA . VAL A 1 197 ? 0.783 13.064 -15.314 1.00 82.19 197 VAL A CA 1
ATOM 1503 C C . VAL A 1 197 ? -0.206 12.619 -14.241 1.00 82.19 197 VAL A C 1
ATOM 1505 O O . VAL A 1 197 ? 0.172 12.143 -13.176 1.00 82.19 197 VAL A O 1
ATOM 1508 N N . ARG A 1 198 ? -1.507 12.697 -14.544 1.00 84.31 198 ARG A N 1
ATOM 1509 C CA . ARG A 1 198 ? -2.561 12.241 -13.625 1.00 84.31 198 ARG A CA 1
ATOM 1510 C C . ARG A 1 198 ? -2.668 10.721 -13.606 1.00 84.31 198 ARG A C 1
ATOM 1512 O O . ARG A 1 198 ? -3.140 10.134 -14.577 1.00 84.31 198 ARG A O 1
ATOM 1519 N N . LEU A 1 199 ? -2.312 10.092 -12.495 1.00 87.00 199 LEU A N 1
ATOM 1520 C CA . LEU A 1 199 ? -2.390 8.646 -12.314 1.00 87.00 199 LEU A CA 1
ATOM 1521 C C . LEU A 1 199 ? -3.411 8.285 -11.217 1.00 87.00 199 LEU A C 1
ATOM 1523 O O . LEU A 1 199 ? -3.056 8.272 -10.042 1.00 87.00 199 LEU A O 1
ATOM 1527 N N . PRO A 1 200 ? -4.682 8.021 -11.569 1.00 91.06 200 PRO A N 1
ATOM 1528 C CA . PRO A 1 200 ? -5.707 7.684 -10.584 1.00 91.06 200 PRO A CA 1
ATOM 1529 C C . PRO A 1 200 ? -5.528 6.259 -10.044 1.00 91.06 200 PRO A C 1
ATOM 1531 O O . PRO A 1 200 ? -5.090 5.372 -10.778 1.00 91.06 200 PRO A O 1
ATOM 1534 N N . LEU A 1 201 ? -5.962 6.007 -8.801 1.00 93.00 201 LEU A N 1
ATOM 1535 C CA . LEU A 1 201 ? -5.907 4.666 -8.202 1.00 93.00 201 LEU A CA 1
ATOM 1536 C C . LEU A 1 201 ? -6.633 3.605 -9.041 1.00 93.00 201 LEU A C 1
ATOM 1538 O O . LEU A 1 201 ? -6.112 2.506 -9.196 1.00 93.00 201 LEU A O 1
ATOM 1542 N N . GLY A 1 202 ? -7.766 3.941 -9.669 1.00 91.88 202 GLY A N 1
ATOM 1543 C CA . GLY A 1 202 ? -8.495 3.017 -10.551 1.00 91.88 202 GLY A CA 1
ATOM 1544 C C . GLY A 1 202 ? -7.624 2.404 -11.657 1.00 91.88 202 GLY A C 1
ATOM 1545 O O . GLY A 1 202 ? -7.780 1.228 -11.975 1.00 91.88 202 GLY A O 1
ATOM 1546 N N . ARG A 1 203 ? -6.613 3.138 -12.149 1.00 90.69 203 ARG A N 1
ATOM 1547 C CA . ARG A 1 203 ? -5.676 2.616 -13.151 1.00 90.69 203 ARG A CA 1
ATOM 1548 C C . ARG A 1 203 ? -4.828 1.458 -12.620 1.00 90.69 203 ARG A C 1
ATOM 1550 O O . ARG A 1 203 ? -4.488 0.555 -13.378 1.00 90.69 203 ARG A O 1
ATOM 1557 N N . PHE A 1 204 ? -4.483 1.466 -11.335 1.00 90.94 204 PHE A N 1
ATOM 1558 C CA . PHE A 1 204 ? -3.754 0.359 -10.718 1.00 90.94 204 PHE A CA 1
ATOM 1559 C C . PHE A 1 204 ? -4.619 -0.900 -10.633 1.00 90.94 204 PHE A C 1
ATOM 1561 O O . PHE A 1 204 ? -4.097 -1.992 -10.844 1.00 90.94 204 PHE A O 1
ATOM 1568 N N . ASP A 1 205 ? -5.919 -0.764 -10.351 1.00 92.12 205 ASP A N 1
ATOM 1569 C CA . ASP A 1 205 ? -6.829 -1.916 -10.300 1.00 92.12 205 ASP A CA 1
ATOM 1570 C C . ASP A 1 205 ? -7.051 -2.522 -11.687 1.00 92.12 205 ASP A C 1
ATOM 1572 O O . ASP A 1 205 ? -6.930 -3.735 -11.841 1.00 92.12 205 ASP A O 1
ATOM 1576 N N . GLU A 1 206 ? -7.289 -1.682 -12.702 1.00 91.00 206 GLU A N 1
ATOM 1577 C CA . GLU A 1 206 ? -7.402 -2.105 -14.105 1.00 91.00 206 GLU A CA 1
ATOM 1578 C C . GLU A 1 206 ? -6.207 -2.966 -14.528 1.00 91.00 206 GLU A C 1
ATOM 1580 O O . GLU A 1 206 ? -6.377 -4.078 -15.021 1.00 91.00 206 GLU A O 1
ATOM 1585 N N . LEU A 1 207 ? -4.991 -2.465 -14.287 1.00 89.50 207 LEU A N 1
ATOM 1586 C CA . LEU A 1 207 ? -3.757 -3.160 -14.650 1.00 89.50 207 LEU A CA 1
ATOM 1587 C C . LEU A 1 207 ? -3.523 -4.414 -13.809 1.00 89.50 207 LEU A C 1
ATOM 1589 O O . LEU A 1 207 ? -2.979 -5.397 -14.313 1.00 89.50 207 LEU A O 1
ATOM 1593 N N . SER A 1 208 ? -3.938 -4.403 -12.542 1.00 91.19 208 SER A N 1
ATOM 1594 C CA . SER A 1 208 ? -3.783 -5.563 -11.670 1.00 91.19 208 SER A CA 1
ATOM 1595 C C . SER A 1 208 ? -4.659 -6.741 -12.083 1.00 91.19 208 SER A C 1
ATOM 1597 O O . SER A 1 208 ? -4.228 -7.889 -11.994 1.00 91.19 208 SER A O 1
ATOM 1599 N N . ARG A 1 209 ? -5.850 -6.472 -12.624 1.00 92.00 209 ARG A N 1
ATOM 1600 C CA . ARG A 1 209 ? -6.747 -7.512 -13.154 1.00 92.00 209 ARG A CA 1
ATOM 1601 C C . ARG A 1 209 ? -6.192 -8.222 -14.379 1.00 92.00 209 ARG A C 1
ATOM 1603 O O . ARG A 1 209 ? -6.503 -9.384 -14.596 1.00 92.00 209 ARG A O 1
ATOM 1610 N N . THR A 1 210 ? -5.399 -7.528 -15.189 1.00 91.00 210 THR A N 1
ATOM 1611 C CA . THR A 1 210 ? -4.873 -8.068 -16.451 1.00 91.00 210 THR A CA 1
ATOM 1612 C C . THR A 1 210 ? -3.423 -8.527 -16.356 1.00 91.00 210 THR A C 1
ATOM 1614 O O . THR A 1 210 ? -2.885 -9.028 -17.340 1.00 91.00 210 THR A O 1
ATOM 1617 N N . THR A 1 211 ? -2.764 -8.324 -15.212 1.00 92.88 211 THR A N 1
ATOM 1618 C CA . THR A 1 211 ? -1.347 -8.651 -15.040 1.00 92.88 211 THR A CA 1
ATOM 1619 C C . THR A 1 211 ? -1.175 -9.777 -14.027 1.00 92.88 211 THR A C 1
ATOM 1621 O O . THR A 1 211 ? -1.411 -9.550 -12.839 1.00 92.88 211 THR A O 1
ATOM 1624 N N . PRO A 1 212 ? -0.711 -10.960 -14.450 1.00 94.44 212 PRO A N 1
ATOM 1625 C CA . PRO A 1 212 ? -0.529 -12.088 -13.550 1.00 94.44 212 PRO A CA 1
ATOM 1626 C C . PRO A 1 212 ? 0.676 -11.900 -12.625 1.00 94.44 212 PRO A C 1
ATOM 1628 O O . PRO A 1 212 ? 1.636 -11.206 -12.960 1.00 94.44 212 PRO A O 1
ATOM 1631 N N . LEU A 1 213 ? 0.652 -12.570 -11.473 1.00 94.62 213 LEU A N 1
ATOM 1632 C CA . LEU A 1 213 ? 1.783 -12.657 -10.550 1.00 94.62 213 LEU A CA 1
ATOM 1633 C C . LEU A 1 213 ? 2.769 -13.724 -11.047 1.00 94.62 213 LEU A C 1
ATOM 1635 O O . LEU A 1 213 ? 2.422 -14.900 -11.122 1.00 94.62 213 LEU A O 1
ATOM 1639 N N . LEU A 1 214 ? 3.999 -13.325 -11.367 1.00 95.31 214 LEU A N 1
ATOM 1640 C CA . LEU A 1 214 ? 5.027 -14.200 -11.937 1.00 95.31 214 LEU A CA 1
ATOM 1641 C C . LEU A 1 214 ? 6.140 -14.559 -10.950 1.00 95.31 214 LEU A C 1
ATOM 1643 O O . LEU A 1 214 ? 6.766 -15.601 -11.095 1.00 95.31 214 LEU A O 1
ATOM 1647 N N . VAL A 1 215 ? 6.425 -13.722 -9.953 1.00 94.75 215 VAL A N 1
ATOM 1648 C CA . VAL A 1 215 ? 7.596 -13.926 -9.083 1.00 94.75 215 VAL A CA 1
ATOM 1649 C C . VAL A 1 215 ? 7.212 -14.601 -7.769 1.00 94.75 215 VAL A C 1
ATOM 1651 O O . VAL A 1 215 ? 6.410 -14.081 -6.996 1.00 94.75 215 VAL A O 1
ATOM 1654 N N . ASN A 1 216 ? 7.843 -15.739 -7.482 1.00 94.50 216 ASN A N 1
ATOM 1655 C CA . ASN A 1 216 ? 7.618 -16.553 -6.288 1.00 94.50 216 ASN A CA 1
ATOM 1656 C C . ASN A 1 216 ? 8.538 -16.143 -5.122 1.00 94.50 216 ASN A C 1
ATOM 1658 O O . ASN A 1 216 ? 9.240 -16.966 -4.537 1.00 94.50 216 ASN A O 1
ATOM 1662 N N . VAL A 1 217 ? 8.548 -14.854 -4.775 1.00 88.12 217 VAL A N 1
ATOM 1663 C CA . VAL A 1 217 ? 9.402 -14.287 -3.716 1.00 88.12 217 VAL A CA 1
ATOM 1664 C C . VAL A 1 217 ? 8.555 -13.778 -2.556 1.00 88.12 217 VAL A C 1
ATOM 1666 O O . VAL A 1 217 ? 7.446 -13.264 -2.733 1.00 88.12 217 VAL A O 1
ATOM 1669 N N . ARG A 1 218 ? 9.071 -13.930 -1.335 1.00 85.38 218 ARG A N 1
ATOM 1670 C CA . ARG A 1 218 ? 8.415 -13.442 -0.117 1.00 85.38 218 ARG A CA 1
ATOM 1671 C C . ARG A 1 218 ? 8.128 -11.932 -0.193 1.00 85.38 218 ARG A C 1
ATOM 1673 O O . ARG A 1 218 ? 8.950 -11.176 -0.708 1.00 85.38 218 ARG A O 1
ATOM 1680 N N . PRO A 1 219 ? 6.989 -11.467 0.355 1.00 85.06 219 PRO A N 1
ATOM 1681 C CA . PRO A 1 219 ? 6.054 -12.218 1.202 1.00 85.06 219 PRO A CA 1
ATOM 1682 C C . PRO A 1 219 ? 4.942 -12.966 0.445 1.00 85.06 219 PRO A C 1
ATOM 1684 O O . PRO A 1 219 ? 4.159 -13.656 1.082 1.00 85.06 219 PRO A O 1
ATOM 1687 N N . SER A 1 220 ? 4.856 -12.837 -0.882 1.00 85.69 220 SER A N 1
ATOM 1688 C CA . SER A 1 220 ? 3.803 -13.480 -1.691 1.00 85.69 220 SER A CA 1
ATOM 1689 C C . SER A 1 220 ? 4.144 -14.915 -2.106 1.00 85.69 220 SER A C 1
ATOM 1691 O O . SER A 1 220 ? 3.261 -15.677 -2.482 1.00 85.69 220 SER A O 1
ATOM 1693 N N . GLY A 1 221 ? 5.427 -15.271 -2.072 1.00 88.19 221 GLY A N 1
ATOM 1694 C CA . GLY A 1 221 ? 5.930 -16.576 -2.476 1.00 88.19 221 GLY A CA 1
ATOM 1695 C C . GLY A 1 221 ? 6.910 -17.186 -1.478 1.00 88.19 221 GLY A C 1
ATOM 1696 O O . GLY A 1 221 ? 6.994 -16.792 -0.314 1.00 88.19 221 GLY A O 1
ATOM 1697 N N . LYS A 1 222 ? 7.665 -18.172 -1.955 1.00 91.25 222 LYS A N 1
ATOM 1698 C CA . LYS A 1 222 ? 8.539 -19.036 -1.154 1.00 91.25 222 LYS A CA 1
ATOM 1699 C C . LYS A 1 222 ? 9.964 -18.494 -1.004 1.00 91.25 222 LYS A C 1
ATOM 1701 O O . LYS A 1 222 ? 10.523 -18.596 0.092 1.00 91.25 222 LYS A O 1
ATOM 1706 N N . TYR A 1 223 ? 10.526 -17.946 -2.083 1.00 91.12 223 TYR A N 1
ATOM 1707 C CA . TYR A 1 223 ? 11.956 -17.655 -2.248 1.00 91.12 223 TYR A CA 1
ATOM 1708 C C . TYR A 1 223 ? 12.366 -16.250 -1.779 1.00 91.12 223 TYR A C 1
ATOM 1710 O O . TYR A 1 223 ? 11.526 -15.449 -1.353 1.00 91.12 223 TYR A O 1
ATOM 1718 N N . LEU A 1 224 ? 13.668 -15.952 -1.843 1.00 85.88 224 LEU A N 1
ATOM 1719 C CA . LEU A 1 224 ? 14.259 -14.656 -1.503 1.00 85.88 224 LEU A CA 1
ATOM 1720 C C . LEU A 1 224 ? 14.836 -13.948 -2.744 1.00 85.88 224 LEU A C 1
ATOM 1722 O O . LEU A 1 224 ? 14.825 -14.462 -3.859 1.00 85.88 224 LEU A O 1
ATOM 1726 N N . MET A 1 225 ? 15.334 -12.724 -2.552 1.00 83.81 225 MET A N 1
ATOM 1727 C CA . MET A 1 225 ? 15.859 -11.893 -3.644 1.00 83.81 225 MET A CA 1
ATOM 1728 C C . MET A 1 225 ? 17.118 -12.461 -4.317 1.00 83.81 225 MET A C 1
ATOM 1730 O O . MET A 1 225 ? 17.358 -12.167 -5.486 1.00 83.81 225 MET A O 1
ATOM 1734 N N . GLU A 1 226 ? 17.912 -13.261 -3.603 1.00 81.00 226 GLU A N 1
ATOM 1735 C CA . GLU A 1 226 ? 19.086 -13.939 -4.168 1.00 81.00 226 GLU A CA 1
ATOM 1736 C C . GLU A 1 226 ? 18.665 -14.989 -5.206 1.00 81.00 226 GLU A C 1
ATOM 1738 O O . GLU A 1 226 ? 19.151 -14.968 -6.337 1.00 81.00 226 GLU A O 1
ATOM 1743 N N . ASP A 1 227 ? 17.663 -15.811 -4.874 1.00 85.94 227 ASP A N 1
ATOM 1744 C CA . ASP A 1 227 ? 17.062 -16.760 -5.814 1.00 85.94 227 ASP A CA 1
ATOM 1745 C C . ASP A 1 227 ? 16.501 -16.037 -7.044 1.00 85.94 227 ASP A C 1
ATOM 1747 O O . ASP A 1 227 ? 16.695 -16.480 -8.174 1.00 85.94 227 ASP A O 1
ATOM 1751 N N . PHE A 1 228 ? 15.827 -14.897 -6.839 1.00 86.75 228 PHE A N 1
ATOM 1752 C CA . PHE A 1 228 ? 15.283 -14.081 -7.927 1.00 86.75 228 PHE A CA 1
ATOM 1753 C C . PHE A 1 228 ? 16.368 -13.586 -8.879 1.00 86.75 228 PHE A C 1
ATOM 1755 O O . PHE A 1 228 ? 16.194 -13.651 -10.096 1.00 86.75 228 PHE A O 1
ATOM 1762 N N . PHE A 1 229 ? 17.492 -13.114 -8.338 1.00 86.38 229 PHE A N 1
ATOM 1763 C CA . PHE A 1 229 ? 18.632 -12.692 -9.141 1.00 86.38 229 PHE A CA 1
ATOM 1764 C C . PHE A 1 229 ? 19.194 -13.858 -9.965 1.00 86.38 229 PHE A C 1
ATOM 1766 O O . PHE A 1 229 ? 19.321 -13.728 -11.184 1.00 86.38 229 PHE A O 1
ATOM 1773 N N . TYR A 1 230 ? 19.447 -15.013 -9.339 1.00 78.12 230 TYR A N 1
ATOM 1774 C CA . TYR A 1 230 ? 19.960 -16.199 -10.034 1.00 78.12 230 TYR A CA 1
ATOM 1775 C C . TYR A 1 230 ? 18.984 -16.768 -11.067 1.00 78.12 230 TYR A C 1
ATOM 1777 O O . TYR A 1 230 ? 19.411 -17.266 -12.106 1.00 78.12 230 TYR A O 1
ATOM 1785 N N . ALA A 1 231 ? 17.678 -16.634 -10.840 1.00 83.81 231 ALA A N 1
ATOM 1786 C CA . ALA A 1 231 ? 16.646 -17.050 -11.784 1.00 83.81 231 ALA A CA 1
ATOM 1787 C C . ALA A 1 231 ? 16.576 -16.180 -13.055 1.00 83.81 231 ALA A C 1
ATOM 1789 O O . ALA A 1 231 ? 15.856 -16.541 -13.984 1.00 83.81 231 ALA A O 1
ATOM 1790 N N . GLY A 1 232 ? 17.317 -15.066 -13.123 1.00 84.44 232 GLY A N 1
ATOM 1791 C CA . GLY A 1 232 ? 17.353 -14.143 -14.266 1.00 84.44 232 GLY A CA 1
ATOM 1792 C C . GLY A 1 232 ? 16.911 -12.715 -13.931 1.00 84.44 232 GLY A C 1
ATOM 1793 O O . GLY A 1 232 ? 17.039 -11.815 -14.765 1.00 84.44 232 GLY A O 1
ATOM 1794 N N . GLY A 1 233 ? 16.422 -12.492 -12.709 1.00 92.00 233 GLY A N 1
ATOM 1795 C CA . GLY A 1 233 ? 16.055 -11.187 -12.179 1.00 92.00 233 GLY A CA 1
ATOM 1796 C C . GLY A 1 233 ? 14.975 -10.461 -12.979 1.00 92.00 233 GLY A C 1
ATOM 1797 O O . GLY A 1 233 ? 14.183 -11.038 -13.727 1.00 92.00 233 GLY A O 1
ATOM 1798 N N . LEU A 1 234 ? 14.953 -9.138 -12.820 1.00 90.31 234 LEU A N 1
ATOM 1799 C CA . LEU A 1 234 ? 13.973 -8.273 -13.470 1.00 90.31 234 LEU A CA 1
ATOM 1800 C C . LEU A 1 234 ? 13.978 -8.357 -15.010 1.00 90.31 234 LEU A C 1
ATOM 1802 O O . LEU A 1 234 ? 12.888 -8.345 -15.577 1.00 90.31 234 LEU A O 1
ATOM 1806 N N . PRO A 1 235 ? 15.127 -8.476 -15.710 1.00 91.00 235 PRO A N 1
ATOM 1807 C CA . PRO A 1 235 ? 15.127 -8.629 -17.165 1.00 91.00 235 PRO A CA 1
ATOM 1808 C C . PRO A 1 235 ? 14.317 -9.836 -17.653 1.00 91.00 235 PRO A C 1
ATOM 1810 O O . PRO A 1 235 ? 13.597 -9.714 -18.641 1.00 91.00 235 PRO A O 1
ATOM 1813 N N . ALA A 1 236 ? 14.384 -10.972 -16.949 1.00 92.75 236 ALA A N 1
ATOM 1814 C CA . ALA A 1 236 ? 13.607 -12.162 -17.296 1.00 92.75 236 ALA A CA 1
ATOM 1815 C C . ALA A 1 236 ? 12.096 -11.924 -17.127 1.00 92.75 236 ALA A C 1
ATOM 1817 O O . ALA A 1 236 ? 11.319 -12.241 -18.024 1.00 92.75 236 ALA A O 1
ATOM 1818 N N . VAL A 1 237 ? 11.686 -11.273 -16.032 1.00 93.25 237 VAL A N 1
ATOM 1819 C CA . VAL A 1 237 ? 10.281 -10.883 -15.807 1.00 93.25 237 VAL A CA 1
ATOM 1820 C C . VAL A 1 237 ? 9.788 -9.923 -16.891 1.00 93.25 237 VAL A C 1
ATOM 1822 O O . VAL A 1 237 ? 8.710 -10.105 -17.446 1.00 93.25 237 VAL A O 1
ATOM 1825 N N . LEU A 1 238 ? 10.575 -8.893 -17.209 1.00 90.00 238 LEU A N 1
ATOM 1826 C CA . LEU A 1 238 ? 10.221 -7.898 -18.221 1.00 90.00 238 LEU A CA 1
ATOM 1827 C C . LEU A 1 238 ? 10.074 -8.519 -19.610 1.00 90.00 238 LEU A C 1
ATOM 1829 O O . LEU A 1 238 ? 9.184 -8.113 -20.352 1.00 90.00 238 LEU A O 1
ATOM 1833 N N . ARG A 1 239 ? 10.920 -9.502 -19.944 1.00 94.44 239 ARG A N 1
ATOM 1834 C CA . ARG A 1 239 ? 10.814 -10.272 -21.184 1.00 94.44 239 ARG A CA 1
ATOM 1835 C C . ARG A 1 239 ? 9.489 -11.031 -21.259 1.00 94.44 239 ARG A C 1
ATOM 1837 O O . ARG A 1 239 ? 8.798 -10.904 -22.265 1.00 94.44 239 ARG A O 1
ATOM 1844 N N . GLU A 1 240 ? 9.122 -11.770 -20.212 1.00 94.44 240 GLU A N 1
ATOM 1845 C CA . GLU A 1 240 ? 7.840 -12.492 -20.162 1.00 94.44 240 GLU A CA 1
ATOM 1846 C C . GLU A 1 240 ? 6.640 -11.550 -20.265 1.00 94.44 240 GLU A C 1
ATOM 1848 O O . GLU A 1 240 ? 5.641 -11.871 -20.900 1.00 94.44 240 GLU A O 1
ATOM 1853 N N . LEU A 1 241 ? 6.746 -10.360 -19.673 1.00 92.12 241 LEU A N 1
ATOM 1854 C CA . LEU A 1 241 ? 5.680 -9.368 -19.691 1.00 92.12 241 LEU A CA 1
ATOM 1855 C C . LEU A 1 241 ? 5.602 -8.563 -20.989 1.00 92.12 241 LEU A C 1
ATOM 1857 O O . LEU A 1 241 ? 4.649 -7.804 -21.121 1.00 92.12 241 LEU A O 1
ATOM 1861 N N . LEU A 1 242 ? 6.524 -8.701 -21.951 1.00 91.69 242 LEU A N 1
ATOM 1862 C CA . LEU A 1 242 ? 6.501 -7.912 -23.195 1.00 91.69 242 LEU A CA 1
ATOM 1863 C C . LEU A 1 242 ? 5.127 -7.843 -23.891 1.00 91.69 242 LEU A C 1
ATOM 1865 O O . LEU A 1 242 ? 4.780 -6.746 -24.327 1.00 91.69 242 LEU A O 1
ATOM 1869 N N . PRO A 1 243 ? 4.302 -8.912 -23.949 1.00 91.81 243 PRO A N 1
ATOM 1870 C CA . PRO A 1 243 ? 2.947 -8.835 -24.509 1.00 91.81 243 PRO A CA 1
ATOM 1871 C C . PRO A 1 243 ? 2.008 -7.852 -23.786 1.00 91.81 243 PRO A C 1
ATOM 1873 O O . PRO A 1 243 ? 1.035 -7.380 -24.366 1.00 91.81 243 PRO A O 1
ATOM 1876 N N . LEU A 1 244 ? 2.297 -7.539 -22.521 1.00 89.38 244 LEU A N 1
ATOM 1877 C CA . LEU A 1 244 ? 1.565 -6.604 -21.662 1.00 89.38 244 LEU A CA 1
ATOM 1878 C C . LEU A 1 244 ? 2.298 -5.263 -21.490 1.00 89.38 244 LEU A C 1
ATOM 1880 O O . LEU A 1 244 ? 1.831 -4.394 -20.749 1.00 89.38 244 LEU A O 1
ATOM 1884 N N . LEU A 1 245 ? 3.461 -5.084 -22.123 1.00 85.19 245 LEU A N 1
ATOM 1885 C CA . LEU A 1 245 ? 4.309 -3.904 -21.984 1.00 85.19 245 LEU A CA 1
ATOM 1886 C C . LEU A 1 245 ? 4.479 -3.169 -23.312 1.00 85.19 245 LEU A C 1
ATOM 1888 O O . LEU A 1 245 ? 4.329 -3.713 -24.401 1.00 85.19 245 LEU A O 1
ATOM 1892 N N . HIS A 1 246 ? 4.867 -1.899 -23.225 1.00 83.00 246 HIS A N 1
ATOM 1893 C CA . HIS A 1 246 ? 5.291 -1.143 -24.397 1.00 83.00 246 HIS A CA 1
ATOM 1894 C C . HIS A 1 246 ? 6.739 -1.515 -24.733 1.00 83.00 246 HIS A C 1
ATOM 1896 O O . HIS A 1 246 ? 7.672 -0.938 -24.183 1.00 83.00 246 HIS A O 1
ATOM 1902 N N . ALA A 1 247 ? 6.936 -2.485 -25.628 1.00 87.00 247 ALA A N 1
ATOM 1903 C CA . ALA A 1 247 ? 8.272 -2.952 -26.012 1.00 87.00 247 ALA A CA 1
ATOM 1904 C C . ALA A 1 247 ? 9.160 -1.841 -26.617 1.00 87.00 247 ALA A C 1
ATOM 1906 O O . ALA A 1 247 ? 10.381 -1.874 -26.461 1.00 87.00 247 ALA A O 1
ATOM 1907 N N . HIS A 1 248 ? 8.555 -0.841 -27.268 1.00 84.81 248 HIS A N 1
ATOM 1908 C CA . HIS A 1 248 ? 9.256 0.241 -27.968 1.00 84.81 248 HIS A CA 1
ATOM 1909 C C . HIS A 1 248 ? 9.563 1.490 -27.123 1.00 84.81 248 HIS A C 1
ATOM 1911 O O . HIS A 1 248 ? 10.323 2.343 -27.559 1.00 84.81 248 HIS A O 1
ATOM 1917 N N . ALA A 1 249 ? 9.011 1.659 -25.920 1.00 77.31 249 ALA A N 1
ATOM 1918 C CA . ALA A 1 249 ? 9.801 1.434 -24.711 1.00 77.31 249 ALA A CA 1
ATOM 1919 C C . ALA A 1 249 ? 11.176 2.130 -24.613 1.00 77.31 249 ALA A C 1
ATOM 1921 O O . ALA A 1 249 ? 12.075 1.475 -24.111 1.00 77.31 249 ALA A O 1
ATOM 1922 N N . LEU A 1 250 ? 11.407 3.379 -25.047 1.00 76.31 250 LEU A N 1
ATOM 1923 C CA . LEU A 1 250 ? 12.723 4.022 -24.889 1.00 76.31 250 LEU A CA 1
ATOM 1924 C C . LEU A 1 250 ? 13.193 4.035 -23.429 1.00 76.31 250 LEU A C 1
ATOM 1926 O O . LEU A 1 250 ? 12.479 4.460 -22.520 1.00 76.31 250 LEU A O 1
ATOM 1930 N N . THR A 1 251 ? 14.434 3.602 -23.230 1.00 70.38 251 THR A N 1
ATOM 1931 C CA . THR A 1 251 ? 15.112 3.588 -21.931 1.00 70.38 251 THR A CA 1
ATOM 1932 C C . THR A 1 251 ? 16.306 4.546 -21.927 1.00 70.38 251 THR A C 1
ATOM 1934 O O . THR A 1 251 ? 16.680 5.113 -22.954 1.00 70.38 251 THR A O 1
ATOM 1937 N N . VAL A 1 252 ? 16.933 4.735 -20.763 1.00 74.50 252 VAL A N 1
ATOM 1938 C CA . VAL A 1 252 ? 18.035 5.700 -20.579 1.00 74.50 252 VAL A CA 1
ATOM 1939 C C . VAL A 1 252 ? 19.271 5.420 -21.441 1.00 74.50 252 VAL A C 1
ATOM 1941 O O . VAL A 1 252 ? 20.047 6.333 -21.694 1.00 74.50 252 VAL A O 1
ATOM 1944 N N . ASN A 1 253 ? 19.449 4.190 -21.935 1.00 72.50 253 ASN A N 1
ATOM 1945 C CA . ASN A 1 253 ? 20.548 3.838 -22.840 1.00 72.50 253 ASN A CA 1
ATOM 1946 C C . ASN A 1 253 ? 20.238 4.130 -24.325 1.00 72.50 253 ASN A C 1
ATOM 1948 O O . ASN A 1 253 ? 21.004 3.731 -25.202 1.00 72.50 253 ASN A O 1
ATOM 1952 N N . GLY A 1 254 ? 19.103 4.779 -24.610 1.00 74.88 254 GLY A N 1
ATOM 1953 C CA . GLY A 1 254 ? 18.652 5.116 -25.959 1.00 74.88 254 GLY A CA 1
ATOM 1954 C C . GLY A 1 254 ? 18.044 3.949 -26.739 1.00 74.88 254 GLY A C 1
ATOM 1955 O O . GLY A 1 254 ? 17.651 4.141 -27.886 1.00 74.88 254 GLY A O 1
ATOM 1956 N N . ARG A 1 255 ? 17.948 2.751 -26.148 1.00 79.25 255 ARG A N 1
ATOM 1957 C CA . ARG A 1 255 ? 17.361 1.567 -26.787 1.00 79.25 255 ARG A CA 1
ATOM 1958 C C . ARG A 1 255 ? 15.947 1.284 -26.272 1.00 79.25 255 ARG A C 1
ATOM 1960 O O . ARG A 1 255 ? 15.661 1.563 -25.097 1.00 79.25 255 ARG A O 1
ATOM 1967 N N . PRO A 1 256 ? 15.084 0.696 -27.118 1.00 83.62 256 PRO A N 1
ATOM 1968 C CA . PRO A 1 256 ? 13.825 0.092 -26.703 1.00 83.62 256 PRO A CA 1
ATOM 1969 C C . PRO A 1 256 ? 13.982 -0.939 -25.578 1.00 83.62 256 PRO A C 1
ATOM 1971 O O . PRO A 1 256 ? 14.951 -1.697 -25.526 1.00 83.62 256 PRO A O 1
ATOM 1974 N N . LEU A 1 257 ? 12.981 -1.020 -24.703 1.00 82.94 257 LEU A N 1
ATOM 1975 C CA . LEU A 1 257 ? 12.884 -2.001 -23.627 1.00 82.94 257 LEU A CA 1
ATOM 1976 C C . LEU A 1 257 ? 12.975 -3.427 -24.168 1.00 82.94 257 LEU A C 1
ATOM 1978 O O . LEU A 1 257 ? 13.728 -4.229 -23.622 1.00 82.94 257 LEU A O 1
ATOM 1982 N N . GLY A 1 258 ? 12.234 -3.722 -25.241 1.00 88.88 258 GLY A N 1
ATOM 1983 C CA . GLY A 1 258 ? 12.235 -5.030 -25.891 1.00 88.88 258 GLY A CA 1
ATOM 1984 C C . GLY A 1 258 ? 13.639 -5.461 -26.309 1.00 88.88 258 GLY A C 1
ATOM 1985 O O . GLY A 1 258 ? 14.025 -6.598 -26.056 1.00 88.88 258 GLY A O 1
ATOM 1986 N N . ASP A 1 259 ? 14.443 -4.532 -26.833 1.00 88.69 259 ASP A N 1
ATOM 1987 C CA . ASP A 1 259 ? 15.829 -4.807 -27.222 1.00 88.69 259 ASP A CA 1
ATOM 1988 C C . ASP A 1 259 ? 16.728 -5.086 -26.017 1.00 88.69 259 ASP A C 1
ATOM 1990 O O . ASP A 1 259 ? 17.608 -5.941 -26.090 1.00 88.69 259 ASP A O 1
ATOM 1994 N N . ASN A 1 260 ? 16.505 -4.389 -24.900 1.00 82.38 260 ASN A N 1
ATOM 1995 C CA . ASN A 1 260 ? 17.291 -4.575 -23.681 1.00 82.38 260 ASN A CA 1
ATOM 1996 C C . ASN A 1 260 ? 17.048 -5.933 -23.010 1.00 82.38 260 ASN A C 1
ATOM 1998 O O . ASN A 1 260 ? 17.951 -6.450 -22.356 1.00 82.38 260 ASN A O 1
ATOM 2002 N N . VAL A 1 261 ? 15.844 -6.499 -23.143 1.00 90.81 261 VAL A N 1
ATOM 2003 C CA . VAL A 1 261 ? 15.457 -7.747 -22.456 1.00 90.81 261 VAL A CA 1
ATOM 2004 C C . VAL A 1 261 ? 15.337 -8.951 -23.389 1.00 90.81 261 VAL A C 1
ATOM 2006 O O . VAL A 1 261 ? 15.114 -10.061 -22.912 1.00 90.81 261 VAL A O 1
ATOM 2009 N N . ARG A 1 262 ? 15.528 -8.767 -24.704 1.00 92.44 262 ARG A N 1
ATOM 2010 C CA . ARG A 1 262 ? 15.383 -9.813 -25.733 1.00 92.44 262 ARG A CA 1
ATOM 2011 C C . ARG A 1 262 ? 16.123 -11.104 -25.389 1.00 92.44 262 ARG A C 1
ATOM 2013 O O . ARG A 1 262 ? 15.585 -12.195 -25.566 1.00 92.44 262 ARG A O 1
ATOM 2020 N N . ASP A 1 263 ? 17.343 -10.971 -24.879 1.00 90.94 263 ASP A N 1
ATOM 2021 C CA . ASP A 1 263 ? 18.240 -12.099 -24.625 1.00 90.94 263 ASP A CA 1
ATOM 2022 C C . ASP A 1 263 ? 18.169 -12.605 -23.166 1.00 90.94 263 ASP A C 1
ATOM 2024 O O . ASP A 1 263 ? 18.822 -13.592 -22.825 1.00 90.94 263 ASP A O 1
ATOM 2028 N N . ALA A 1 264 ? 17.354 -11.976 -22.304 1.00 93.56 264 ALA A N 1
ATOM 2029 C CA . ALA A 1 264 ? 17.172 -12.379 -20.906 1.00 93.56 264 ALA A CA 1
ATOM 2030 C C . ALA A 1 264 ? 16.500 -13.754 -20.810 1.00 93.56 264 ALA A C 1
ATOM 2032 O O . ALA A 1 264 ? 15.620 -14.062 -21.604 1.00 93.56 264 ALA A O 1
ATOM 2033 N N . ARG A 1 265 ? 16.884 -14.595 -19.849 1.00 93.00 265 ARG A N 1
ATOM 2034 C CA . ARG A 1 265 ? 16.358 -15.964 -19.713 1.00 93.00 265 ARG A CA 1
ATOM 2035 C C . ARG A 1 265 ? 15.849 -16.204 -18.303 1.00 93.00 265 ARG A C 1
ATOM 2037 O O . ARG A 1 265 ? 16.442 -15.695 -17.356 1.00 93.00 265 ARG A O 1
ATOM 2044 N N . ILE A 1 266 ? 14.798 -17.010 -18.187 1.00 96.06 266 ILE A N 1
ATOM 2045 C CA . ILE A 1 266 ? 14.418 -17.631 -16.921 1.00 96.06 266 ILE A CA 1
ATOM 2046 C C . ILE A 1 266 ? 15.322 -18.849 -16.728 1.00 96.06 266 ILE A C 1
ATOM 2048 O O . ILE A 1 266 ? 15.295 -19.779 -17.529 1.00 96.06 266 ILE A O 1
ATOM 2052 N N . TRP A 1 267 ? 16.138 -18.830 -15.679 1.00 94.81 267 TRP A N 1
ATOM 2053 C CA . TRP A 1 267 ? 17.012 -19.949 -15.308 1.00 94.81 267 TRP A CA 1
ATOM 2054 C C . TRP A 1 267 ? 16.362 -20.895 -14.300 1.00 94.81 267 TRP A C 1
ATOM 2056 O O . TRP A 1 267 ? 16.800 -22.032 -14.152 1.00 94.81 267 TRP A O 1
ATOM 2066 N N . ASN A 1 268 ? 15.321 -20.429 -13.607 1.00 96.25 268 ASN A N 1
ATOM 2067 C CA . ASN A 1 268 ? 14.557 -21.229 -12.662 1.00 96.25 268 ASN A CA 1
ATOM 2068 C C . ASN A 1 268 ? 13.073 -20.831 -12.694 1.00 96.25 268 ASN A C 1
ATOM 2070 O O . ASN A 1 268 ? 12.682 -19.795 -12.147 1.00 96.25 268 ASN A O 1
ATOM 2074 N N . GLU A 1 269 ? 12.254 -21.683 -13.314 1.00 97.31 269 GLU A N 1
ATOM 2075 C CA . GLU A 1 269 ? 10.810 -21.472 -13.479 1.00 97.31 269 GLU A CA 1
ATOM 2076 C C . GLU A 1 269 ? 10.000 -21.619 -12.183 1.00 97.31 269 GLU A C 1
ATOM 2078 O O . GLU A 1 269 ? 8.825 -21.264 -12.149 1.00 97.31 269 GLU A O 1
ATOM 2083 N N . ASP A 1 270 ? 10.581 -22.129 -11.093 1.00 96.00 270 ASP A N 1
ATOM 2084 C CA . ASP A 1 270 ? 9.904 -22.129 -9.789 1.00 96.00 270 ASP A CA 1
ATOM 2085 C C . ASP A 1 270 ? 10.028 -20.769 -9.079 1.00 96.00 270 ASP A C 1
ATOM 2087 O O . ASP A 1 270 ? 9.183 -20.409 -8.258 1.00 96.00 270 ASP A O 1
ATOM 2091 N N . VAL A 1 271 ? 11.056 -19.983 -9.424 1.00 95.00 271 VAL A N 1
ATOM 2092 C CA . VAL A 1 271 ? 11.292 -18.639 -8.872 1.00 95.00 271 VAL A CA 1
ATOM 2093 C C . VAL A 1 271 ? 10.638 -17.560 -9.736 1.00 95.00 271 VAL A C 1
ATOM 2095 O 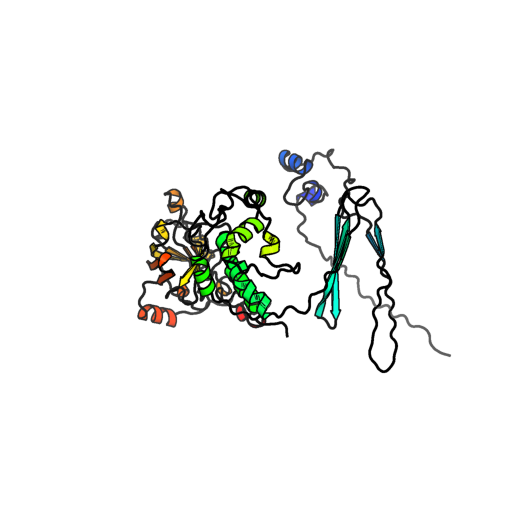O . VAL A 1 271 ? 9.969 -16.672 -9.204 1.00 95.00 271 VAL A O 1
ATOM 2098 N N . ILE A 1 272 ? 10.809 -17.634 -11.060 1.00 97.19 272 ILE A N 1
ATOM 2099 C CA . ILE A 1 272 ? 10.167 -16.738 -12.032 1.00 97.19 272 ILE A CA 1
ATOM 2100 C C . ILE A 1 272 ? 9.288 -17.586 -12.943 1.00 97.19 272 ILE A C 1
ATOM 2102 O O . ILE A 1 272 ? 9.789 -18.330 -13.779 1.00 97.19 272 ILE A O 1
ATOM 2106 N N . ARG A 1 273 ? 7.973 -17.473 -12.784 1.00 96.56 273 ARG A N 1
ATOM 2107 C CA . ARG A 1 273 ? 6.996 -18.216 -13.575 1.00 96.56 273 ARG A CA 1
ATOM 2108 C C . ARG A 1 273 ? 6.922 -17.673 -15.011 1.00 96.56 273 ARG A C 1
ATOM 2110 O O . ARG A 1 273 ? 6.859 -16.451 -15.173 1.00 96.56 273 ARG A O 1
ATOM 2117 N N . PRO A 1 274 ? 6.847 -18.540 -16.036 1.00 95.62 274 PRO A N 1
ATOM 2118 C CA . PRO A 1 274 ? 6.469 -18.130 -17.387 1.00 95.62 274 PRO A CA 1
ATOM 2119 C C . PRO A 1 274 ? 5.069 -17.506 -17.415 1.00 95.62 274 PRO A C 1
ATOM 2121 O O . PRO A 1 274 ? 4.202 -17.896 -16.625 1.00 95.62 274 PRO A O 1
ATOM 2124 N N . LEU A 1 275 ? 4.804 -16.602 -18.366 1.00 94.06 275 LEU A N 1
ATOM 2125 C CA . LEU A 1 275 ? 3.500 -15.926 -18.476 1.00 94.06 275 LEU A CA 1
ATOM 2126 C C . LEU A 1 275 ? 2.327 -16.911 -18.641 1.00 94.06 275 LEU A C 1
ATOM 2128 O O . LEU A 1 275 ? 1.227 -16.652 -18.160 1.00 94.06 275 LEU A O 1
ATOM 2132 N N . ALA A 1 276 ? 2.569 -18.051 -19.295 1.00 94.12 276 ALA A N 1
ATOM 2133 C CA . ALA A 1 276 ? 1.574 -19.101 -19.516 1.00 94.12 276 ALA A CA 1
ATOM 2134 C C . ALA A 1 276 ? 1.248 -19.931 -18.259 1.00 94.12 276 ALA A C 1
ATOM 2136 O O . ALA A 1 276 ? 0.223 -20.610 -18.232 1.00 94.12 276 ALA A O 1
ATOM 2137 N N . LEU A 1 277 ? 2.101 -19.898 -17.229 1.00 95.00 277 LEU A N 1
ATOM 2138 C CA . LEU A 1 277 ? 1.925 -20.673 -15.998 1.00 95.00 277 LEU A CA 1
ATOM 2139 C C . LEU A 1 277 ? 2.215 -19.819 -14.749 1.00 95.00 277 LEU A C 1
ATOM 2141 O O . LEU A 1 277 ? 3.116 -20.151 -13.966 1.00 95.00 277 LEU A O 1
ATOM 2145 N N . PRO A 1 278 ? 1.471 -18.714 -14.557 1.00 95.56 278 PRO A N 1
ATOM 2146 C CA . PRO A 1 278 ? 1.744 -17.752 -13.501 1.00 95.56 278 PRO A CA 1
ATOM 2147 C C . PRO A 1 278 ? 1.458 -18.326 -12.110 1.00 95.56 278 PRO A C 1
ATOM 2149 O O . PRO A 1 278 ? 0.757 -19.325 -11.958 1.00 95.56 278 PRO A O 1
ATOM 2152 N N . LEU A 1 279 ? 1.969 -17.660 -11.073 1.00 93.12 279 LEU A N 1
ATOM 2153 C CA . LEU A 1 279 ? 1.685 -18.002 -9.677 1.00 93.12 279 LEU A CA 1
ATOM 2154 C C . LEU A 1 279 ? 0.227 -17.683 -9.316 1.00 93.12 279 LEU A C 1
ATOM 2156 O O . LEU A 1 279 ? -0.407 -18.423 -8.570 1.00 93.12 279 LEU A O 1
ATOM 2160 N N . ALA A 1 280 ? -0.299 -16.584 -9.859 1.00 92.06 280 ALA A N 1
ATOM 2161 C CA . ALA A 1 280 ? -1.708 -16.218 -9.780 1.00 92.06 280 ALA A CA 1
ATOM 2162 C C . ALA A 1 280 ? -2.141 -15.490 -11.066 1.00 92.06 280 ALA A C 1
ATOM 2164 O O . ALA A 1 280 ? -1.335 -14.746 -11.635 1.00 92.06 280 ALA A O 1
ATOM 2165 N N . PRO A 1 281 ? -3.393 -15.680 -11.527 1.00 90.25 281 PRO A N 1
ATOM 2166 C CA . PRO A 1 281 ? -3.880 -15.085 -12.774 1.00 90.25 281 PRO A CA 1
ATOM 2167 C C . PRO A 1 281 ? -4.098 -13.571 -12.665 1.00 90.25 281 PRO A C 1
ATOM 2169 O O . PRO A 1 281 ? -3.936 -12.859 -13.649 1.00 90.25 281 PRO A O 1
ATOM 2172 N N . GLU A 1 282 ? -4.427 -13.083 -11.466 1.00 87.88 282 GLU A N 1
ATOM 2173 C CA . GLU A 1 282 ? -4.525 -11.660 -11.149 1.00 87.88 282 GLU A CA 1
ATOM 2174 C C . GLU A 1 282 ? -3.363 -11.227 -10.253 1.00 87.88 282 GLU A C 1
ATOM 2176 O O . GLU A 1 282 ? -2.800 -12.007 -9.479 1.00 87.88 282 GLU A O 1
ATOM 2181 N N . GLY A 1 283 ? -3.029 -9.948 -10.357 1.00 77.25 283 GLY A N 1
ATOM 2182 C CA . GLY A 1 283 ? -1.883 -9.321 -9.736 1.00 77.25 283 GLY A CA 1
ATOM 2183 C C . GLY A 1 283 ? -1.832 -9.329 -8.210 1.00 77.25 283 GLY A C 1
ATOM 2184 O O . GLY A 1 283 ? -2.759 -9.714 -7.502 1.00 77.25 283 GLY A O 1
ATOM 2185 N N . GLY A 1 284 ? -0.714 -8.840 -7.666 1.00 81.62 284 GLY A N 1
ATOM 2186 C CA . GLY A 1 284 ? -0.439 -8.912 -6.231 1.00 81.62 284 GLY A CA 1
ATOM 2187 C C . GLY A 1 284 ? -1.263 -7.992 -5.320 1.00 81.62 284 GLY A C 1
ATOM 2188 O O . GLY A 1 284 ? -1.328 -8.269 -4.118 1.00 81.62 284 GLY A O 1
ATOM 2189 N N . THR A 1 285 ? -1.877 -6.924 -5.846 1.00 91.56 285 THR A N 1
ATOM 2190 C CA . THR A 1 285 ? -2.656 -5.942 -5.061 1.00 91.56 285 THR A CA 1
ATOM 2191 C C . THR A 1 285 ? -3.951 -5.524 -5.726 1.00 91.56 285 THR A C 1
ATOM 2193 O O . THR A 1 285 ? -4.034 -5.490 -6.945 1.00 91.56 285 THR A O 1
ATOM 2196 N N . VAL A 1 286 ? -4.904 -5.070 -4.928 1.00 94.94 286 VAL A N 1
ATOM 2197 C CA . VAL A 1 286 ? -6.195 -4.552 -5.379 1.00 94.94 286 VAL A CA 1
ATOM 2198 C C . VAL A 1 286 ? -6.436 -3.156 -4.828 1.00 94.94 286 VAL A C 1
ATOM 2200 O O . VAL A 1 286 ? -5.899 -2.808 -3.770 1.00 94.94 286 VAL A O 1
ATOM 2203 N N . ILE A 1 287 ? -7.262 -2.383 -5.531 1.00 97.19 287 ILE A N 1
ATOM 2204 C CA . ILE A 1 287 ? -7.803 -1.127 -5.009 1.00 97.19 287 ILE A CA 1
ATOM 2205 C C . ILE A 1 287 ? -9.238 -1.376 -4.568 1.00 97.19 287 ILE A C 1
ATOM 2207 O O . ILE A 1 287 ? -10.066 -1.819 -5.358 1.00 97.19 287 ILE A O 1
ATOM 2211 N N . LEU A 1 288 ? -9.528 -1.101 -3.303 1.00 98.56 288 LEU A N 1
ATOM 2212 C CA . LEU A 1 288 ? -10.866 -1.179 -2.734 1.00 98.56 288 LEU A CA 1
ATOM 2213 C C . LEU A 1 288 ? -11.526 0.197 -2.789 1.00 98.56 288 LEU A C 1
ATOM 2215 O O . LEU A 1 288 ? -10.865 1.215 -2.599 1.00 98.56 288 LEU A O 1
ATOM 2219 N N . THR A 1 289 ? -12.832 0.212 -3.019 1.00 98.12 289 THR A N 1
ATOM 2220 C CA . THR A 1 289 ? -13.685 1.406 -2.976 1.00 98.12 289 THR A CA 1
ATOM 2221 C C . THR A 1 289 ? -14.922 1.115 -2.134 1.00 98.12 289 THR A C 1
ATOM 2223 O O . THR A 1 289 ? -15.236 -0.038 -1.850 1.00 98.12 289 THR A O 1
ATOM 2226 N N . GLY A 1 290 ? -15.648 2.140 -1.711 1.00 98.19 290 GLY A N 1
ATOM 2227 C CA . GLY A 1 290 ? -16.870 1.973 -0.928 1.00 98.19 290 GLY A CA 1
ATOM 2228 C C . GLY A 1 290 ? -17.053 3.116 0.052 1.00 98.19 290 GLY A C 1
ATOM 2229 O O . GLY A 1 290 ? -16.251 4.048 0.081 1.00 98.19 290 GLY A O 1
ATOM 2230 N N . ASN A 1 291 ? -18.107 3.060 0.865 1.00 98.44 291 ASN A N 1
ATOM 2231 C CA . ASN A 1 291 ? -18.412 4.158 1.783 1.00 98.44 291 ASN A CA 1
ATOM 2232 C C . ASN A 1 291 ? -17.348 4.337 2.883 1.00 98.44 291 ASN A C 1
ATOM 2234 O O . ASN A 1 291 ? -17.233 5.436 3.415 1.00 98.44 291 ASN A O 1
ATOM 2238 N N . LEU A 1 292 ? -16.552 3.306 3.202 1.00 98.69 292 LEU A N 1
ATOM 2239 C CA . LEU A 1 292 ? -15.471 3.403 4.190 1.00 98.69 292 LEU A CA 1
ATOM 2240 C C . LEU A 1 292 ? -14.176 4.009 3.613 1.00 98.69 292 LEU A C 1
ATOM 2242 O O . LEU A 1 292 ? -13.403 4.614 4.352 1.00 98.69 292 LEU A O 1
ATOM 2246 N N . CYS A 1 293 ? -13.949 3.875 2.305 1.00 98.44 293 CYS A N 1
ATOM 2247 C CA . CYS A 1 293 ? -12.768 4.381 1.599 1.00 98.44 293 CYS A CA 1
ATOM 2248 C C . CYS A 1 293 ? -13.165 5.012 0.247 1.00 98.44 293 CYS A C 1
ATOM 2250 O O . CYS A 1 293 ? -12.893 4.438 -0.814 1.00 98.44 293 CYS A O 1
ATOM 2252 N N . PRO A 1 294 ? -13.859 6.166 0.258 1.00 98.00 294 PRO A N 1
ATOM 2253 C CA . PRO A 1 294 ? -14.444 6.745 -0.951 1.00 98.00 294 PRO A CA 1
ATOM 2254 C C . PRO A 1 294 ? -13.391 7.173 -1.982 1.00 98.00 294 PRO A C 1
ATOM 2256 O O . PRO A 1 294 ? -13.654 7.062 -3.177 1.00 98.00 294 PRO A O 1
ATOM 2259 N N . ASP A 1 295 ? -12.189 7.555 -1.538 1.00 98.19 295 ASP A N 1
ATOM 2260 C CA . ASP A 1 295 ? -11.068 7.894 -2.428 1.00 98.19 295 ASP A CA 1
ATOM 2261 C C . ASP A 1 295 ? -10.130 6.706 -2.695 1.00 98.19 295 ASP A C 1
ATOM 2263 O O . ASP A 1 295 ? -9.139 6.827 -3.420 1.00 98.19 295 ASP A O 1
ATOM 2267 N N . GLY A 1 296 ? -10.464 5.545 -2.133 1.00 98.12 296 GLY A N 1
ATOM 2268 C CA . GLY A 1 296 ? -9.771 4.282 -2.324 1.00 98.12 296 GLY A CA 1
ATOM 2269 C C . GLY A 1 296 ? -8.996 3.799 -1.099 1.00 98.12 296 GLY A C 1
ATOM 2270 O O . GLY A 1 296 ? -8.687 4.544 -0.170 1.00 98.12 296 GLY A O 1
ATOM 2271 N N . ALA A 1 297 ? -8.684 2.508 -1.112 1.00 98.56 297 ALA A N 1
ATOM 2272 C CA . ALA A 1 297 ? -7.756 1.849 -0.201 1.00 98.56 297 ALA A CA 1
ATOM 2273 C C . ALA A 1 297 ? -7.011 0.737 -0.950 1.00 98.56 297 ALA A C 1
ATOM 2275 O O . ALA A 1 297 ? -7.444 0.294 -2.014 1.00 98.56 297 ALA A O 1
ATOM 2276 N N . VAL A 1 298 ? -5.892 0.265 -0.407 1.00 97.62 298 VAL A N 1
ATOM 2277 C CA . VAL A 1 298 ? -5.045 -0.752 -1.044 1.00 97.62 298 VAL A CA 1
ATOM 2278 C C . VAL A 1 298 ? -4.998 -2.009 -0.187 1.00 97.62 298 VAL 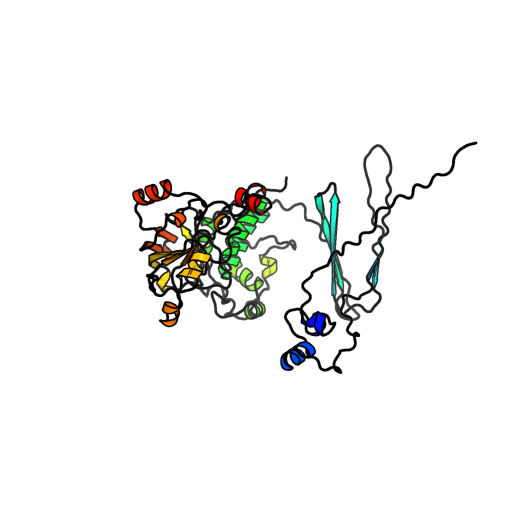A C 1
ATOM 2280 O O . VAL A 1 298 ? -4.797 -1.925 1.020 1.00 97.62 298 VAL A O 1
ATOM 2283 N N . LEU A 1 299 ? -5.104 -3.183 -0.810 1.00 97.00 299 LEU A N 1
ATOM 2284 C CA . LEU A 1 299 ? -4.860 -4.471 -0.154 1.00 97.00 299 LEU A CA 1
ATOM 2285 C C . LEU A 1 299 ? -3.920 -5.335 -1.000 1.00 97.00 299 LEU A C 1
ATOM 2287 O O . LEU A 1 299 ? -4.019 -5.367 -2.229 1.00 97.00 299 LEU A O 1
ATOM 2291 N N . LYS A 1 300 ? -2.999 -6.060 -0.353 1.00 94.50 300 LYS A N 1
ATOM 2292 C CA . LYS A 1 300 ? -2.101 -7.016 -1.021 1.00 94.50 300 LYS A CA 1
ATOM 2293 C C . LYS A 1 300 ? -2.701 -8.419 -1.036 1.00 94.50 300 LYS A C 1
ATOM 2295 O O . LYS A 1 300 ? -2.398 -9.234 -0.173 1.00 94.50 300 LYS A O 1
ATOM 2300 N N . GLN A 1 301 ? -3.523 -8.711 -2.045 1.00 93.75 301 GLN A N 1
ATOM 2301 C CA . GLN A 1 301 ? -4.263 -9.976 -2.120 1.00 93.75 301 GLN A CA 1
ATOM 2302 C C . GLN A 1 301 ? -3.351 -11.204 -2.211 1.00 93.75 301 GLN A C 1
ATOM 2304 O O . GLN A 1 301 ? -3.669 -12.244 -1.653 1.00 93.75 301 GLN A O 1
ATOM 2309 N N . SER A 1 302 ? -2.176 -11.061 -2.832 1.00 90.38 302 SER A N 1
ATOM 2310 C CA . SER A 1 302 ? -1.188 -12.148 -2.933 1.00 90.38 302 SER A CA 1
ATOM 2311 C C . SER A 1 302 ? -0.566 -12.574 -1.602 1.00 90.38 302 SER A C 1
ATOM 2313 O O . SER A 1 302 ? 0.081 -13.611 -1.549 1.00 90.38 302 SER A O 1
ATOM 2315 N N . ALA A 1 303 ? -0.717 -11.769 -0.549 1.00 90.88 303 ALA A N 1
ATOM 2316 C CA . ALA A 1 303 ? -0.226 -12.080 0.789 1.00 90.88 303 ALA A CA 1
ATOM 2317 C C . ALA A 1 303 ? -1.373 -12.213 1.808 1.00 90.88 303 ALA A C 1
ATOM 2319 O O . ALA A 1 303 ? -1.104 -12.324 3.001 1.00 90.88 303 ALA A O 1
ATOM 2320 N N . ALA A 1 304 ? -2.631 -12.179 1.354 1.00 94.38 304 ALA A N 1
ATOM 2321 C CA . ALA A 1 304 ? -3.821 -12.292 2.189 1.00 94.38 304 ALA A CA 1
ATOM 2322 C C . ALA A 1 304 ? -4.304 -13.746 2.278 1.00 94.38 304 ALA A C 1
ATOM 2324 O O . ALA A 1 304 ? -4.064 -14.557 1.381 1.00 94.38 304 ALA A O 1
ATOM 2325 N N . SER A 1 305 ? -5.023 -14.075 3.350 1.00 95.56 305 SER A N 1
ATOM 2326 C CA . SER A 1 305 ? -5.623 -15.400 3.505 1.00 95.56 305 SER A CA 1
ATOM 2327 C C . SER A 1 305 ? -6.869 -15.527 2.620 1.00 95.56 305 SER A C 1
ATOM 2329 O O . SER A 1 305 ? -7.790 -14.724 2.775 1.00 95.56 305 SER A O 1
ATOM 2331 N N . PRO A 1 306 ? -6.975 -16.542 1.735 1.00 94.94 306 PRO A N 1
ATOM 2332 C CA . PRO A 1 306 ? -8.087 -16.648 0.783 1.00 94.94 306 PRO A CA 1
ATOM 2333 C C . PRO A 1 306 ? -9.483 -16.620 1.420 1.00 94.94 306 PRO A C 1
ATOM 2335 O O . PRO A 1 306 ? -10.398 -16.012 0.872 1.00 94.94 306 PRO A O 1
ATOM 2338 N N . HIS A 1 307 ? -9.638 -17.228 2.601 1.00 97.06 307 HIS A N 1
ATOM 2339 C CA . HIS A 1 307 ? -10.911 -17.277 3.325 1.00 97.06 307 HIS A CA 1
ATOM 2340 C C . HIS A 1 307 ? -11.350 -15.920 3.909 1.00 97.06 307 HIS A C 1
ATOM 2342 O O . HIS A 1 307 ? -12.518 -15.776 4.243 1.00 97.06 307 HIS A O 1
ATOM 2348 N N . LEU A 1 308 ? -10.453 -14.927 3.999 1.00 98.25 308 LEU A N 1
ATOM 2349 C CA . LEU A 1 308 ? -10.752 -13.570 4.481 1.00 98.25 308 LEU A CA 1
ATOM 2350 C C . LEU A 1 308 ? -10.960 -12.557 3.342 1.00 98.25 308 LEU A C 1
ATOM 2352 O O . LEU A 1 308 ? -11.270 -11.395 3.598 1.00 98.25 308 LEU A O 1
ATOM 2356 N N . LEU A 1 309 ? -10.809 -12.966 2.074 1.00 97.50 309 LEU A N 1
ATOM 2357 C CA . LEU A 1 309 ? -11.032 -12.082 0.918 1.00 97.50 309 LEU A CA 1
ATOM 2358 C C . LEU A 1 309 ? -12.504 -11.671 0.758 1.00 97.50 309 LEU A C 1
ATOM 2360 O O . LEU A 1 309 ? -12.796 -10.673 0.098 1.00 97.50 309 LEU A O 1
ATOM 2364 N N . ARG A 1 310 ? -13.417 -12.434 1.365 1.00 98.56 310 ARG A N 1
ATOM 2365 C CA . ARG A 1 310 ? -14.807 -12.057 1.621 1.00 98.56 310 ARG A CA 1
ATOM 2366 C C . ARG A 1 310 ? -15.078 -12.250 3.099 1.00 98.56 310 ARG A C 1
ATOM 2368 O O . ARG A 1 310 ? -15.215 -13.381 3.552 1.00 98.56 310 ARG A O 1
ATOM 2375 N N . HIS A 1 311 ? -15.124 -11.154 3.839 1.00 98.75 311 HIS A N 1
ATOM 2376 C CA . HIS A 1 311 ? -15.207 -11.190 5.291 1.00 98.75 311 HIS A CA 1
ATOM 2377 C C . HIS A 1 311 ? -16.174 -10.138 5.806 1.00 98.75 311 HIS A C 1
ATOM 2379 O O . HIS A 1 311 ? -16.196 -9.007 5.319 1.00 98.75 311 HIS A O 1
ATOM 2385 N N . ARG A 1 312 ? -16.950 -10.502 6.822 1.00 98.56 312 ARG A N 1
ATOM 2386 C CA . ARG A 1 312 ? -17.861 -9.600 7.524 1.00 98.56 312 ARG A CA 1
ATOM 2387 C C . ARG A 1 312 ? -17.651 -9.793 9.014 1.00 98.56 312 ARG A C 1
ATOM 2389 O O . ARG A 1 312 ? -17.693 -10.922 9.492 1.00 98.56 312 ARG A O 1
ATOM 2396 N N . GLY A 1 313 ? -17.418 -8.702 9.728 1.00 98.62 313 GLY A N 1
ATOM 2397 C CA . GLY A 1 313 ? -17.064 -8.768 11.139 1.00 98.62 313 GLY A CA 1
ATOM 2398 C C . GLY A 1 313 ? -17.324 -7.468 11.877 1.00 98.62 313 GLY A C 1
ATOM 2399 O O . GLY A 1 313 ? -17.508 -6.412 11.269 1.00 98.62 313 GLY A O 1
ATOM 2400 N N . ARG A 1 314 ? -17.342 -7.557 13.208 1.00 98.75 314 ARG A N 1
ATOM 2401 C CA . ARG A 1 314 ? -17.478 -6.390 14.085 1.00 98.75 314 ARG A CA 1
ATOM 2402 C C . ARG A 1 314 ? -16.149 -5.656 14.201 1.00 98.75 314 ARG A C 1
ATOM 2404 O O . ARG A 1 314 ? -15.106 -6.285 14.360 1.00 98.75 314 ARG A O 1
ATOM 2411 N N . ALA A 1 315 ? -16.198 -4.335 14.139 1.00 98.88 315 ALA A N 1
ATOM 2412 C CA . ALA A 1 315 ? -15.047 -3.472 14.297 1.00 98.88 315 ALA A CA 1
ATOM 2413 C C . ALA A 1 315 ? -14.568 -3.481 15.753 1.00 98.88 315 ALA A C 1
ATOM 2415 O O . ALA A 1 315 ? -15.363 -3.282 16.674 1.00 98.88 315 ALA A O 1
ATOM 2416 N N . VAL A 1 316 ? -13.262 -3.664 15.931 1.00 98.75 316 VAL A N 1
ATOM 2417 C CA . VAL A 1 316 ? -12.533 -3.366 17.165 1.00 98.75 316 VAL A CA 1
ATOM 2418 C C . VAL A 1 316 ? -11.600 -2.206 16.851 1.00 98.75 316 VAL A C 1
ATOM 2420 O O . VAL A 1 316 ? -10.662 -2.338 16.063 1.00 98.75 316 VAL A O 1
ATOM 2423 N N . VAL A 1 317 ? -11.917 -1.046 17.410 1.00 98.75 317 VAL A N 1
ATOM 2424 C CA . VAL A 1 317 ? -11.361 0.248 17.040 1.00 98.75 317 VAL A CA 1
ATOM 2425 C C . VAL A 1 317 ? -10.274 0.664 18.018 1.00 98.75 317 VAL A C 1
ATOM 2427 O O . VAL A 1 317 ? -10.501 0.808 19.220 1.00 98.75 317 VAL A O 1
ATOM 2430 N N . PHE A 1 318 ? -9.105 0.952 17.461 1.00 98.69 318 PHE A N 1
ATOM 2431 C CA . PHE A 1 318 ? -7.987 1.589 18.135 1.00 98.69 318 PHE A CA 1
ATOM 2432 C C . PHE A 1 318 ? -7.852 3.015 17.621 1.00 98.69 318 PHE A C 1
ATOM 2434 O O . PHE A 1 318 ? -7.722 3.266 16.418 1.00 98.69 318 PHE A O 1
ATOM 2441 N N . GLU A 1 319 ? -7.909 3.958 18.552 1.00 97.56 319 GLU A N 1
ATOM 2442 C CA . GLU A 1 319 ? -7.964 5.377 18.221 1.00 97.56 319 GLU A CA 1
ATOM 2443 C C . GLU A 1 319 ? -6.636 5.916 17.678 1.00 97.56 319 GLU A C 1
ATOM 2445 O O . GLU A 1 319 ? -6.644 6.855 16.888 1.00 97.56 319 GLU A O 1
ATOM 2450 N N . ASP A 1 320 ? -5.514 5.329 18.084 1.00 96.06 320 ASP A N 1
ATOM 2451 C CA . ASP A 1 320 ? -4.170 5.596 17.576 1.00 96.06 320 ASP A CA 1
ATOM 2452 C C . ASP A 1 320 ? -3.223 4.445 17.956 1.00 96.06 320 ASP A C 1
ATOM 2454 O O . ASP A 1 320 ? -3.611 3.458 18.589 1.00 96.06 320 ASP A O 1
ATOM 2458 N N . HIS A 1 321 ? -1.957 4.555 17.556 1.00 95.69 321 HIS A N 1
ATOM 2459 C CA . HIS A 1 321 ? -0.950 3.528 17.813 1.00 95.69 321 HIS A CA 1
ATOM 2460 C C . HIS A 1 321 ? -0.681 3.294 19.309 1.00 95.69 321 HIS A C 1
ATOM 2462 O O . HIS A 1 321 ? -0.389 2.165 19.707 1.00 95.69 321 HIS A O 1
ATOM 2468 N N . ALA A 1 322 ? -0.788 4.331 20.146 1.00 95.75 322 ALA A N 1
ATOM 2469 C CA . ALA A 1 322 ? -0.619 4.183 21.589 1.00 95.75 322 ALA A CA 1
ATOM 2470 C C . ALA A 1 322 ? -1.812 3.435 22.201 1.00 95.75 322 ALA A C 1
ATOM 2472 O O . ALA A 1 322 ? -1.624 2.579 23.063 1.00 95.75 322 ALA A O 1
ATOM 2473 N N . ASP A 1 323 ? -3.026 3.713 21.726 1.00 97.94 323 ASP A N 1
ATOM 2474 C CA . ASP A 1 323 ? -4.229 2.991 22.132 1.00 97.94 323 ASP A CA 1
ATOM 2475 C C . ASP A 1 323 ? -4.191 1.506 21.758 1.00 97.94 323 ASP A C 1
ATOM 2477 O O . ASP A 1 323 ? -4.493 0.653 22.593 1.00 97.94 323 ASP A O 1
ATOM 2481 N N . LEU A 1 324 ? -3.715 1.193 20.549 1.00 97.44 324 LEU A N 1
ATOM 2482 C CA . LEU A 1 324 ? -3.449 -0.179 20.112 1.00 97.44 324 LEU A CA 1
ATOM 2483 C C . LEU A 1 324 ? -2.521 -0.909 21.087 1.00 97.44 324 LEU A C 1
ATOM 2485 O O . LEU A 1 324 ? -2.878 -1.972 21.587 1.00 97.44 324 LEU A O 1
ATOM 2489 N N . HIS A 1 325 ? -1.363 -0.323 21.402 1.00 95.81 325 HIS A N 1
ATOM 2490 C CA . HIS A 1 325 ? -0.379 -0.941 22.298 1.00 95.81 325 HIS A CA 1
ATOM 2491 C C . HIS A 1 325 ? -0.927 -1.190 23.704 1.00 95.81 325 HIS A C 1
ATOM 2493 O O . HIS A 1 325 ? -0.584 -2.194 24.322 1.00 95.81 325 HIS A O 1
ATOM 2499 N N . ARG A 1 326 ? -1.780 -0.295 24.215 1.00 97.69 326 ARG A N 1
ATOM 2500 C CA . ARG A 1 326 ? -2.393 -0.466 25.538 1.00 97.69 326 ARG A CA 1
ATOM 2501 C C . ARG A 1 326 ? -3.442 -1.575 25.567 1.00 97.69 326 ARG A C 1
ATOM 2503 O O . ARG A 1 326 ? -3.558 -2.250 26.582 1.00 97.69 326 ARG A O 1
ATOM 2510 N N . ARG A 1 327 ? -4.239 -1.716 24.502 1.00 97.75 327 ARG A N 1
ATOM 2511 C CA . ARG A 1 327 ? -5.483 -2.507 24.523 1.00 97.75 327 ARG A CA 1
ATOM 2512 C C . ARG A 1 327 ? -5.392 -3.862 23.828 1.00 97.75 327 ARG A C 1
ATOM 2514 O O . ARG A 1 327 ? -6.169 -4.740 24.181 1.00 97.75 327 ARG A O 1
ATOM 2521 N N . ILE A 1 328 ? -4.511 -4.044 22.839 1.00 97.25 328 ILE A N 1
ATOM 2522 C CA . ILE A 1 328 ? -4.554 -5.213 21.935 1.00 97.25 328 ILE A CA 1
ATOM 2523 C C . ILE A 1 328 ? -4.453 -6.562 22.664 1.00 97.25 328 ILE A C 1
ATOM 2525 O O . ILE A 1 328 ? -5.102 -7.527 22.263 1.00 97.25 328 ILE A O 1
ATOM 2529 N N . ASP A 1 329 ? -3.690 -6.607 23.758 1.00 96.94 329 ASP A N 1
ATOM 2530 C CA . ASP A 1 329 ? -3.478 -7.805 24.577 1.00 96.94 329 ASP A CA 1
ATOM 2531 C C . ASP A 1 329 ? -4.264 -7.795 25.898 1.00 96.94 329 ASP A C 1
ATOM 2533 O O . ASP A 1 329 ? -4.087 -8.689 26.729 1.00 96.94 329 ASP A O 1
ATOM 2537 N N . ASP A 1 330 ? -5.163 -6.826 26.094 1.00 96.25 330 ASP A N 1
ATOM 2538 C CA . ASP A 1 330 ? -6.060 -6.802 27.248 1.00 96.25 330 ASP A CA 1
ATOM 2539 C C . ASP A 1 330 ? -7.022 -8.004 27.189 1.00 96.25 330 ASP A C 1
ATOM 2541 O O . ASP A 1 330 ? -7.682 -8.275 26.177 1.00 96.25 330 ASP A O 1
ATOM 2545 N N . ALA A 1 331 ? -7.116 -8.747 28.293 1.00 92.44 331 ALA A N 1
ATOM 2546 C CA . ALA A 1 331 ? -8.028 -9.877 28.424 1.00 92.44 331 ALA A CA 1
ATOM 2547 C C . ALA A 1 331 ? -9.503 -9.457 28.292 1.00 92.44 331 ALA A C 1
ATOM 2549 O O . ALA A 1 331 ? -10.312 -10.240 27.798 1.00 92.44 331 ALA A O 1
ATOM 2550 N N . ALA A 1 332 ? -9.842 -8.224 28.678 1.00 94.69 332 ALA A N 1
ATOM 2551 C CA . ALA A 1 332 ? -11.191 -7.674 28.609 1.00 94.69 332 ALA A CA 1
ATOM 2552 C C . ALA A 1 332 ? -11.569 -7.134 27.219 1.00 94.69 332 ALA A C 1
ATOM 2554 O O . ALA A 1 332 ? -12.745 -6.853 26.988 1.00 94.69 332 ALA A O 1
ATOM 2555 N N . LEU A 1 333 ? -10.618 -6.995 26.282 1.00 96.31 333 LEU A N 1
ATOM 2556 C CA . LEU A 1 333 ? -10.912 -6.521 24.926 1.00 96.31 333 LEU A CA 1
ATOM 2557 C C . LEU A 1 333 ? -11.899 -7.492 24.248 1.00 96.31 333 LEU A C 1
ATOM 2559 O O . LEU A 1 333 ? -11.555 -8.667 24.115 1.00 96.31 333 LEU A O 1
ATOM 2563 N N . PRO A 1 334 ? -13.093 -7.070 23.797 1.00 94.69 334 PRO A N 1
ATOM 2564 C CA . PRO A 1 334 ? -14.042 -7.955 23.123 1.00 94.69 334 PRO A CA 1
ATOM 2565 C C . PRO A 1 334 ? -13.629 -8.171 21.657 1.00 94.69 334 PRO A C 1
ATOM 2567 O O . PRO A 1 334 ? -14.127 -7.507 20.754 1.00 94.69 334 PRO A O 1
ATOM 2570 N N . VAL A 1 335 ? -12.677 -9.082 21.431 1.00 97.56 335 VAL A N 1
ATOM 2571 C CA . VAL A 1 335 ? -12.132 -9.433 20.109 1.00 97.56 335 VAL A CA 1
ATOM 2572 C C . VAL A 1 335 ? -12.083 -10.949 19.907 1.00 97.56 335 VAL A C 1
ATOM 2574 O O . VAL A 1 335 ? -11.628 -11.697 20.778 1.00 97.56 335 VAL A O 1
ATOM 2577 N N . ASP A 1 336 ? -12.515 -11.401 18.740 1.00 97.44 336 ASP A N 1
ATOM 2578 C CA . ASP A 1 336 ? -12.439 -12.790 18.282 1.00 97.44 336 ASP A CA 1
ATOM 2579 C C . ASP A 1 336 ? -11.835 -12.864 16.870 1.00 97.44 336 ASP A C 1
ATOM 2581 O O . ASP A 1 336 ? -11.529 -11.842 16.259 1.00 97.44 336 ASP A O 1
ATOM 2585 N N . GLU A 1 337 ? -11.645 -14.073 16.341 1.00 97.00 337 GLU A N 1
ATOM 2586 C CA . GLU A 1 337 ? -11.054 -14.301 15.012 1.00 97.00 337 GLU A CA 1
ATOM 2587 C C . GLU A 1 337 ? -11.870 -13.721 13.846 1.00 97.00 337 GLU A C 1
ATOM 2589 O O . GLU A 1 337 ? -11.324 -13.492 12.767 1.00 97.00 337 GLU A O 1
ATOM 2594 N N . THR A 1 338 ? -13.161 -13.447 14.059 1.00 98.19 338 THR A N 1
ATOM 2595 C CA . THR A 1 338 ? -14.051 -12.862 13.047 1.00 98.19 338 THR A CA 1
ATOM 2596 C C . THR A 1 338 ? -14.073 -11.337 13.092 1.00 98.19 338 THR A C 1
ATOM 2598 O O . THR A 1 338 ? -14.599 -10.686 12.189 1.00 98.19 338 THR A O 1
ATOM 2601 N N . SER A 1 339 ? -13.497 -10.743 14.132 1.00 98.69 339 SER A N 1
ATOM 2602 C CA . SER A 1 339 ? -13.456 -9.299 14.321 1.00 98.69 339 SER A CA 1
ATOM 2603 C C . SER A 1 339 ? -12.583 -8.609 13.263 1.00 98.69 339 SER A C 1
ATOM 2605 O O . SER A 1 339 ? -11.636 -9.183 12.724 1.00 98.69 339 SER A O 1
ATOM 2607 N N . VAL A 1 340 ? -12.891 -7.345 12.977 1.00 98.81 340 VAL A N 1
ATOM 2608 C CA . VAL A 1 340 ? -12.127 -6.477 12.072 1.00 98.81 340 VAL A CA 1
ATOM 2609 C C . VAL A 1 340 ? -11.377 -5.453 12.912 1.00 98.81 340 VAL A C 1
ATOM 2611 O O . VAL A 1 340 ? -11.997 -4.604 13.551 1.00 98.81 340 VAL A O 1
ATOM 2614 N N . LEU A 1 341 ? -10.047 -5.504 12.917 1.00 98.81 341 LEU A N 1
ATOM 2615 C CA . LEU A 1 341 ? -9.253 -4.518 13.651 1.00 98.81 341 LEU A CA 1
ATOM 2616 C C . LEU A 1 341 ? -9.173 -3.225 12.837 1.00 98.81 341 LEU A C 1
ATOM 2618 O O . LEU A 1 341 ? -8.784 -3.249 11.669 1.00 98.81 341 LEU A O 1
ATOM 2622 N N . VAL A 1 342 ? -9.513 -2.096 13.450 1.00 98.88 342 VAL A N 1
ATOM 2623 C CA . VAL A 1 342 ? -9.509 -0.780 12.805 1.00 98.88 342 VAL A CA 1
ATOM 2624 C C . VAL A 1 342 ? -8.563 0.139 13.561 1.00 98.88 342 VAL A C 1
ATOM 2626 O O . VAL A 1 342 ? -8.774 0.394 14.741 1.00 98.88 342 VAL A O 1
ATOM 2629 N N . LEU A 1 343 ? -7.535 0.655 12.891 1.00 98.81 343 LEU A N 1
ATOM 2630 C CA . LEU A 1 343 ? -6.576 1.600 13.463 1.00 98.81 343 LEU A CA 1
ATOM 2631 C C . LEU A 1 343 ? -6.716 2.960 12.777 1.00 98.81 343 LEU A C 1
ATOM 2633 O O . LEU A 1 343 ? -6.572 3.067 11.557 1.00 98.81 343 LEU A O 1
ATOM 2637 N N . LYS A 1 344 ? -7.006 3.989 13.575 1.00 98.62 344 LYS A N 1
ATOM 2638 C CA . LYS A 1 344 ? -7.190 5.373 13.126 1.00 98.62 344 LYS A CA 1
ATOM 2639 C C . LYS A 1 344 ? -5.976 6.236 13.460 1.00 98.62 344 LYS A C 1
ATOM 2641 O O . LYS A 1 344 ? -5.103 5.839 14.221 1.00 98.62 344 LYS A O 1
ATOM 2646 N N . HIS A 1 345 ? -5.976 7.449 12.923 1.00 98.06 345 HIS A N 1
ATOM 2647 C CA . HIS A 1 345 ? -5.004 8.513 13.145 1.00 98.06 345 HIS A CA 1
ATOM 2648 C C . HIS A 1 345 ? -3.562 8.058 12.900 1.00 98.06 345 HIS A C 1
ATOM 2650 O O . HIS A 1 345 ? -2.640 8.486 13.590 1.00 98.06 345 HIS A O 1
ATOM 2656 N N . VAL A 1 346 ? -3.366 7.202 11.894 1.00 97.94 346 VAL A N 1
ATOM 2657 C CA . VAL A 1 346 ? -2.050 6.694 11.485 1.00 97.94 346 VAL A CA 1
ATOM 2658 C C . VAL A 1 346 ? -1.726 6.998 10.017 1.00 97.94 346 VAL A C 1
ATOM 2660 O O . VAL A 1 346 ? -0.757 6.478 9.460 1.00 97.94 346 VAL A O 1
ATOM 2663 N N . GLY A 1 347 ? -2.514 7.890 9.411 1.00 97.94 347 GLY A N 1
ATOM 2664 C CA . GLY A 1 347 ? -2.318 8.440 8.074 1.00 97.94 347 GLY A CA 1
ATOM 2665 C C . GLY A 1 347 ? -1.265 9.553 7.982 1.00 97.94 347 GLY A C 1
ATOM 2666 O O . GLY A 1 347 ? -0.531 9.804 8.949 1.00 97.94 347 GLY A O 1
ATOM 2667 N N . PRO A 1 348 ? -1.157 10.214 6.809 1.00 97.75 348 PRO A N 1
ATOM 2668 C CA . PRO A 1 348 ? -0.219 11.307 6.573 1.00 97.75 348 PRO A CA 1
ATOM 2669 C C . PRO A 1 348 ? -0.291 12.399 7.631 1.00 97.75 348 PRO A C 1
ATOM 2671 O O . PRO A 1 348 ? 0.743 12.715 8.202 1.00 97.75 348 PRO A O 1
ATOM 2674 N N . ARG A 1 349 ? -1.469 12.944 7.940 1.00 97.69 349 ARG A N 1
ATOM 2675 C CA . ARG A 1 349 ? -1.636 13.999 8.953 1.00 97.69 349 ARG A CA 1
ATOM 2676 C C . ARG A 1 349 ? -1.913 13.448 10.349 1.00 97.69 349 ARG A C 1
ATOM 2678 O O . ARG A 1 349 ? -1.665 14.150 11.324 1.00 97.69 349 ARG A O 1
ATOM 2685 N N . GLY A 1 350 ? -2.435 12.226 10.450 1.00 96.44 350 GLY A N 1
ATOM 2686 C CA . GLY A 1 350 ? -2.821 11.605 11.716 1.00 96.44 350 GLY A CA 1
ATOM 2687 C C . GLY A 1 350 ? -1.652 11.261 12.634 1.00 96.44 350 GLY A C 1
ATOM 2688 O O . GLY A 1 350 ? -1.659 11.684 13.787 1.00 96.44 350 GLY A O 1
ATOM 2689 N N . ALA A 1 351 ? -0.651 10.533 12.130 1.00 95.75 351 ALA A N 1
ATOM 2690 C CA . ALA A 1 351 ? 0.548 10.153 12.894 1.00 95.75 351 ALA A CA 1
ATOM 2691 C C . ALA A 1 351 ? 1.747 11.096 12.696 1.00 95.75 351 ALA A C 1
ATOM 2693 O O . ALA A 1 351 ? 2.755 10.977 13.393 1.00 95.75 351 ALA A O 1
ATOM 2694 N N . PRO A 1 352 ? 1.555 12.158 11.909 1.00 95.44 352 PRO A N 1
ATOM 2695 C CA . PRO A 1 352 ? 2.448 12.622 10.849 1.00 95.44 352 PRO A CA 1
ATOM 2696 C C . PRO A 1 352 ? 3.254 11.568 10.065 1.00 95.44 352 PRO A C 1
ATOM 2698 O O . PRO A 1 352 ? 3.831 10.640 10.621 1.00 95.44 352 PRO A O 1
ATOM 2701 N N . GLY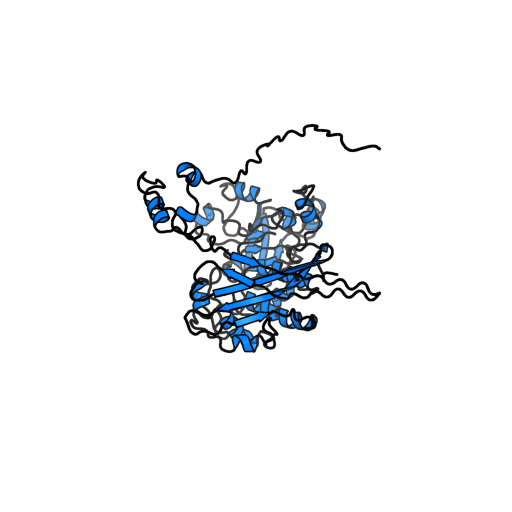 A 1 353 ? 3.368 11.744 8.747 1.00 94.25 353 GLY A N 1
ATOM 2702 C CA . GLY A 1 353 ? 4.295 10.978 7.900 1.00 94.25 353 GLY A CA 1
ATOM 2703 C C . GLY A 1 353 ? 3.827 9.578 7.488 1.00 94.25 353 GLY A C 1
ATOM 2704 O O . GLY A 1 353 ? 4.554 8.893 6.767 1.00 94.25 353 GLY A O 1
ATOM 2705 N N . MET A 1 354 ? 2.621 9.157 7.894 1.00 97.19 354 MET A N 1
ATOM 2706 C CA . MET A 1 354 ? 2.017 7.870 7.518 1.00 97.19 354 MET A CA 1
ATOM 2707 C C . MET A 1 354 ? 2.954 6.671 7.802 1.00 97.19 354 MET A C 1
ATOM 2709 O O . MET A 1 354 ? 3.453 6.034 6.868 1.00 97.19 354 MET A O 1
ATOM 2713 N N . PRO A 1 355 ? 3.280 6.377 9.072 1.00 93.00 355 PRO A N 1
ATOM 2714 C CA . PRO A 1 355 ? 4.195 5.301 9.451 1.00 93.00 355 PRO A CA 1
ATOM 2715 C C . PRO A 1 355 ? 3.685 3.908 9.040 1.00 93.00 355 PRO A C 1
ATOM 2717 O O . PRO A 1 355 ? 2.515 3.705 8.712 1.00 93.00 355 PRO A O 1
ATOM 2720 N N . GLU A 1 356 ? 4.579 2.914 9.055 1.00 94.38 356 GLU A N 1
ATOM 2721 C CA . GLU A 1 356 ? 4.275 1.528 8.659 1.00 94.38 356 GLU A CA 1
ATOM 2722 C C . GLU A 1 356 ? 3.577 0.720 9.766 1.00 94.38 356 GLU A C 1
ATOM 2724 O O . GLU A 1 356 ? 3.991 -0.385 10.105 1.00 94.38 356 GLU A O 1
ATOM 2729 N N . TRP A 1 357 ? 2.515 1.280 10.343 1.00 94.81 357 TRP A N 1
ATOM 2730 C CA . TRP A 1 357 ? 1.770 0.694 11.465 1.00 94.81 357 TRP A CA 1
ATOM 2731 C C . TRP A 1 357 ? 0.504 -0.067 11.051 1.00 94.81 357 TRP A C 1
ATOM 2733 O O . TRP A 1 357 ? -0.220 -0.573 11.904 1.00 94.81 357 TRP A O 1
ATOM 2743 N N . GLY A 1 358 ? 0.223 -0.173 9.750 1.00 92.31 358 GLY A N 1
ATOM 2744 C CA . GLY A 1 358 ? -1.002 -0.797 9.244 1.00 92.31 358 GLY A CA 1
ATOM 2745 C C . GLY A 1 358 ? -1.065 -2.311 9.447 1.00 92.31 358 GLY A C 1
ATOM 2746 O O . GLY A 1 358 ? -2.153 -2.874 9.543 1.00 92.31 358 GLY A O 1
ATOM 2747 N N . ALA A 1 359 ? 0.085 -2.979 9.582 1.00 89.25 359 ALA A N 1
ATOM 2748 C CA . ALA A 1 359 ? 0.161 -4.392 9.947 1.00 89.25 359 ALA A CA 1
ATOM 2749 C C . ALA A 1 359 ? -0.006 -4.579 11.466 1.00 89.25 359 ALA A C 1
ATOM 2751 O O . ALA A 1 359 ? 0.885 -5.102 12.135 1.00 89.25 359 ALA A O 1
ATOM 2752 N N . ALA A 1 360 ? -1.145 -4.134 12.009 1.00 92.00 360 ALA A N 1
ATOM 2753 C CA . ALA A 1 360 ? -1.464 -4.295 13.424 1.00 92.00 360 ALA A CA 1
ATOM 2754 C C . ALA A 1 360 ? -1.301 -5.772 13.851 1.00 92.00 360 ALA A C 1
ATOM 2756 O O . ALA A 1 360 ? -1.675 -6.677 13.083 1.00 92.00 360 ALA A O 1
ATOM 2757 N N . PRO A 1 361 ? -0.719 -6.035 15.037 1.00 93.81 361 PRO A N 1
ATOM 2758 C CA . PRO A 1 361 ? -0.519 -7.393 15.511 1.00 93.81 361 PRO A CA 1
ATOM 2759 C C . PRO A 1 361 ? -1.866 -8.060 15.794 1.00 93.81 361 PRO A C 1
ATOM 2761 O O . PRO A 1 361 ? -2.842 -7.412 16.173 1.00 93.81 361 PRO A O 1
ATOM 2764 N N . ILE A 1 362 ? -1.909 -9.376 15.613 1.00 94.94 362 ILE A N 1
ATOM 2765 C CA . ILE A 1 362 ? -3.036 -10.195 16.062 1.00 94.94 362 ILE A CA 1
ATOM 2766 C C . ILE A 1 362 ? -2.939 -10.300 17.593 1.00 94.94 362 ILE A C 1
ATOM 2768 O O . ILE A 1 362 ? -1.836 -10.556 18.085 1.00 94.94 362 ILE A O 1
ATOM 2772 N N . PRO A 1 363 ? -4.047 -10.142 18.347 1.00 96.62 363 PRO A N 1
ATOM 2773 C CA . PRO A 1 363 ? -4.052 -10.315 19.798 1.00 96.62 363 PRO A CA 1
ATOM 2774 C C . PRO A 1 363 ? -3.349 -11.606 20.221 1.00 96.62 363 PRO A C 1
ATOM 2776 O O . PRO A 1 363 ? -3.646 -12.683 19.691 1.00 96.62 363 PRO A O 1
ATOM 2779 N N . ALA A 1 364 ? -2.455 -11.538 21.210 1.00 95.69 364 ALA A N 1
ATOM 2780 C CA . ALA A 1 364 ? -1.601 -12.665 21.585 1.00 95.69 364 ALA A CA 1
ATOM 2781 C C . ALA A 1 364 ? -2.406 -13.911 21.989 1.00 95.69 364 ALA A C 1
ATOM 2783 O O . ALA A 1 364 ? -1.975 -15.043 21.768 1.00 95.69 364 ALA A O 1
ATOM 2784 N N . ARG A 1 365 ? -3.603 -13.719 22.554 1.00 96.00 365 ARG A N 1
ATOM 2785 C CA . ARG A 1 365 ? -4.524 -14.816 22.886 1.00 96.00 365 ARG A CA 1
ATOM 2786 C C . ARG A 1 365 ? -5.061 -15.548 21.651 1.00 96.00 365 ARG A C 1
ATOM 2788 O O . ARG A 1 365 ? -5.169 -16.767 21.692 1.00 96.00 365 ARG A O 1
ATOM 2795 N N . LEU A 1 366 ? -5.344 -14.828 20.563 1.00 96.81 366 LEU A N 1
ATOM 2796 C CA . LEU A 1 366 ? -5.830 -15.405 19.307 1.00 96.81 366 LEU A CA 1
ATOM 2797 C C . LEU A 1 366 ? -4.686 -16.094 18.560 1.00 96.81 366 LEU A C 1
ATOM 2799 O O . LEU A 1 366 ? -4.857 -17.215 18.088 1.00 96.81 366 LEU A O 1
ATOM 2803 N N . LEU A 1 367 ? -3.489 -15.495 18.565 1.00 95.12 367 LEU A N 1
ATOM 2804 C CA . LEU A 1 367 ? -2.274 -16.151 18.069 1.00 95.12 367 LEU A CA 1
ATOM 2805 C C . LEU A 1 367 ? -2.027 -17.492 18.776 1.00 95.12 367 LEU A C 1
ATOM 2807 O O . LEU A 1 367 ? -1.791 -18.501 18.114 1.00 95.12 367 LEU A O 1
ATOM 2811 N N . ARG A 1 368 ? -2.129 -17.532 20.115 1.00 96.00 368 ARG A N 1
ATOM 2812 C CA . ARG A 1 368 ? -2.002 -18.777 20.902 1.00 96.00 368 ARG A CA 1
ATOM 2813 C C . ARG A 1 368 ? -3.107 -19.793 20.604 1.00 96.00 368 ARG A C 1
ATOM 2815 O O . ARG A 1 368 ? -2.848 -20.988 20.692 1.00 96.00 368 ARG A O 1
ATOM 2822 N N . ALA A 1 369 ? -4.299 -19.332 20.232 1.00 96.06 369 ALA A N 1
ATOM 2823 C CA . ALA A 1 369 ? -5.404 -20.181 19.789 1.00 96.06 369 ALA A CA 1
ATOM 2824 C C . ALA A 1 369 ? -5.252 -20.675 18.334 1.00 96.06 369 ALA A C 1
ATOM 2826 O O . ALA A 1 369 ? -6.080 -21.444 17.860 1.00 96.06 369 ALA A O 1
ATOM 2827 N N . GLY A 1 370 ? -4.189 -20.270 17.628 1.00 96.44 370 GLY A N 1
ATOM 2828 C CA . GLY A 1 370 ? -3.891 -20.720 16.268 1.00 96.44 370 GLY A CA 1
ATOM 2829 C C . GLY A 1 370 ? -4.421 -19.809 15.159 1.00 96.44 370 GLY A C 1
ATOM 2830 O O . GLY A 1 370 ? -4.251 -20.143 13.986 1.00 96.44 370 GLY A O 1
ATOM 2831 N N . VAL A 1 371 ? -5.002 -18.653 15.495 1.00 96.88 371 VAL A N 1
ATOM 2832 C CA . VAL A 1 371 ? -5.405 -17.635 14.516 1.00 96.88 371 VAL A CA 1
ATOM 2833 C C . VAL A 1 371 ? -4.149 -17.018 13.909 1.00 96.88 371 VAL A C 1
ATOM 2835 O O . VAL A 1 371 ? -3.338 -16.424 14.615 1.00 96.88 371 VAL A O 1
ATOM 2838 N N . LYS A 1 372 ? -3.968 -17.170 12.594 1.00 94.88 372 LYS A N 1
ATOM 2839 C CA . LYS A 1 372 ? -2.767 -16.704 11.871 1.00 94.88 372 LYS A CA 1
ATOM 2840 C C . LYS A 1 372 ? -2.984 -15.425 11.071 1.00 94.88 372 LYS A C 1
ATOM 2842 O O . LYS A 1 372 ? -2.011 -14.804 10.653 1.00 94.88 372 LYS A O 1
ATOM 2847 N N . ASP A 1 373 ? -4.236 -15.054 10.832 1.00 97.75 373 ASP A N 1
ATOM 2848 C CA . ASP A 1 373 ? -4.602 -13.859 10.081 1.00 97.75 373 ASP A CA 1
ATOM 2849 C C . ASP A 1 373 ? -5.961 -13.331 10.547 1.00 97.75 373 ASP A C 1
ATOM 2851 O O . ASP A 1 373 ? -6.797 -14.091 11.029 1.00 97.75 373 ASP A O 1
ATOM 2855 N N . MET A 1 374 ? -6.152 -12.024 10.399 1.00 98.06 374 MET A N 1
ATOM 2856 C CA . MET A 1 374 ? -7.385 -11.293 10.679 1.00 98.06 374 MET A CA 1
ATOM 2857 C C . MET A 1 374 ? -7.468 -10.099 9.732 1.00 98.06 374 MET A C 1
ATOM 2859 O O . MET A 1 374 ? -6.434 -9.539 9.337 1.00 98.06 374 MET A O 1
ATOM 2863 N N . VAL A 1 375 ? -8.690 -9.660 9.425 1.00 98.69 375 VAL A N 1
ATOM 2864 C CA . VAL A 1 375 ? -8.889 -8.430 8.655 1.00 98.69 375 VAL A CA 1
ATOM 2865 C C . VAL A 1 375 ? -8.480 -7.225 9.496 1.00 98.69 375 VAL A C 1
ATOM 2867 O O . VAL A 1 375 ? -8.987 -7.010 10.598 1.00 98.69 375 VAL A O 1
ATOM 2870 N N . ARG A 1 376 ? -7.553 -6.430 8.961 1.00 98.62 376 ARG A N 1
ATOM 2871 C CA . ARG A 1 376 ? -7.020 -5.214 9.591 1.00 98.62 376 ARG A CA 1
ATOM 2872 C C . ARG A 1 376 ? -7.154 -4.040 8.638 1.00 98.62 376 ARG A C 1
ATOM 2874 O O . ARG A 1 376 ? -6.827 -4.178 7.464 1.00 98.62 376 ARG A O 1
ATOM 2881 N N . ILE A 1 377 ? -7.633 -2.902 9.124 1.00 98.88 377 ILE A N 1
ATOM 2882 C CA . ILE A 1 377 ? -7.919 -1.716 8.313 1.00 98.88 377 ILE A CA 1
ATOM 2883 C C . ILE A 1 377 ? -7.266 -0.500 8.955 1.00 98.88 377 ILE A C 1
ATOM 2885 O O . ILE A 1 377 ? -7.434 -0.259 10.149 1.00 98.88 377 ILE A O 1
ATOM 2889 N N . SER A 1 378 ? -6.545 0.291 8.161 1.00 98.81 378 SER A N 1
ATOM 2890 C CA . SER A 1 378 ? -5.979 1.557 8.628 1.00 98.81 378 SER A CA 1
ATOM 2891 C C . SER A 1 378 ? -5.756 2.560 7.500 1.00 98.81 378 SER A C 1
ATOM 2893 O O . SER A 1 378 ? -5.655 2.204 6.322 1.00 98.81 378 SER A O 1
ATOM 2895 N N . ASP A 1 379 ? -5.596 3.822 7.880 1.00 98.56 379 ASP A N 1
ATOM 2896 C CA . ASP A 1 379 ? -5.061 4.876 7.017 1.00 98.56 379 ASP A CA 1
ATOM 2897 C C . ASP A 1 379 ? -3.515 4.876 6.958 1.00 98.56 379 ASP A C 1
ATOM 2899 O O . ASP A 1 379 ? -2.924 5.751 6.332 1.00 98.56 379 ASP A O 1
ATOM 2903 N N . ALA A 1 380 ? -2.844 3.865 7.527 1.00 97.75 380 ALA A N 1
ATOM 2904 C CA . ALA A 1 380 ? -1.386 3.717 7.533 1.00 97.75 380 ALA A CA 1
ATOM 2905 C C . ALA A 1 380 ? -0.817 3.014 6.288 1.00 97.75 380 ALA A C 1
ATOM 2907 O O . ALA A 1 380 ? -1.520 2.574 5.366 1.00 97.75 380 ALA A O 1
ATOM 2908 N N . ARG A 1 381 ? 0.517 2.901 6.273 1.00 96.38 381 ARG A N 1
ATOM 2909 C CA . ARG A 1 381 ? 1.273 2.011 5.384 1.00 96.38 381 ARG A CA 1
ATOM 2910 C C . ARG A 1 381 ? 1.634 0.711 6.099 1.00 96.38 381 ARG A C 1
ATOM 2912 O O . ARG A 1 381 ? 1.405 0.556 7.293 1.00 96.38 381 ARG A O 1
ATOM 2919 N N . MET A 1 382 ? 2.241 -0.218 5.372 1.00 89.81 382 MET A N 1
ATOM 2920 C CA . MET A 1 382 ? 2.912 -1.377 5.960 1.00 89.81 382 MET A CA 1
ATOM 2921 C C . MET A 1 382 ? 4.230 -1.633 5.236 1.00 89.81 382 MET A C 1
ATOM 2923 O O . MET A 1 382 ? 4.407 -1.198 4.093 1.00 89.81 382 MET A O 1
ATOM 2927 N N . SER A 1 383 ? 5.124 -2.380 5.878 1.00 81.75 383 SER A N 1
ATOM 2928 C CA . SER A 1 383 ? 6.352 -2.834 5.231 1.00 81.75 383 SER A CA 1
ATOM 2929 C C . SER A 1 383 ? 6.028 -3.718 4.029 1.00 81.75 383 SER A C 1
ATOM 2931 O O . SER A 1 383 ? 5.158 -4.587 4.089 1.00 81.75 383 SER A O 1
ATOM 2933 N N . GLY A 1 384 ? 6.789 -3.572 2.942 1.00 72.25 384 GLY A N 1
ATOM 2934 C CA . GLY A 1 384 ? 6.639 -4.418 1.750 1.00 72.25 384 GLY A CA 1
ATOM 2935 C C . GLY A 1 384 ? 6.856 -5.918 2.008 1.00 72.25 384 GLY A C 1
ATOM 2936 O O . GLY A 1 384 ? 6.467 -6.736 1.176 1.00 72.25 384 GLY A O 1
ATOM 2937 N N . THR A 1 385 ? 7.448 -6.263 3.156 1.00 72.25 385 THR A N 1
ATOM 2938 C CA . THR A 1 385 ? 7.705 -7.633 3.628 1.00 72.25 385 THR A CA 1
ATOM 2939 C C . THR A 1 385 ? 6.578 -8.214 4.492 1.00 72.25 385 THR A C 1
ATOM 2941 O O . THR A 1 385 ? 6.641 -9.382 4.868 1.00 72.25 385 THR A O 1
ATOM 2944 N N . SER A 1 386 ? 5.547 -7.424 4.811 1.00 79.50 386 SER A N 1
ATOM 2945 C CA . SER A 1 386 ? 4.410 -7.857 5.633 1.00 79.50 386 SER A CA 1
ATOM 2946 C C . SER A 1 386 ? 3.443 -8.770 4.869 1.00 79.50 386 SER A C 1
ATOM 2948 O O . SER A 1 386 ? 3.352 -8.714 3.639 1.00 79.50 386 SER A O 1
ATOM 2950 N N . TYR A 1 387 ? 2.705 -9.593 5.617 1.00 86.31 387 TYR A N 1
ATOM 2951 C CA . TYR A 1 387 ? 1.673 -10.504 5.118 1.00 86.31 387 TYR A CA 1
ATOM 2952 C C . TYR A 1 387 ? 0.369 -10.373 5.918 1.00 86.31 387 TYR A C 1
ATOM 2954 O O . TYR A 1 387 ? 0.320 -9.757 6.987 1.00 86.31 387 TYR A O 1
ATOM 2962 N N . GLY A 1 388 ? -0.678 -10.995 5.390 1.00 93.31 388 GLY A N 1
ATOM 2963 C CA . GLY A 1 388 ? -2.013 -11.072 5.957 1.00 93.31 388 GLY A CA 1
ATOM 2964 C C . GLY A 1 388 ? -3.026 -10.157 5.273 1.00 93.31 388 GLY A C 1
ATOM 2965 O O . GLY A 1 388 ? -2.715 -9.395 4.353 1.00 93.31 388 GLY A O 1
ATOM 2966 N N . THR A 1 389 ? -4.271 -10.255 5.723 1.00 97.88 389 THR A N 1
ATOM 2967 C CA . THR A 1 389 ? -5.423 -9.592 5.105 1.00 97.88 389 THR A CA 1
ATOM 2968 C C . THR A 1 389 ? -5.555 -8.159 5.618 1.00 97.88 389 THR A C 1
ATOM 2970 O O . THR A 1 389 ? -6.368 -7.847 6.486 1.00 97.88 389 THR A O 1
ATOM 2973 N N . VAL A 1 390 ? -4.696 -7.280 5.099 1.00 98.25 390 VAL A N 1
ATOM 2974 C CA . VAL A 1 390 ? -4.558 -5.894 5.566 1.00 98.25 390 VAL A CA 1
ATOM 2975 C C . VAL A 1 390 ? -4.993 -4.900 4.489 1.00 98.25 390 VAL A C 1
ATOM 2977 O O . VAL A 1 390 ? -4.454 -4.887 3.379 1.00 98.25 390 VAL A O 1
ATOM 2980 N N . VAL A 1 391 ? -5.951 -4.044 4.840 1.00 98.75 391 VAL A N 1
ATOM 2981 C CA . VAL A 1 391 ? -6.378 -2.869 4.080 1.00 98.75 391 VAL A CA 1
ATOM 2982 C C . VAL A 1 391 ? -5.616 -1.645 4.584 1.00 98.75 391 VAL A C 1
ATOM 2984 O O . VAL A 1 391 ? -5.610 -1.331 5.775 1.00 98.75 391 VAL A O 1
ATOM 2987 N N . LEU A 1 392 ? -4.978 -0.945 3.658 1.00 98.56 392 LEU A N 1
ATOM 2988 C CA . LEU A 1 392 ? -4.063 0.159 3.914 1.00 98.56 392 LEU A CA 1
ATOM 2989 C C . LEU A 1 392 ? -4.492 1.398 3.145 1.00 98.56 392 LEU A C 1
ATOM 2991 O O . LEU A 1 392 ? -5.249 1.309 2.177 1.00 98.56 392 LEU A O 1
ATOM 2995 N N . HIS A 1 393 ? -3.886 2.531 3.495 1.00 98.44 393 HIS A N 1
ATOM 2996 C CA . HIS A 1 393 ? -3.993 3.767 2.720 1.00 98.44 393 HIS A CA 1
ATOM 2997 C C . HIS A 1 393 ? -5.446 4.217 2.541 1.00 98.44 393 HIS A C 1
ATOM 2999 O O . HIS A 1 393 ? -5.775 4.808 1.514 1.00 98.44 393 HIS A O 1
ATOM 3005 N N . VAL A 1 394 ? -6.317 3.894 3.504 1.00 98.81 394 VAL A N 1
ATOM 3006 C CA . VAL A 1 394 ? -7.715 4.316 3.467 1.00 98.81 394 VAL A CA 1
ATOM 3007 C C . VAL A 1 394 ? -7.760 5.832 3.319 1.00 98.81 394 VAL A C 1
ATOM 3009 O O . VAL A 1 394 ? -7.256 6.557 4.177 1.00 98.81 394 VAL A O 1
ATOM 3012 N N . ALA A 1 395 ? -8.342 6.284 2.210 1.00 98.50 395 ALA A N 1
ATOM 3013 C CA . ALA A 1 395 ? -8.465 7.686 1.863 1.00 98.50 395 ALA A CA 1
ATOM 3014 C C . ALA A 1 395 ? -9.952 8.092 1.746 1.00 98.50 395 ALA A C 1
ATOM 3016 O O . ALA A 1 395 ? -10.755 7.340 1.170 1.00 98.50 395 ALA A O 1
ATOM 3017 N N . PRO A 1 396 ? -10.337 9.277 2.257 1.00 98.56 396 PRO A N 1
ATOM 3018 C CA . PRO A 1 396 ? -9.540 10.179 3.097 1.00 98.56 396 PRO A CA 1
ATOM 3019 C C . PRO A 1 396 ? -9.159 9.554 4.445 1.00 98.56 396 PRO A C 1
ATOM 3021 O O . PRO A 1 396 ? -9.906 8.736 4.989 1.00 98.56 396 PRO A O 1
ATOM 3024 N N . GLU A 1 397 ? -8.015 9.963 4.995 1.00 98.62 397 GLU A N 1
ATOM 3025 C CA . GLU A 1 397 ? -7.576 9.497 6.310 1.00 98.62 397 GLU A CA 1
ATOM 3026 C C . GLU A 1 397 ? -8.542 9.947 7.422 1.00 98.62 397 GLU A C 1
ATOM 3028 O O . GLU A 1 397 ? -9.316 10.903 7.294 1.00 98.62 397 GLU A O 1
ATOM 3033 N N . SER A 1 398 ? -8.489 9.275 8.565 1.00 98.62 398 SER A N 1
ATOM 3034 C CA . SER A 1 398 ? -9.358 9.589 9.702 1.00 98.62 398 SER A CA 1
ATOM 3035 C C . SER A 1 398 ? -9.076 10.969 10.316 1.00 98.62 398 SER A C 1
ATOM 3037 O O . SER A 1 398 ? -10.002 11.650 10.756 1.00 98.62 398 SER A O 1
ATOM 3039 N N . ALA A 1 399 ? -7.824 11.434 10.286 1.00 98.00 399 ALA A N 1
ATOM 3040 C CA . ALA A 1 399 ? -7.431 12.722 10.860 1.00 98.00 399 ALA A CA 1
ATOM 3041 C C . ALA A 1 399 ? -8.033 13.940 10.135 1.00 98.00 399 ALA A C 1
ATOM 3043 O O . ALA A 1 399 ? -8.136 15.011 10.730 1.00 98.00 399 ALA A O 1
ATOM 3044 N N . VAL A 1 400 ? -8.471 13.777 8.881 1.00 97.31 400 VAL A N 1
ATOM 3045 C CA . VAL A 1 400 ? -9.145 14.826 8.091 1.00 97.31 400 VAL A CA 1
ATOM 3046 C C . VAL A 1 400 ? -10.663 14.628 8.006 1.00 97.31 400 VAL A C 1
ATOM 3048 O O . VAL A 1 400 ? -11.332 15.289 7.216 1.00 97.31 400 VAL A O 1
ATOM 3051 N N . GLY A 1 401 ? -11.227 13.723 8.814 1.00 97.69 401 GLY A N 1
ATOM 3052 C CA . GLY A 1 401 ? -12.671 13.478 8.865 1.00 97.69 401 GLY A CA 1
ATOM 3053 C C . GLY A 1 401 ? -13.182 12.520 7.785 1.00 97.69 401 GLY A C 1
ATOM 3054 O O . GLY A 1 401 ? -14.376 12.525 7.454 1.00 97.69 401 GLY A O 1
ATOM 3055 N N . GLY A 1 402 ? -12.297 11.685 7.228 1.00 98.25 402 GLY A N 1
ATOM 3056 C CA . GLY A 1 402 ? -12.688 10.575 6.365 1.00 98.25 402 GLY A CA 1
ATOM 3057 C C . GLY A 1 402 ? -13.626 9.588 7.078 1.00 98.25 402 GLY A C 1
ATOM 3058 O O . GLY A 1 402 ? -13.672 9.557 8.311 1.00 98.25 402 GLY A O 1
ATOM 3059 N N . PRO A 1 403 ? -14.382 8.749 6.344 1.00 98.56 403 PRO A N 1
ATOM 3060 C CA . PRO A 1 403 ? -15.328 7.802 6.946 1.00 98.56 403 PRO A CA 1
ATOM 3061 C C . PRO A 1 403 ? -14.708 6.863 7.991 1.00 98.56 403 PRO A C 1
ATOM 3063 O O . PRO A 1 403 ? -15.375 6.522 8.967 1.00 98.56 403 PRO A O 1
ATOM 3066 N N . LEU A 1 404 ? -13.419 6.524 7.854 1.00 98.75 404 LEU A N 1
ATOM 3067 C CA . LEU A 1 404 ? -12.667 5.753 8.849 1.00 98.75 404 LEU A CA 1
ATOM 3068 C C . LEU A 1 404 ? -12.695 6.393 10.248 1.00 98.75 404 LEU A C 1
ATOM 3070 O O . LEU A 1 404 ? -12.752 5.680 11.246 1.00 98.75 404 LEU A O 1
ATOM 3074 N N . ALA A 1 405 ? -12.721 7.728 10.342 1.00 98.56 405 ALA A N 1
ATOM 3075 C CA . ALA A 1 405 ? -12.818 8.448 11.614 1.00 98.56 405 ALA A CA 1
ATOM 3076 C C . ALA A 1 405 ? -14.116 8.140 12.375 1.00 98.56 405 ALA A C 1
ATOM 3078 O O . ALA A 1 405 ? -14.150 8.197 13.606 1.00 98.56 405 ALA A O 1
ATOM 3079 N N . LEU A 1 406 ? -15.179 7.818 11.634 1.00 98.69 406 LEU A N 1
ATOM 3080 C CA . LEU A 1 406 ? -16.540 7.669 12.142 1.00 98.69 406 LEU A CA 1
ATOM 3081 C C . LEU A 1 406 ? -16.850 6.247 12.614 1.00 98.69 406 LEU A C 1
ATOM 3083 O O . LEU A 1 406 ? -17.900 6.041 13.222 1.00 98.69 406 LEU A O 1
ATOM 3087 N N . VAL A 1 407 ? -15.970 5.281 12.343 1.00 98.81 407 VAL A N 1
ATOM 3088 C CA . VAL A 1 407 ? -16.123 3.890 12.791 1.00 98.81 407 VAL A CA 1
ATOM 3089 C C . VAL A 1 407 ? -16.103 3.832 14.319 1.00 98.81 407 VAL A C 1
ATOM 3091 O O . VAL A 1 407 ? -15.296 4.504 14.962 1.00 98.81 407 VAL A O 1
ATOM 3094 N N . ARG A 1 408 ? -16.980 3.032 14.915 1.00 98.62 408 ARG A N 1
ATOM 3095 C CA . ARG A 1 408 ? -17.061 2.780 16.358 1.00 98.62 408 ARG A CA 1
ATOM 3096 C C . ARG A 1 408 ? -16.969 1.283 16.636 1.00 98.62 408 ARG A C 1
ATOM 3098 O O . ARG A 1 408 ? -17.263 0.470 15.761 1.00 98.62 408 ARG A O 1
ATOM 3105 N N . ASP A 1 409 ? -16.568 0.935 17.856 1.00 98.62 409 ASP A N 1
ATOM 3106 C CA . ASP A 1 409 ? -16.576 -0.455 18.318 1.00 98.62 409 ASP A CA 1
ATOM 3107 C C . ASP A 1 409 ? -17.951 -1.097 18.087 1.00 98.62 409 ASP A C 1
ATOM 3109 O O . ASP A 1 409 ? -18.995 -0.491 18.342 1.00 98.62 409 ASP A O 1
ATOM 3113 N N . GLY A 1 410 ? -17.946 -2.331 17.585 1.00 98.38 410 GLY A N 1
ATOM 3114 C CA . GLY A 1 410 ? -19.153 -3.115 17.333 1.00 98.38 410 GLY A CA 1
ATOM 3115 C C . GLY A 1 410 ? -19.874 -2.821 16.014 1.00 98.38 410 GLY A C 1
ATOM 3116 O O . GLY A 1 410 ? -20.722 -3.639 15.635 1.00 98.38 410 GLY A O 1
ATOM 3117 N N . ASP A 1 411 ? -19.529 -1.734 15.305 1.00 98.75 411 ASP A N 1
ATOM 3118 C CA . ASP A 1 411 ? -19.994 -1.499 13.934 1.00 98.75 411 ASP A CA 1
ATOM 3119 C C . ASP A 1 411 ? -19.598 -2.677 13.048 1.00 98.75 411 ASP A C 1
ATOM 3121 O O . ASP A 1 411 ? -18.544 -3.281 13.219 1.00 98.75 411 ASP A O 1
ATOM 3125 N N . GLU A 1 412 ? -20.417 -2.995 12.060 1.00 98.75 412 GLU A N 1
ATOM 3126 C CA . GLU A 1 412 ? -20.116 -4.095 11.162 1.00 98.75 412 GLU A CA 1
ATOM 3127 C C . GLU A 1 412 ? -19.435 -3.591 9.885 1.00 98.75 412 GLU A C 1
ATOM 3129 O O . GLU A 1 412 ? -19.881 -2.626 9.256 1.00 98.75 412 GLU A O 1
ATOM 3134 N N . ILE A 1 413 ? -18.343 -4.250 9.501 1.00 98.88 413 ILE A N 1
ATOM 3135 C CA . ILE A 1 413 ? -17.572 -3.946 8.295 1.00 98.88 413 ILE A CA 1
ATOM 3136 C C . ILE A 1 413 ? -17.573 -5.171 7.386 1.00 98.88 413 ILE A C 1
ATOM 3138 O O . ILE A 1 413 ? -17.373 -6.298 7.838 1.00 98.88 413 ILE A O 1
ATOM 3142 N N . GLU A 1 414 ? -17.786 -4.932 6.096 1.00 98.81 414 GLU A N 1
ATOM 3143 C CA . GLU A 1 414 ? -17.786 -5.938 5.040 1.00 98.81 414 GLU A CA 1
ATOM 3144 C C . GLU A 1 414 ? -16.654 -5.646 4.046 1.00 98.81 414 GLU A C 1
ATOM 3146 O O . GLU A 1 414 ? -16.623 -4.592 3.403 1.00 98.81 414 GLU A O 1
ATOM 3151 N N . LEU A 1 415 ? -15.722 -6.591 3.930 1.00 98.88 415 LEU A N 1
ATOM 3152 C CA . LEU A 1 415 ? -14.662 -6.626 2.930 1.00 98.88 415 LEU A CA 1
ATOM 3153 C C . LEU A 1 415 ? -15.047 -7.632 1.840 1.00 98.88 415 LEU A C 1
ATOM 3155 O O . LEU A 1 415 ? -15.196 -8.817 2.128 1.00 98.88 415 LEU A O 1
ATOM 3159 N N . ASP A 1 416 ? -15.143 -7.180 0.591 1.00 98.69 416 ASP A N 1
ATOM 3160 C CA . ASP A 1 416 ? -15.298 -8.038 -0.589 1.00 98.69 416 ASP A CA 1
ATOM 3161 C C . ASP A 1 416 ? -14.236 -7.662 -1.628 1.00 98.69 416 ASP A C 1
ATOM 3163 O O . ASP A 1 416 ? -14.406 -6.758 -2.454 1.00 98.69 416 ASP A O 1
ATOM 3167 N N . VAL A 1 417 ? -13.098 -8.356 -1.565 1.00 97.81 417 VAL A N 1
ATOM 3168 C CA . VAL A 1 417 ? -11.970 -8.158 -2.481 1.00 97.81 417 VAL A CA 1
ATOM 3169 C C . VAL A 1 417 ? -12.355 -8.477 -3.932 1.00 97.81 417 VAL A C 1
ATOM 3171 O O . VAL A 1 417 ? -12.067 -7.640 -4.793 1.00 97.81 417 VAL A O 1
ATOM 3174 N N . PRO A 1 418 ? -13.035 -9.598 -4.257 1.00 96.06 418 PRO A N 1
ATOM 3175 C CA . PRO A 1 418 ? -13.537 -9.840 -5.612 1.00 96.06 418 PRO A CA 1
ATOM 3176 C C . PRO A 1 418 ? -14.377 -8.686 -6.178 1.00 96.06 418 PRO A C 1
ATOM 3178 O O . PRO A 1 418 ? -14.159 -8.276 -7.320 1.00 96.06 418 PRO A O 1
ATOM 3181 N N . ALA A 1 419 ? -15.276 -8.110 -5.373 1.00 97.62 419 ALA A N 1
ATOM 3182 C CA . ALA A 1 419 ? -16.107 -6.974 -5.780 1.00 97.62 419 ALA A CA 1
ATOM 3183 C C . ALA A 1 419 ? -15.402 -5.606 -5.686 1.00 97.62 419 ALA A C 1
ATOM 3185 O O . ALA A 1 419 ? -15.988 -4.601 -6.088 1.00 97.62 419 ALA A O 1
ATOM 3186 N N . ARG A 1 420 ? -14.166 -5.552 -5.166 1.00 97.88 420 ARG A N 1
ATOM 3187 C CA . ARG A 1 420 ? -13.411 -4.325 -4.835 1.00 97.88 420 ARG A CA 1
ATOM 3188 C C . ARG A 1 420 ? -14.167 -3.384 -3.897 1.00 97.88 420 ARG A C 1
ATOM 3190 O O . ARG A 1 420 ? -14.090 -2.161 -4.038 1.00 97.88 420 ARG A O 1
ATOM 3197 N N . ARG A 1 421 ? -14.904 -3.956 -2.943 1.00 98.56 421 ARG A N 1
ATOM 3198 C CA . ARG A 1 421 ? -15.758 -3.214 -2.014 1.00 98.56 421 ARG A CA 1
ATOM 3199 C C . ARG A 1 421 ? -15.260 -3.299 -0.579 1.00 98.56 421 ARG A C 1
ATOM 3201 O O . ARG A 1 421 ? -14.920 -4.373 -0.090 1.00 98.56 421 ARG A O 1
ATOM 3208 N N . LEU A 1 422 ? -15.274 -2.155 0.094 1.00 98.81 422 LEU A N 1
ATOM 3209 C CA . LEU A 1 422 ? -15.108 -2.040 1.535 1.00 98.81 422 LEU A CA 1
ATOM 3210 C C . LEU A 1 422 ? -16.246 -1.190 2.100 1.00 98.81 422 LEU A C 1
ATOM 3212 O O . LEU A 1 422 ? -16.337 0.011 1.830 1.00 98.81 422 LEU A O 1
ATOM 3216 N N . THR A 1 423 ? -17.119 -1.830 2.872 1.00 98.81 423 THR A N 1
ATOM 3217 C CA . THR A 1 423 ? -18.384 -1.239 3.307 1.00 98.81 423 THR A CA 1
ATOM 3218 C C . THR A 1 423 ? -18.462 -1.173 4.824 1.00 98.81 423 THR A C 1
ATOM 3220 O O . THR A 1 423 ? -18.339 -2.188 5.502 1.00 98.81 423 THR A O 1
ATOM 3223 N N . LEU A 1 424 ? -18.729 0.014 5.357 1.00 98.75 424 LEU A N 1
ATOM 3224 C CA . LEU A 1 424 ? -19.177 0.219 6.729 1.00 98.75 424 LEU A CA 1
ATOM 3225 C C . LEU A 1 424 ? -20.706 0.103 6.757 1.00 98.75 424 LEU A C 1
ATOM 3227 O O . LEU A 1 424 ? -21.401 0.913 6.144 1.00 98.75 424 LEU A O 1
ATOM 3231 N N . ARG A 1 425 ? -21.241 -0.909 7.441 1.00 98.50 425 ARG A N 1
ATOM 3232 C CA . ARG A 1 425 ? -22.674 -1.254 7.453 1.00 98.50 425 ARG A CA 1
ATOM 3233 C C . ARG A 1 425 ? -23.430 -0.417 8.491 1.00 98.50 425 ARG A C 1
ATOM 3235 O O . ARG A 1 425 ? -24.050 -0.936 9.413 1.00 98.50 425 ARG A O 1
ATOM 3242 N N . VAL A 1 426 ? -23.355 0.898 8.330 1.00 98.38 426 VAL A N 1
ATOM 3243 C CA . VAL A 1 426 ? -24.034 1.907 9.152 1.00 98.38 426 VAL A CA 1
ATOM 3244 C C . VAL A 1 426 ? -24.881 2.768 8.219 1.00 98.38 426 VAL A C 1
ATOM 3246 O O . VAL A 1 426 ? -24.455 3.054 7.102 1.00 98.38 426 VAL A O 1
ATOM 3249 N N . SER A 1 427 ? -26.086 3.153 8.645 1.00 98.12 427 SER A N 1
ATOM 3250 C CA . SER A 1 427 ? -26.969 3.979 7.816 1.00 98.12 427 SER A CA 1
ATOM 3251 C C . SER A 1 427 ? -26.356 5.352 7.533 1.00 98.12 427 SER A C 1
ATOM 3253 O O . SER A 1 427 ? -25.645 5.916 8.370 1.00 98.12 427 SER A O 1
ATOM 3255 N N . ASP A 1 428 ? -26.682 5.924 6.374 1.00 97.56 428 ASP A N 1
ATOM 3256 C CA . ASP A 1 428 ? -26.215 7.262 5.994 1.00 97.56 428 ASP A CA 1
ATOM 3257 C C . ASP A 1 428 ? -26.665 8.338 6.994 1.00 97.56 428 ASP A C 1
ATOM 3259 O O . ASP A 1 428 ? -25.921 9.280 7.262 1.00 97.56 428 ASP A O 1
ATOM 3263 N N . GLU A 1 429 ? -27.843 8.169 7.607 1.00 98.31 429 GLU A N 1
ATOM 3264 C CA . GLU A 1 429 ? -28.331 9.037 8.683 1.00 98.31 429 GLU A CA 1
ATOM 3265 C C . GLU A 1 429 ? -27.380 9.021 9.887 1.00 98.31 429 GLU A C 1
ATOM 3267 O O . GLU A 1 429 ? -26.938 10.077 10.347 1.00 98.31 429 GLU A O 1
ATOM 3272 N N . GLU A 1 430 ? -27.004 7.836 10.378 1.00 98.50 430 GLU A N 1
ATOM 3273 C CA . GLU A 1 430 ? -26.092 7.723 11.516 1.00 98.50 430 GLU A CA 1
ATOM 3274 C C . GLU A 1 430 ? -24.694 8.236 11.162 1.00 98.50 430 GLU A C 1
ATOM 3276 O O . GLU A 1 430 ? -24.088 8.963 11.952 1.00 98.50 430 GLU A O 1
ATOM 3281 N N . LEU A 1 431 ? -24.187 7.940 9.962 1.00 98.00 431 LEU A N 1
ATOM 3282 C CA . LEU A 1 431 ? -22.916 8.502 9.498 1.00 98.00 431 LEU A CA 1
ATOM 3283 C C . LEU A 1 431 ? -22.971 10.031 9.402 1.00 98.00 431 LEU A C 1
ATOM 3285 O O . LEU A 1 431 ? -22.001 10.694 9.774 1.00 98.00 431 LEU A O 1
ATOM 3289 N N . GLY A 1 432 ? -24.103 10.596 8.978 1.00 98.25 432 GLY A N 1
ATOM 3290 C CA . GLY A 1 432 ? -24.362 12.034 8.989 1.00 98.25 432 GLY A CA 1
ATOM 3291 C C . GLY A 1 432 ? -24.283 12.625 10.397 1.00 98.25 432 GLY A C 1
ATOM 3292 O O . GLY A 1 432 ? -23.551 13.595 10.615 1.00 98.25 432 GLY A O 1
ATOM 3293 N N . ARG A 1 433 ? -24.943 11.996 11.382 1.00 98.56 433 ARG A N 1
ATOM 3294 C CA . ARG A 1 433 ? -24.870 12.414 12.795 1.00 98.56 433 ARG A CA 1
ATOM 3295 C C . ARG A 1 433 ? -23.442 12.359 13.335 1.00 98.56 433 ARG A C 1
ATOM 3297 O O . ARG A 1 433 ? -22.976 13.320 13.948 1.00 98.56 433 ARG A O 1
ATOM 3304 N N . ARG A 1 434 ? -22.722 11.261 13.082 1.00 98.44 434 ARG A N 1
ATOM 3305 C CA . ARG A 1 434 ? -21.324 11.095 13.516 1.00 98.44 434 ARG A CA 1
ATOM 3306 C C . ARG A 1 434 ? -20.412 12.142 12.887 1.00 98.44 434 ARG A C 1
ATOM 3308 O O . ARG A 1 434 ? -19.573 12.705 13.583 1.00 98.44 434 ARG A O 1
ATOM 3315 N N . ARG A 1 435 ? -20.599 12.437 11.598 1.00 97.94 435 ARG A N 1
ATOM 3316 C CA . ARG A 1 435 ? -19.827 13.452 10.872 1.00 97.94 435 ARG A CA 1
ATOM 3317 C C . ARG A 1 435 ? -20.055 14.854 11.436 1.00 97.94 435 ARG A C 1
ATOM 3319 O O . ARG A 1 435 ? -19.087 15.579 11.626 1.00 97.94 435 ARG A O 1
ATOM 3326 N N . ALA A 1 436 ? -21.296 15.216 11.763 1.00 98.06 436 ALA A N 1
ATOM 3327 C CA . ALA A 1 436 ? -21.612 16.513 12.373 1.00 98.06 436 ALA A CA 1
ATOM 3328 C C . ALA A 1 436 ? -20.981 16.684 13.772 1.00 98.06 436 ALA A C 1
ATOM 3330 O O . ALA A 1 436 ? -20.560 17.784 14.152 1.00 98.06 436 ALA A O 1
ATOM 3331 N N . ALA A 1 437 ? -20.881 15.586 14.528 1.00 97.81 437 ALA A N 1
ATOM 3332 C CA . ALA A 1 437 ? -20.257 15.553 15.847 1.00 97.81 437 ALA A CA 1
ATOM 3333 C C . ALA A 1 437 ? -18.720 15.456 15.808 1.00 97.81 437 ALA A C 1
ATOM 3335 O O . ALA A 1 437 ? -18.071 15.715 16.821 1.00 97.81 437 ALA A O 1
ATOM 3336 N N . TRP A 1 438 ? -18.124 15.089 14.669 1.00 98.00 438 TRP A N 1
ATOM 3337 C CA . TRP A 1 438 ? -16.679 14.907 14.556 1.00 98.00 438 TRP A CA 1
ATOM 3338 C C . TRP A 1 438 ? -15.928 16.232 14.732 1.00 98.00 438 TRP A C 1
ATOM 3340 O O . TRP A 1 438 ? -16.365 17.298 14.283 1.00 98.00 438 TRP A O 1
ATOM 3350 N N . ARG A 1 439 ? -14.783 16.165 15.413 1.00 96.81 439 ARG A N 1
ATOM 3351 C CA . ARG A 1 439 ? -13.875 17.293 15.624 1.00 96.81 439 ARG A CA 1
ATOM 3352 C C . ARG A 1 439 ? -12.443 16.834 15.343 1.00 96.81 439 ARG A C 1
ATOM 3354 O O . ARG A 1 439 ? -12.066 15.770 15.838 1.00 96.81 439 ARG A O 1
ATOM 3361 N N . PRO A 1 440 ? -11.652 17.606 14.577 1.00 94.31 440 PRO A N 1
ATOM 3362 C CA . PRO A 1 440 ? -10.252 17.275 14.349 1.00 94.31 440 PRO A CA 1
ATOM 3363 C C . PRO A 1 440 ? -9.474 17.330 15.667 1.00 94.31 440 PRO A C 1
ATOM 3365 O O . PRO A 1 440 ? -9.746 18.170 16.529 1.00 94.31 440 PRO A O 1
ATOM 3368 N N . ARG A 1 441 ? -8.485 16.443 15.816 1.00 93.75 441 ARG A N 1
ATOM 3369 C CA . ARG A 1 441 ? -7.531 16.515 16.929 1.00 93.75 441 ARG A CA 1
ATOM 3370 C C . ARG A 1 441 ? -6.610 17.734 16.750 1.00 93.75 441 ARG A C 1
ATOM 3372 O O . ARG A 1 441 ? -6.381 18.149 15.610 1.00 93.75 441 ARG A O 1
ATOM 3379 N N . PRO A 1 442 ? -6.054 18.296 17.838 1.00 94.12 442 PRO A N 1
ATOM 3380 C CA . PRO A 1 442 ? -5.011 19.310 17.731 1.00 94.12 442 PRO A CA 1
ATOM 3381 C C . PRO A 1 442 ? -3.835 18.810 16.873 1.00 94.12 442 PRO A C 1
ATOM 3383 O O . PRO A 1 442 ? -3.497 17.625 16.947 1.00 94.12 442 PRO A O 1
ATOM 3386 N N . PRO A 1 443 ? -3.211 19.680 16.062 1.00 92.94 443 PRO A N 1
ATOM 3387 C CA . PRO A 1 443 ? -2.072 19.292 15.242 1.00 92.94 443 PRO A CA 1
ATOM 3388 C C . PRO A 1 443 ? -0.874 18.912 16.117 1.00 92.94 443 PRO A C 1
ATOM 3390 O O . PRO A 1 443 ? -0.637 19.510 17.165 1.00 92.94 443 PRO A O 1
ATOM 3393 N N . HIS A 1 444 ? -0.076 17.951 15.649 1.00 92.69 444 HIS A N 1
ATOM 3394 C CA . HIS A 1 444 ? 1.147 17.514 16.339 1.00 92.69 444 HIS A CA 1
ATOM 3395 C C . HIS A 1 444 ? 2.250 18.574 16.354 1.00 92.69 444 HIS A C 1
ATOM 3397 O O . HIS A 1 444 ? 3.124 18.544 17.216 1.00 92.69 444 HIS A O 1
ATOM 3403 N N . PHE A 1 445 ? 2.221 19.496 15.390 1.00 95.50 445 PHE A N 1
ATOM 3404 C CA . PHE A 1 445 ? 3.228 20.534 15.215 1.00 95.50 445 PHE A CA 1
ATOM 3405 C C . PHE A 1 445 ? 2.565 21.876 14.902 1.00 95.50 445 PHE A C 1
ATOM 3407 O O . PHE A 1 445 ? 1.700 21.964 14.033 1.00 95.50 445 PHE A O 1
ATOM 3414 N N . ASP A 1 446 ? 3.019 22.927 15.576 1.00 95.38 446 ASP A N 1
ATOM 3415 C CA . ASP A 1 446 ? 2.567 24.316 15.428 1.00 95.38 446 ASP A CA 1
ATOM 3416 C C . ASP A 1 446 ? 3.570 25.202 14.658 1.00 95.38 446 ASP A C 1
ATOM 3418 O O . ASP A 1 446 ? 3.259 26.338 14.282 1.00 95.38 446 ASP A O 1
ATOM 3422 N N . ARG A 1 447 ? 4.777 24.685 14.384 1.00 94.19 447 ARG A N 1
ATOM 3423 C CA . ARG A 1 447 ? 5.852 25.379 13.657 1.00 94.19 447 ARG A CA 1
ATOM 3424 C C . ARG A 1 447 ? 6.809 24.427 12.928 1.00 94.19 447 ARG A C 1
ATOM 3426 O O . ARG A 1 447 ? 6.793 23.214 13.129 1.00 94.19 447 ARG A O 1
ATOM 3433 N N . GLY A 1 448 ? 7.691 25.004 12.109 1.00 96.81 448 GLY A N 1
ATOM 3434 C CA . GLY A 1 448 ? 8.776 24.295 11.421 1.00 96.81 448 GLY A CA 1
ATOM 3435 C C . GLY A 1 448 ? 8.299 23.351 10.314 1.00 96.81 448 GLY A C 1
ATOM 3436 O O . GLY A 1 448 ? 7.180 23.471 9.818 1.00 96.81 448 GLY A O 1
ATOM 3437 N N . TYR A 1 449 ? 9.154 22.393 9.938 1.00 96.62 449 TYR A N 1
ATOM 3438 C CA . TYR A 1 449 ? 8.834 21.406 8.901 1.00 96.62 449 TYR A CA 1
ATOM 3439 C C . TYR A 1 449 ? 7.568 20.605 9.224 1.00 96.62 449 TYR A C 1
ATOM 3441 O O . TYR A 1 449 ? 6.783 20.335 8.326 1.00 96.62 449 TYR A O 1
ATOM 3449 N N . GLY A 1 450 ? 7.333 20.273 10.498 1.00 95.94 450 GLY A N 1
ATOM 3450 C CA . GLY A 1 450 ? 6.131 19.549 10.911 1.00 95.94 450 GLY A CA 1
ATOM 3451 C C . GLY A 1 450 ? 4.841 20.297 10.565 1.00 95.94 450 GLY A C 1
ATOM 3452 O O . GLY A 1 450 ? 3.910 19.689 10.045 1.00 95.94 450 GLY A O 1
ATOM 3453 N N . ARG A 1 451 ? 4.800 21.621 10.770 1.00 96.62 451 ARG A N 1
ATOM 3454 C CA . ARG A 1 451 ? 3.662 22.450 10.349 1.00 96.62 451 ARG A CA 1
ATOM 3455 C C . ARG A 1 451 ? 3.523 22.506 8.829 1.00 96.62 451 ARG A C 1
ATOM 3457 O O . ARG A 1 451 ? 2.433 22.248 8.333 1.00 96.62 451 ARG A O 1
ATOM 3464 N N . LEU A 1 452 ? 4.618 22.774 8.110 1.00 97.62 452 LEU A N 1
ATOM 3465 C CA . LEU A 1 452 ? 4.627 22.782 6.640 1.00 97.62 452 LEU A CA 1
ATOM 3466 C C . LEU A 1 452 ? 4.096 21.457 6.085 1.00 97.62 452 LEU A C 1
ATOM 3468 O O . LEU A 1 452 ? 3.253 21.446 5.196 1.00 97.62 452 LEU A O 1
ATOM 3472 N N . PHE A 1 453 ? 4.551 20.338 6.648 1.00 97.75 453 PHE A N 1
ATOM 3473 C CA . PHE A 1 453 ? 4.092 19.012 6.274 1.00 97.75 453 PHE A CA 1
ATOM 3474 C C . PHE A 1 453 ? 2.583 18.863 6.508 1.00 97.75 453 PHE A C 1
ATOM 3476 O O . PHE A 1 453 ? 1.870 18.462 5.598 1.00 97.75 453 PHE A O 1
ATOM 3483 N N . LEU A 1 454 ? 2.070 19.214 7.691 1.00 96.56 454 LEU A N 1
ATOM 3484 C CA . LEU A 1 454 ? 0.641 19.083 8.005 1.00 96.56 454 LEU A CA 1
ATOM 3485 C C . LEU A 1 454 ? -0.260 19.974 7.135 1.00 96.56 454 LEU A C 1
ATOM 3487 O O . LEU A 1 454 ? -1.370 19.561 6.797 1.00 96.56 454 LEU A O 1
ATOM 3491 N N . GLU A 1 455 ? 0.205 21.172 6.778 1.00 96.75 455 GLU A N 1
ATOM 3492 C CA . GLU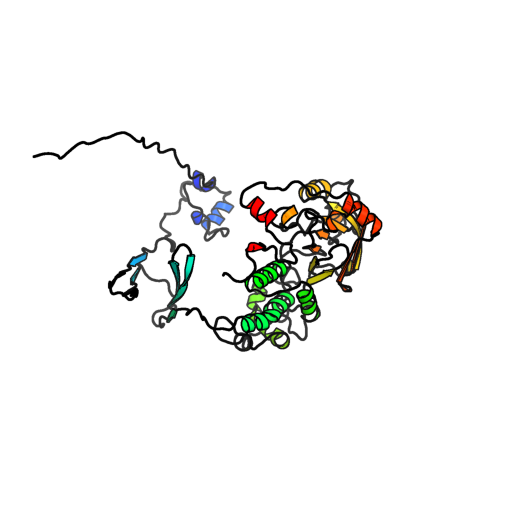 A 1 455 ? -0.529 22.111 5.923 1.00 96.75 455 GLU A CA 1
ATOM 3493 C C . GLU A 1 455 ? -0.579 21.620 4.466 1.00 96.75 455 GLU A C 1
ATOM 3495 O O . GLU A 1 455 ? -1.654 21.615 3.862 1.00 96.75 455 GLU A O 1
ATOM 3500 N N . HIS A 1 456 ? 0.549 21.130 3.939 1.00 97.88 456 HIS A N 1
ATOM 3501 C CA . HIS A 1 456 ? 0.735 20.906 2.502 1.00 97.88 456 HIS A CA 1
ATOM 3502 C C . HIS A 1 456 ? 0.719 19.443 2.050 1.00 97.88 456 HIS A C 1
ATOM 3504 O O . HIS A 1 456 ? 0.623 19.186 0.849 1.00 97.88 456 HIS A O 1
ATOM 3510 N N . VAL A 1 457 ? 0.818 18.467 2.962 1.00 98.25 457 VAL A N 1
ATOM 3511 C CA . VAL A 1 457 ? 0.788 17.049 2.577 1.00 98.25 457 VAL A CA 1
ATOM 3512 C C . VAL A 1 457 ? -0.582 16.669 2.028 1.00 98.25 457 VAL A C 1
ATOM 3514 O O . VAL A 1 457 ? -1.633 16.952 2.625 1.00 98.25 457 VAL A O 1
ATOM 3517 N N . LEU A 1 458 ? -0.549 15.994 0.888 1.00 97.75 458 LEU A N 1
ATOM 3518 C CA . LEU A 1 458 ? -1.704 15.407 0.233 1.00 97.75 458 LEU A CA 1
ATOM 3519 C C . LEU A 1 458 ? -2.014 14.006 0.772 1.00 97.75 458 LEU A C 1
ATOM 3521 O O . LEU A 1 458 ? -1.254 13.415 1.538 1.00 97.75 458 LEU A O 1
ATOM 3525 N N . GLN A 1 459 ? -3.161 13.463 0.381 1.00 98.06 459 GLN A N 1
ATOM 3526 C CA . GLN A 1 459 ? -3.612 12.149 0.837 1.00 98.06 459 GLN A CA 1
ATOM 3527 C C . GLN A 1 459 ? -2.866 10.995 0.135 1.00 98.06 459 GLN A C 1
ATOM 3529 O O . GLN A 1 459 ? -2.122 11.181 -0.832 1.00 98.06 459 GLN A O 1
ATOM 3534 N N . ALA A 1 460 ? -3.048 9.763 0.619 1.00 97.62 460 ALA A N 1
ATOM 3535 C CA . ALA A 1 460 ? -2.327 8.598 0.097 1.00 97.62 460 ALA A CA 1
ATOM 3536 C C . ALA A 1 460 ? -2.696 8.245 -1.356 1.00 97.62 460 ALA A C 1
ATOM 3538 O O . ALA A 1 460 ? -1.821 7.897 -2.151 1.00 97.62 460 ALA A O 1
ATOM 3539 N N . ASN A 1 461 ? -3.967 8.415 -1.735 1.00 97.38 461 ASN A N 1
ATOM 3540 C CA . ASN A 1 461 ? -4.454 8.321 -3.121 1.00 97.38 461 ASN A CA 1
ATOM 3541 C C . ASN A 1 461 ? -3.835 9.381 -4.050 1.00 97.38 461 ASN A C 1
ATOM 3543 O O . ASN A 1 461 ? -3.927 9.280 -5.272 1.00 97.38 461 ASN A O 1
ATOM 3547 N N . GLU A 1 462 ? -3.187 10.379 -3.460 1.00 96.38 462 GLU A N 1
ATOM 3548 C CA . GLU A 1 462 ? -2.545 11.517 -4.094 1.00 96.38 462 GLU A CA 1
ATOM 3549 C C . GLU A 1 462 ? -1.011 11.491 -3.967 1.00 96.38 462 GLU A C 1
ATOM 3551 O O . GLU A 1 462 ? -0.331 12.439 -4.367 1.00 96.38 462 GLU A O 1
ATOM 3556 N N . GLY A 1 463 ? -0.453 10.385 -3.471 1.00 95.44 463 GLY A N 1
ATOM 3557 C CA . GLY A 1 463 ? 0.986 10.147 -3.413 1.00 95.44 463 GLY A CA 1
ATOM 3558 C C . GLY A 1 463 ? 1.693 10.748 -2.200 1.00 95.44 463 GLY A C 1
ATOM 3559 O O . GLY A 1 463 ? 2.917 10.678 -2.146 1.00 95.44 463 GLY A O 1
ATOM 3560 N N . CYS A 1 464 ? 0.960 11.307 -1.229 1.00 96.94 464 CYS A N 1
ATOM 3561 C CA . CYS A 1 464 ? 1.540 11.974 -0.055 1.00 96.94 464 CYS A CA 1
ATOM 3562 C C . CYS A 1 464 ? 2.593 13.047 -0.411 1.00 96.94 464 CYS A C 1
ATOM 3564 O O . CYS A 1 464 ? 3.527 13.275 0.357 1.00 96.94 464 CYS A O 1
ATOM 3566 N N . ASP A 1 465 ? 2.472 13.664 -1.591 1.00 95.75 465 ASP A N 1
ATOM 3567 C CA . ASP A 1 465 ? 3.333 14.765 -2.032 1.00 95.75 465 ASP A CA 1
ATOM 3568 C C . ASP A 1 465 ? 2.907 16.076 -1.351 1.00 95.75 465 ASP A C 1
ATOM 3570 O O . ASP A 1 465 ? 1.848 16.139 -0.717 1.00 95.75 465 ASP A O 1
ATOM 3574 N N . PHE A 1 466 ? 3.698 17.133 -1.508 1.00 96.88 466 PHE A N 1
ATOM 3575 C CA . PHE A 1 466 ? 3.257 18.481 -1.168 1.00 96.88 466 PHE A CA 1
ATOM 3576 C C . PHE A 1 466 ? 2.507 19.112 -2.335 1.00 96.88 466 PHE A C 1
ATOM 3578 O O . PHE A 1 466 ? 2.957 19.062 -3.482 1.00 96.88 466 PHE A O 1
ATOM 3585 N N . ASP A 1 467 ? 1.367 19.732 -2.043 1.00 95.06 467 ASP A N 1
ATOM 3586 C CA . ASP A 1 467 ? 0.533 20.403 -3.042 1.00 95.06 467 ASP A CA 1
ATOM 3587 C C . ASP A 1 467 ? 1.320 21.406 -3.906 1.00 95.06 467 ASP A C 1
ATOM 3589 O O . ASP A 1 467 ? 1.211 21.380 -5.133 1.00 95.06 467 ASP A O 1
ATOM 3593 N N . PHE A 1 468 ? 2.192 22.203 -3.289 1.00 93.25 468 PHE A N 1
ATOM 3594 C CA . PHE A 1 468 ? 3.021 23.219 -3.936 1.00 93.25 468 PHE A CA 1
ATOM 3595 C C . PHE A 1 468 ? 4.248 22.661 -4.677 1.00 93.25 468 PHE A C 1
ATOM 3597 O O . PHE A 1 468 ? 4.936 23.417 -5.363 1.00 93.25 468 PHE A O 1
ATOM 3604 N N . LEU A 1 469 ? 4.543 21.361 -4.555 1.00 91.81 469 LEU A N 1
ATOM 3605 C CA . LEU A 1 469 ? 5.618 20.690 -5.297 1.00 91.81 469 LEU A CA 1
ATOM 3606 C C . LEU A 1 469 ? 5.109 19.906 -6.512 1.00 91.81 469 LEU A C 1
ATOM 3608 O O . LEU A 1 469 ? 5.915 19.369 -7.276 1.00 91.81 469 LEU A O 1
ATOM 3612 N N . ARG A 1 470 ? 3.794 19.833 -6.742 1.00 87.62 470 ARG A N 1
ATOM 3613 C CA . ARG A 1 470 ? 3.237 19.186 -7.938 1.00 87.62 470 ARG A CA 1
ATOM 3614 C C . ARG A 1 470 ? 3.465 20.018 -9.202 1.00 87.62 470 ARG A C 1
ATOM 3616 O O . ARG A 1 470 ? 3.486 21.242 -9.170 1.00 87.62 470 ARG A O 1
ATOM 3623 N N . GLY A 1 471 ? 3.555 19.338 -10.346 1.00 79.06 471 GLY A N 1
ATOM 3624 C CA . GLY A 1 471 ? 3.761 19.980 -11.647 1.00 79.06 471 GLY A CA 1
ATOM 3625 C C . GLY A 1 471 ? 5.234 20.145 -12.017 1.00 79.06 471 GLY A C 1
ATOM 3626 O O . GLY A 1 471 ? 6.131 19.731 -11.293 1.00 79.06 471 GLY A O 1
ATOM 3627 N N . ARG A 1 472 ? 5.511 20.698 -13.195 1.00 68.31 472 ARG A N 1
ATOM 3628 C CA . ARG A 1 472 ? 6.894 20.840 -13.669 1.00 68.31 472 ARG A CA 1
ATOM 3629 C C . ARG A 1 472 ? 7.592 21.958 -12.902 1.00 68.31 472 ARG A C 1
ATOM 3631 O O . ARG A 1 472 ? 6.951 22.951 -12.571 1.00 68.31 472 ARG A O 1
ATOM 3638 N N . THR A 1 473 ? 8.889 21.789 -12.635 1.00 67.06 473 THR A N 1
ATOM 3639 C CA . THR A 1 473 ? 9.718 22.910 -12.175 1.00 67.06 473 THR A CA 1
ATOM 3640 C C . THR A 1 473 ? 9.575 24.042 -13.205 1.00 67.06 473 THR A C 1
ATOM 3642 O O . THR A 1 473 ? 9.721 23.733 -14.393 1.00 67.06 473 THR A O 1
ATOM 3645 N N . PRO A 1 474 ? 9.205 25.267 -12.780 1.00 56.28 474 PRO A N 1
ATOM 3646 C CA . PRO A 1 474 ? 8.979 26.401 -13.674 1.00 56.28 474 PRO A CA 1
ATOM 3647 C C . PRO A 1 474 ? 10.156 26.711 -14.596 1.00 56.28 474 PRO A C 1
ATOM 3649 O O . PRO A 1 474 ? 11.314 26.507 -14.157 1.00 56.28 474 PRO A O 1
#

Radius of gyration: 29.77 Å; chains: 1; bounding box: 82×87×57 Å

Sequence (474 aa):
MAGMAAIACSAVWLVIVSIQTTTATPYFSRKYETGCSTCHWQQPKLNSFGKEFQNNGFRMTPDEAPDSSFKSINNMPLSLKMEPRFVAKNTNTSSSSFQLHSIELQIGGSLPDGGTLFIEKYLEERGAYNNAGDAFVTWPAGPRGRIKAGQFKTMSHIPDAERLSMSRNLVYNTRTAIGGSTNAIIHLVAIAGRVGVRLPLGRFDELSRTTPLLVNVRPSGKYLMEDFFYAGGLPAVLRELLPLLHAHALTVNGRPLGDNVRDARIWNEDVIRPLALPLAPEGGTVILTGNLCPDGAVLKQSAASPHLLRHRGRAVVFEDHADLHRRIDDAALPVDETSVLVLKHVGPRGAPGMPEWGAAPIPARLLRAGVKDMVRISDARMSGTSYGTVVLHVAPESAVGGPLALVRDGDEIELDVPARRLTLRVSDEELGRRRAAWRPRPPHFDRGYGRLFLEHVLQANEGCDFDFLRGRTP

pLDDT: mean 76.49, std 24.07, range [27.86, 98.88]